Protein AF-0000000082347719 (afdb_homodimer)

Structure (mmCIF, N/CA/C/O backbone):
data_AF-0000000082347719-model_v1
#
loop_
_entity.id
_entity.type
_entity.pdbx_description
1 polymer 'Pyrroline-5-carboxylate reductase'
#
loop_
_atom_site.group_PDB
_atom_site.id
_atom_site.type_symbol
_atom_site.label_atom_id
_atom_site.label_alt_id
_atom_site.label_comp_id
_atom_site.label_asym_id
_atom_site.label_entity_id
_atom_site.label_seq_id
_atom_site.pdbx_PDB_ins_code
_atom_site.Cartn_x
_atom_site.Cartn_y
_atom_site.Cartn_z
_atom_site.occupancy
_atom_site.B_iso_or_equiv
_atom_site.auth_seq_id
_atom_site.auth_comp_id
_atom_site.auth_asym_id
_atom_site.auth_atom_id
_atom_site.pdbx_PDB_model_num
ATOM 1 N N . MET A 1 1 ? 22.922 24.109 4.156 1 34.91 1 MET A N 1
ATOM 2 C CA . MET A 1 1 ? 22.781 24.953 5.336 1 34.91 1 MET A CA 1
ATOM 3 C C . MET A 1 1 ? 22.391 24.141 6.559 1 34.91 1 MET A C 1
ATOM 5 O O . MET A 1 1 ? 21.359 23.469 6.555 1 34.91 1 MET A O 1
ATOM 9 N N . ALA A 1 2 ? 23.312 23.516 7.266 1 48.16 2 ALA A N 1
ATOM 10 C CA . ALA A 1 2 ? 23.219 22.797 8.531 1 48.16 2 ALA A CA 1
ATOM 11 C C . ALA A 1 2 ? 22.266 23.5 9.492 1 48.16 2 ALA A C 1
ATOM 13 O O . ALA A 1 2 ? 22.625 24.5 10.125 1 48.16 2 ALA A O 1
ATOM 14 N N . SER A 1 3 ? 20.891 23.672 9.273 1 73.19 3 SER A N 1
ATOM 15 C CA . SER A 1 3 ? 20.125 24.609 10.078 1 73.19 3 SER A CA 1
ATOM 16 C C . SER A 1 3 ? 19.875 24.078 11.484 1 73.19 3 SER A C 1
ATOM 18 O O . SER A 1 3 ? 19.828 22.859 11.695 1 73.19 3 SER A O 1
ATOM 20 N N . ASN A 1 4 ? 20.312 24.75 12.555 1 89.38 4 ASN A N 1
ATOM 21 C CA . ASN A 1 4 ? 20.25 24.531 13.992 1 89.38 4 ASN A CA 1
ATOM 22 C C . ASN A 1 4 ? 18.938 25.047 14.586 1 89.38 4 ASN A C 1
ATOM 24 O O . ASN A 1 4 ? 18.953 25.703 15.633 1 89.38 4 ASN A O 1
ATOM 28 N N . LEU A 1 5 ? 17.891 24.688 13.906 1 96.75 5 LEU A N 1
ATOM 29 C CA . LEU A 1 5 ? 16.594 25.203 14.367 1 96.75 5 LEU A CA 1
ATOM 30 C C . LEU A 1 5 ? 16.094 24.391 15.555 1 96.75 5 LEU A C 1
ATOM 32 O O . LEU A 1 5 ? 16.469 23.219 15.719 1 96.75 5 LEU A O 1
ATOM 36 N N . THR A 1 6 ? 15.258 25.094 16.375 1 97.88 6 THR A N 1
ATOM 37 C CA . THR A 1 6 ? 14.547 24.422 17.469 1 97.88 6 THR A CA 1
ATOM 38 C C . THR A 1 6 ? 13.07 24.266 17.125 1 97.88 6 THR A C 1
ATOM 40 O O . THR A 1 6 ? 12.406 25.234 16.75 1 97.88 6 THR A O 1
ATOM 43 N N . LEU A 1 7 ? 12.578 23.016 17.219 1 98.25 7 LEU A N 1
ATOM 44 C CA . LEU A 1 7 ? 11.172 22.703 16.969 1 98.25 7 LEU A CA 1
ATOM 45 C C . LEU A 1 7 ? 10.43 22.484 18.281 1 98.25 7 LEU A C 1
ATOM 47 O O . LEU A 1 7 ? 10.891 21.719 19.141 1 98.25 7 LEU A O 1
ATOM 51 N N . ALA A 1 8 ? 9.383 23.188 18.453 1 98.38 8 ALA A N 1
ATOM 52 C CA . ALA A 1 8 ? 8.492 22.891 19.578 1 98.38 8 ALA A CA 1
ATOM 53 C C . ALA A 1 8 ? 7.195 22.25 19.094 1 98.38 8 ALA A C 1
ATOM 55 O O . ALA A 1 8 ? 6.562 22.734 18.141 1 98.38 8 ALA A O 1
ATOM 56 N N . ILE A 1 9 ? 6.793 21.156 19.703 1 97.88 9 ILE A N 1
ATOM 57 C CA . ILE A 1 9 ? 5.531 20.484 19.406 1 97.88 9 ILE A CA 1
ATOM 58 C C . ILE A 1 9 ? 4.555 20.703 20.562 1 97.88 9 ILE A C 1
ATOM 60 O O . ILE A 1 9 ? 4.699 20.094 21.625 1 97.88 9 ILE A O 1
ATOM 64 N N . ILE A 1 10 ? 3.619 21.562 20.297 1 96 10 ILE A N 1
ATOM 65 C CA . ILE A 1 10 ? 2.584 21.812 21.297 1 96 10 ILE A CA 1
ATOM 66 C C . ILE A 1 10 ? 1.445 20.812 21.125 1 96 10 ILE A C 1
ATOM 68 O O . ILE A 1 10 ? 0.756 20.812 20.094 1 96 10 ILE A O 1
ATOM 72 N N . GLY A 1 11 ? 1.186 19.984 22.109 1 90.62 11 GLY A N 1
ATOM 73 C CA . GLY A 1 11 ? 0.254 18.875 21.969 1 90.62 11 GLY A CA 1
ATOM 74 C C . GLY A 1 11 ? 0.876 17.656 21.312 1 90.62 11 GLY A C 1
ATOM 75 O O . GLY A 1 11 ? 0.422 17.203 20.266 1 90.62 11 GLY A O 1
ATOM 76 N N . CYS A 1 12 ? 1.831 17.109 22.016 1 90.06 12 CYS A N 1
ATOM 77 C CA . CYS A 1 12 ? 2.541 15.961 21.469 1 90.06 12 CYS A CA 1
ATOM 78 C C . CYS A 1 12 ? 1.813 14.664 21.812 1 90.06 12 CYS A C 1
ATOM 80 O O . CYS A 1 12 ? 2.322 13.844 22.562 1 90.06 12 CYS A O 1
ATOM 82 N N . GLY A 1 13 ? 0.683 14.539 21.219 1 86.94 13 GLY A N 1
ATOM 83 C CA . GLY A 1 13 ? -0.074 13.297 21.297 1 86.94 13 GLY A CA 1
ATOM 84 C C . GLY A 1 13 ? 0.365 12.273 20.266 1 86.94 13 GLY A C 1
ATOM 85 O O . GLY A 1 13 ? 1.562 12.094 20.031 1 86.94 13 GLY A O 1
ATOM 86 N N . ASN A 1 14 ? -0.625 11.617 19.656 1 83.56 14 ASN A N 1
ATOM 87 C CA . ASN A 1 14 ? -0.309 10.578 18.688 1 83.56 14 ASN A CA 1
ATOM 88 C C . ASN A 1 14 ? 0.358 11.164 17.438 1 83.56 14 ASN A C 1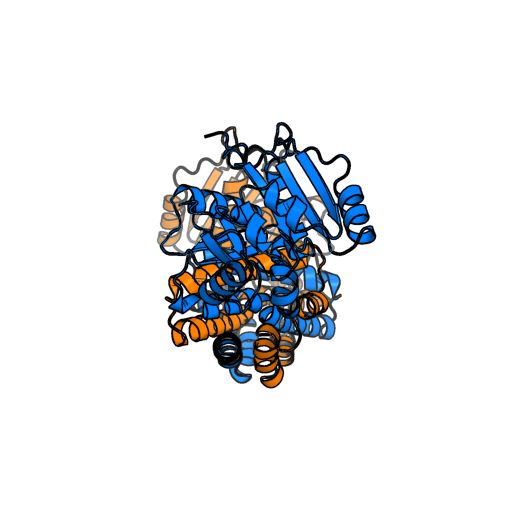
ATOM 90 O O . ASN A 1 14 ? 1.399 10.672 17 1 83.56 14 ASN A O 1
ATOM 94 N N . MET A 1 15 ? -0.251 12.203 16.906 1 87.81 15 MET A N 1
ATOM 95 C CA . MET A 1 15 ? 0.3 12.797 15.688 1 87.81 15 MET A CA 1
ATOM 96 C C . MET A 1 15 ? 1.64 13.469 15.969 1 87.81 15 MET A C 1
ATOM 98 O O . MET A 1 15 ? 2.59 13.312 15.203 1 87.81 15 MET A O 1
ATOM 102 N N . GLY A 1 16 ? 1.678 14.266 17.078 1 92.31 16 GLY A N 1
ATOM 103 C CA . GLY A 1 16 ? 2.938 14.883 17.453 1 92.31 16 GLY A CA 1
ATOM 104 C C . GLY A 1 16 ? 4.059 13.883 17.672 1 92.31 16 GLY A C 1
ATOM 105 O O . GLY A 1 16 ? 5.188 14.109 17.219 1 92.31 16 GLY A O 1
ATOM 106 N N . SER A 1 17 ? 3.74 12.805 18.266 1 92.88 17 SER A N 1
ATOM 107 C CA . SER A 1 17 ? 4.723 11.758 18.516 1 92.88 17 SER A CA 1
ATOM 108 C C . SER A 1 17 ? 5.184 11.109 17.219 1 92.88 17 SER A C 1
ATOM 110 O O . SER A 1 17 ? 6.355 10.75 17.078 1 92.88 17 SER A O 1
ATOM 112 N N . ALA A 1 18 ? 4.258 10.93 16.297 1 93.06 18 ALA A N 1
ATOM 113 C CA . ALA A 1 18 ? 4.609 10.352 15.008 1 93.06 18 ALA A CA 1
ATOM 114 C C . ALA A 1 18 ? 5.586 11.242 14.25 1 93.06 18 ALA A C 1
ATOM 116 O O . ALA A 1 18 ? 6.555 10.758 13.664 1 93.06 18 ALA A O 1
ATOM 117 N N . ILE A 1 19 ? 5.324 12.5 14.297 1 95.31 19 ILE A N 1
ATOM 118 C CA . ILE A 1 19 ? 6.203 13.469 13.641 1 95.31 19 ILE A CA 1
ATOM 119 C C . ILE A 1 19 ? 7.57 13.469 14.328 1 95.31 19 ILE A C 1
ATOM 121 O O . ILE A 1 19 ? 8.602 13.383 13.664 1 95.31 19 ILE A O 1
ATOM 125 N N . LEU A 1 20 ? 7.527 13.5 15.68 1 96.06 20 LEU A N 1
ATOM 126 C CA . LEU A 1 20 ? 8.758 13.453 16.469 1 96.06 20 LEU A CA 1
ATOM 127 C C . LEU A 1 20 ? 9.578 12.227 16.109 1 96.06 20 LEU A C 1
ATOM 129 O O . LEU A 1 20 ? 10.773 12.336 15.828 1 96.06 20 LEU A O 1
ATOM 133 N N . SER A 1 21 ? 8.977 11.109 16.109 1 95.31 21 SER A N 1
ATOM 134 C CA . SER A 1 21 ? 9.664 9.859 15.812 1 95.31 21 SER A CA 1
ATOM 135 C C . SER A 1 21 ? 10.242 9.859 14.398 1 95.31 21 SER A C 1
ATOM 137 O O . SER A 1 21 ? 11.344 9.359 14.172 1 95.31 21 SER A O 1
ATOM 139 N N . GLY A 1 22 ? 9.438 10.383 13.453 1 95.38 22 GLY A N 1
ATOM 140 C CA . GLY A 1 22 ? 9.914 10.477 12.078 1 95.38 22 GLY A CA 1
ATOM 141 C C . GLY A 1 22 ? 11.18 11.297 11.945 1 95.38 22 GLY A C 1
ATOM 142 O O . GLY A 1 22 ? 12.109 10.906 11.234 1 95.38 22 GLY A O 1
ATOM 143 N N . ILE A 1 23 ? 11.211 12.406 12.617 1 94.75 23 ILE A N 1
ATOM 144 C CA . ILE A 1 23 ? 12.367 13.289 12.57 1 94.75 23 ILE A CA 1
ATOM 145 C C . ILE A 1 23 ? 13.57 12.609 13.227 1 94.75 23 ILE A C 1
ATOM 147 O O . ILE A 1 23 ? 14.672 12.633 12.68 1 94.75 23 ILE A O 1
ATOM 151 N N . LEU A 1 24 ? 13.352 11.961 14.391 1 95 24 LEU A N 1
ATOM 152 C CA . LEU A 1 24 ? 14.438 11.297 15.102 1 95 24 LEU A CA 1
ATOM 153 C C . LEU A 1 24 ? 15.008 10.156 14.281 1 95 24 LEU A C 1
ATOM 155 O O . LEU A 1 24 ? 16.234 9.984 14.211 1 95 24 LEU A O 1
ATOM 159 N N . ASP A 1 25 ? 14.195 9.398 13.672 1 93.31 25 ASP A N 1
ATOM 160 C CA . ASP A 1 25 ? 14.648 8.281 12.844 1 93.31 25 ASP A CA 1
ATOM 161 C C . ASP A 1 25 ? 15.492 8.773 11.672 1 93.31 25 ASP A C 1
ATOM 163 O O . ASP A 1 25 ? 16.5 8.156 11.312 1 93.31 25 ASP A O 1
ATOM 167 N N . ALA A 1 26 ? 15.023 9.852 11.109 1 92.25 26 ALA A N 1
ATOM 168 C CA . ALA A 1 26 ? 15.711 10.414 9.945 1 92.25 26 ALA A CA 1
ATOM 169 C C . ALA A 1 26 ? 17.078 10.953 10.328 1 92.25 26 ALA A C 1
ATOM 171 O O . ALA A 1 26 ? 17.969 11.094 9.477 1 92.25 26 ALA A O 1
ATOM 172 N N . THR A 1 27 ? 17.234 11.273 11.562 1 92.06 27 THR A N 1
ATOM 173 C CA . THR A 1 27 ? 18.469 11.914 12 1 92.06 27 THR A CA 1
ATOM 174 C C . THR A 1 27 ? 19.375 10.914 12.703 1 92.06 27 THR A C 1
ATOM 176 O O . THR A 1 27 ? 20.453 11.273 13.18 1 92.06 27 THR A O 1
ATOM 179 N N . THR A 1 28 ? 18.859 9.711 12.758 1 90.12 28 THR A N 1
ATOM 180 C CA . THR A 1 28 ? 19.688 8.656 13.336 1 90.12 28 THR A CA 1
ATOM 181 C C . THR A 1 28 ? 20.75 8.195 12.352 1 90.12 28 THR A C 1
ATOM 183 O O . THR A 1 28 ? 20.453 7.918 11.188 1 90.12 28 THR A O 1
ATOM 186 N N . PRO A 1 29 ? 21.938 8.297 12.711 1 78.88 29 PRO A N 1
ATOM 187 C CA . PRO A 1 29 ? 23 7.859 11.82 1 78.88 29 PRO A CA 1
ATOM 188 C C . PRO A 1 29 ? 22.828 6.414 11.359 1 78.88 29 PRO A C 1
ATOM 190 O O . PRO A 1 29 ? 22.359 5.57 12.125 1 78.88 29 PRO A O 1
ATOM 193 N N . ALA A 1 30 ? 22.609 6.348 10.086 1 62.47 30 ALA A N 1
ATOM 194 C CA . ALA A 1 30 ? 22.5 5.012 9.508 1 62.47 30 ALA A CA 1
ATOM 195 C C . ALA A 1 30 ? 23.578 4.078 10.07 1 62.47 30 ALA A C 1
ATOM 197 O O . ALA A 1 30 ? 24.703 4.508 10.336 1 62.47 30 ALA A O 1
ATOM 198 N N . SER A 1 31 ? 23.344 3.078 10.734 1 49.69 31 SER A N 1
ATOM 199 C CA . SER A 1 31 ? 24.484 2.156 10.781 1 49.69 31 SER A CA 1
ATOM 200 C C . SER A 1 31 ? 25.141 2.023 9.414 1 49.69 31 SER A C 1
ATOM 202 O O . SER A 1 31 ? 24.531 2.348 8.391 1 49.69 31 SER A O 1
ATOM 204 N N . ALA A 1 32 ? 26.344 1.56 9.117 1 39.94 32 ALA A N 1
ATOM 205 C CA . ALA A 1 32 ? 27.109 1.449 7.875 1 39.94 32 ALA A CA 1
ATOM 206 C C . ALA A 1 32 ? 26.219 1.062 6.707 1 39.94 32 ALA A C 1
ATOM 208 O O . ALA A 1 32 ? 26.562 1.271 5.547 1 39.94 32 ALA A O 1
ATOM 209 N N . THR A 1 33 ? 25.188 0.251 6.805 1 38.47 33 THR A N 1
ATOM 210 C CA . THR A 1 33 ? 24.656 -0.444 5.641 1 38.47 33 THR A CA 1
ATOM 211 C C . THR A 1 33 ? 23.516 0.347 5.016 1 38.47 33 THR A C 1
ATOM 213 O O . THR A 1 33 ? 23.062 0.036 3.91 1 38.47 33 THR A O 1
ATOM 216 N N . ASP A 1 34 ? 22.656 1.07 5.832 1 42.47 34 ASP A N 1
ATOM 217 C CA . ASP A 1 34 ? 21.422 1.47 5.156 1 42.47 34 ASP A CA 1
ATOM 218 C C . ASP A 1 34 ? 21.562 2.857 4.539 1 42.47 34 ASP A C 1
ATOM 220 O O . ASP A 1 34 ? 21.391 3.869 5.223 1 42.47 34 ASP A O 1
ATOM 224 N N . ALA A 1 35 ? 22.391 3.045 3.672 1 38.41 35 ALA A N 1
ATOM 225 C CA . ALA A 1 35 ? 22.812 4.219 2.91 1 38.41 35 ALA A CA 1
ATOM 226 C C . ALA A 1 35 ? 21.609 4.969 2.352 1 38.41 35 ALA A C 1
ATOM 228 O O . ALA A 1 35 ? 21.766 5.926 1.589 1 38.41 35 ALA A O 1
ATOM 229 N N . THR A 1 36 ? 20.391 4.379 2.334 1 41.16 36 THR A N 1
ATOM 230 C CA . THR A 1 36 ? 19.453 5.059 1.454 1 41.16 36 THR A CA 1
ATOM 231 C C . THR A 1 36 ? 18.938 6.348 2.098 1 41.16 36 THR A C 1
ATOM 233 O O . THR A 1 36 ? 17.984 6.953 1.613 1 41.16 36 THR A O 1
ATOM 236 N N . SER A 1 37 ? 19.188 6.645 3.338 1 45.03 37 SER A N 1
ATOM 237 C CA . SER A 1 37 ? 18.531 7.832 3.877 1 45.03 37 SER A CA 1
ATOM 238 C C . SER A 1 37 ? 18.969 9.094 3.135 1 45.03 37 SER A C 1
ATOM 240 O O . SER A 1 37 ? 20.156 9.297 2.887 1 45.03 37 SER A O 1
ATOM 242 N N . SER A 1 38 ? 18.25 9.625 2.322 1 47.44 38 SER A N 1
ATOM 243 C CA . SER A 1 38 ? 18.406 10.938 1.707 1 47.44 38 SER A CA 1
ATOM 244 C C . SER A 1 38 ? 19.109 11.914 2.656 1 47.44 38 SER A C 1
ATOM 246 O O . SER A 1 38 ? 18.766 11.992 3.836 1 47.44 38 SER A O 1
ATOM 248 N N . SER A 1 39 ? 20.312 12.242 2.41 1 50.84 39 SER A N 1
ATOM 249 C CA . SER A 1 39 ? 21.391 13.094 2.887 1 50.84 39 SER A CA 1
ATOM 250 C C . SER A 1 39 ? 20.875 14.461 3.332 1 50.84 39 SER A C 1
ATOM 252 O O . SER A 1 39 ? 21.656 15.336 3.691 1 50.84 39 SER A O 1
ATOM 254 N N . GLU A 1 40 ? 19.594 14.773 3.053 1 65.31 40 GLU A N 1
ATOM 255 C CA . GLU A 1 40 ? 19.516 16.172 3.445 1 65.31 40 GLU A CA 1
ATOM 256 C C . GLU A 1 40 ? 19.562 16.328 4.965 1 65.31 40 GLU A C 1
ATOM 258 O O . GLU A 1 40 ? 18.859 15.602 5.684 1 65.31 40 GLU A O 1
ATOM 263 N N . LYS A 1 41 ? 20.484 17.016 5.398 1 81.75 41 LYS A N 1
ATOM 264 C CA . LYS A 1 41 ? 20.734 17.312 6.805 1 81.75 41 LYS A CA 1
ATOM 265 C C . LYS A 1 41 ? 19.5 17.922 7.469 1 81.75 41 LYS A C 1
ATOM 267 O O . LYS A 1 41 ? 18.781 18.703 6.855 1 81.75 41 LYS A O 1
ATOM 272 N N . SER A 1 42 ? 19.109 17.375 8.602 1 91.38 42 SER A N 1
ATOM 273 C CA . SER A 1 42 ? 18 17.891 9.391 1 91.38 42 SER A CA 1
ATOM 274 C C . SER A 1 42 ? 18.172 19.391 9.68 1 91.38 42 SER A C 1
ATOM 276 O O . SER A 1 42 ? 19.266 19.828 10.039 1 91.38 42 SER A O 1
ATOM 278 N N . PRO A 1 43 ? 17.109 20.078 9.469 1 95.31 43 PRO A N 1
ATOM 279 C CA . PRO A 1 43 ? 17.188 21.484 9.875 1 95.31 43 PRO A CA 1
ATOM 280 C C . PRO A 1 43 ? 17.109 21.672 11.391 1 95.31 43 PRO A C 1
ATOM 282 O O . PRO A 1 43 ? 17.391 22.75 11.898 1 95.31 43 PRO A O 1
ATOM 285 N N . PHE A 1 44 ? 16.766 20.609 12.109 1 96.5 44 PHE A N 1
ATOM 286 C CA . PHE A 1 44 ? 16.531 20.75 13.539 1 96.5 44 PHE A CA 1
ATOM 287 C C . PHE A 1 44 ? 17.688 20.156 14.344 1 96.5 44 PHE A C 1
ATOM 289 O O . PHE A 1 44 ? 18.156 19.062 14.039 1 96.5 44 PHE A O 1
ATOM 296 N N . SER A 1 45 ? 18.141 20.906 15.344 1 96.31 45 SER A N 1
ATOM 297 C CA . SER A 1 45 ? 19.141 20.391 16.281 1 96.31 45 SER A CA 1
ATOM 298 C C . SER A 1 45 ? 18.516 20.125 17.641 1 96.31 45 SER A C 1
ATOM 300 O O . SER A 1 45 ? 19.141 19.469 18.484 1 96.31 45 SER A O 1
ATOM 302 N N . ARG A 1 46 ? 17.328 20.734 17.812 1 97.31 46 ARG A N 1
ATOM 303 C CA . ARG A 1 46 ? 16.641 20.609 19.078 1 97.31 46 ARG A CA 1
ATOM 304 C C . ARG A 1 46 ? 15.133 20.5 18.875 1 97.31 46 ARG A C 1
ATOM 306 O O . ARG A 1 46 ? 14.57 21.203 18.047 1 97.31 46 ARG A O 1
ATOM 313 N N . ILE A 1 47 ? 14.516 19.562 19.672 1 97.94 47 ILE A N 1
ATOM 314 C CA . ILE A 1 47 ? 13.062 19.438 19.656 1 97.94 47 ILE A CA 1
ATOM 315 C C . ILE A 1 47 ? 12.523 19.453 21.094 1 97.94 47 ILE A C 1
ATOM 317 O O . ILE A 1 47 ? 13.047 18.766 21.969 1 97.94 47 ILE A O 1
ATOM 321 N N . ILE A 1 48 ? 11.523 20.297 21.297 1 98.06 48 ILE A N 1
ATOM 322 C CA . ILE A 1 48 ? 10.82 20.375 22.578 1 98.06 48 ILE A CA 1
ATOM 323 C C . ILE A 1 48 ? 9.414 19.797 22.422 1 98.06 48 ILE A C 1
ATOM 325 O O . ILE A 1 48 ? 8.586 20.359 21.703 1 98.06 48 ILE A O 1
ATOM 329 N N . ALA A 1 49 ? 9.18 18.719 23.078 1 97.75 49 ALA A N 1
ATOM 330 C CA . ALA A 1 49 ? 7.844 18.125 23.094 1 97.75 49 ALA A CA 1
ATOM 331 C C . ALA A 1 49 ? 7.051 18.578 24.312 1 97.75 49 ALA A C 1
ATOM 333 O O . ALA A 1 49 ? 7.457 18.312 25.453 1 97.75 49 ALA A O 1
ATOM 334 N N . CYS A 1 50 ? 5.973 19.203 24.047 1 96.31 50 CYS A N 1
ATOM 335 C CA . CYS A 1 50 ? 5.141 19.703 25.141 1 96.31 50 CYS A CA 1
ATOM 336 C C . CYS A 1 50 ? 3.848 18.906 25.234 1 96.31 50 CYS A C 1
ATOM 338 O O . CYS A 1 50 ? 3.148 18.703 24.25 1 96.31 50 CYS A O 1
ATOM 340 N N . THR A 1 51 ? 3.537 18.422 26.484 1 94.5 51 THR A N 1
ATOM 341 C CA . THR A 1 51 ? 2.309 17.688 26.766 1 94.5 51 THR A CA 1
ATOM 342 C C . THR A 1 51 ? 1.454 18.422 27.797 1 94.5 51 THR A C 1
ATOM 344 O O . THR A 1 51 ? 1.899 19.406 28.391 1 94.5 51 THR A O 1
ATOM 347 N N . LYS A 1 52 ? 0.231 17.938 27.859 1 90.75 52 LYS A N 1
ATOM 348 C CA . LYS A 1 52 ? -0.69 18.562 28.797 1 90.75 52 LYS A CA 1
ATOM 349 C C . LYS A 1 52 ? -0.339 18.188 30.234 1 90.75 52 LYS A C 1
ATOM 351 O O . LYS A 1 52 ? -0.499 18.984 31.156 1 90.75 52 LYS A O 1
ATOM 356 N N . SER A 1 53 ? 0.173 16.938 30.453 1 93.19 53 SER A N 1
ATOM 357 C CA . SER A 1 53 ? 0.432 16.453 31.797 1 93.19 53 SER A CA 1
ATOM 358 C C . SER A 1 53 ? 1.88 16 31.953 1 93.19 53 SER A C 1
ATOM 360 O O . SER A 1 53 ? 2.553 15.703 30.969 1 93.19 53 SER A O 1
ATOM 362 N N . GLN A 1 54 ? 2.283 16.016 33.219 1 95.38 54 GLN A N 1
ATOM 363 C CA . GLN A 1 54 ? 3.621 15.523 33.531 1 95.38 54 GLN A CA 1
ATOM 364 C C . GLN A 1 54 ? 3.746 14.031 33.219 1 95.38 54 GLN A C 1
ATOM 366 O O . GLN A 1 54 ? 4.793 13.562 32.781 1 95.38 54 GLN A O 1
ATOM 371 N N . SER A 1 55 ? 2.637 13.352 33.469 1 95.94 55 SER A N 1
ATOM 372 C CA . SER A 1 55 ? 2.631 11.914 33.219 1 95.94 55 SER A CA 1
ATOM 373 C C . SER A 1 55 ? 2.904 11.625 31.734 1 95.94 55 SER A C 1
ATOM 375 O O . SER A 1 55 ? 3.68 10.719 31.406 1 95.94 55 SER A O 1
ATOM 377 N N . SER A 1 56 ? 2.289 12.352 30.875 1 94.25 56 SER A N 1
ATOM 378 C CA . SER A 1 56 ? 2.498 12.188 29.438 1 94.25 56 SER A CA 1
ATOM 379 C C . SER A 1 56 ? 3.924 12.562 29.047 1 94.25 56 SER A C 1
ATOM 381 O O . SER A 1 56 ? 4.527 11.898 28.188 1 94.25 56 SER A O 1
ATOM 383 N N . ALA A 1 57 ? 4.43 13.609 29.641 1 95.31 57 ALA A N 1
ATOM 384 C CA . ALA A 1 57 ? 5.801 14.023 29.359 1 95.31 57 ALA A CA 1
ATOM 385 C C . ALA A 1 57 ? 6.797 12.945 29.781 1 95.31 57 ALA A C 1
ATOM 387 O O . ALA A 1 57 ? 7.754 12.664 29.047 1 95.31 57 ALA A O 1
ATOM 388 N N . ASP A 1 58 ? 6.504 12.344 30.906 1 96.19 58 ASP A N 1
ATOM 389 C CA . ASP A 1 58 ? 7.375 11.289 31.422 1 96.19 58 ASP A CA 1
ATOM 390 C C . ASP A 1 58 ? 7.348 10.062 30.516 1 96.19 58 ASP A C 1
ATOM 392 O O . ASP A 1 58 ? 8.375 9.414 30.297 1 96.19 58 ASP A O 1
ATOM 396 N N . LYS A 1 59 ? 6.199 9.773 30.062 1 94.81 59 LYS A N 1
ATOM 397 C CA . LYS A 1 59 ? 6.062 8.641 29.156 1 94.81 59 LYS A CA 1
ATOM 398 C C . LYS A 1 59 ? 6.875 8.859 27.875 1 94.81 59 LYS A C 1
ATOM 400 O O . LYS A 1 59 ? 7.547 7.949 27.391 1 94.81 59 LYS A O 1
ATOM 405 N N . LEU A 1 60 ? 6.812 10.039 27.359 1 95.06 60 LEU A N 1
ATOM 406 C CA . LEU A 1 60 ? 7.574 10.375 26.156 1 95.06 60 LEU A CA 1
ATOM 407 C C . LEU A 1 60 ? 9.07 10.32 26.422 1 95.06 60 LEU A C 1
ATOM 409 O O . LEU A 1 60 ? 9.844 9.812 25.609 1 95.06 60 LEU A O 1
ATOM 413 N N . LYS A 1 61 ? 9.453 10.922 27.531 1 95.31 61 LYS A N 1
ATOM 414 C CA . LYS A 1 61 ? 10.859 10.898 27.922 1 95.31 61 LYS A CA 1
ATOM 415 C C . LYS A 1 61 ? 11.383 9.469 28.016 1 95.31 61 LYS A C 1
ATOM 417 O O . LYS A 1 61 ? 12.477 9.18 27.531 1 95.31 61 LYS A O 1
ATOM 422 N N . ALA A 1 62 ? 10.57 8.609 28.594 1 96.12 62 ALA A N 1
ATOM 423 C CA . ALA A 1 62 ? 10.953 7.207 28.734 1 96.12 62 ALA A CA 1
ATOM 424 C C . ALA A 1 62 ? 11.039 6.539 27.359 1 96.12 62 ALA A C 1
ATOM 426 O O . ALA A 1 62 ? 11.953 5.75 27.109 1 96.12 62 ALA A O 1
ATOM 427 N N . LYS A 1 63 ? 10.141 6.848 26.531 1 94.19 63 LYS A N 1
ATOM 428 C CA . LYS A 1 63 ? 10.062 6.242 25.203 1 94.19 63 LYS A CA 1
ATOM 429 C C . LYS A 1 63 ? 11.305 6.574 24.375 1 94.19 63 LYS A C 1
ATOM 431 O O . LYS A 1 63 ? 11.789 5.734 23.609 1 94.19 63 LYS A O 1
ATOM 436 N N . TYR A 1 64 ? 11.758 7.773 24.547 1 94.25 64 TYR A N 1
ATOM 437 C CA . TYR A 1 64 ? 12.836 8.211 23.656 1 94.25 64 TYR A CA 1
ATOM 438 C C . TYR A 1 64 ? 14.172 8.227 24.391 1 94.25 64 TYR A C 1
ATOM 440 O O . TYR A 1 64 ? 15.172 8.719 23.875 1 94.25 64 TYR A O 1
ATOM 448 N N . ALA A 1 65 ? 14.109 7.723 25.625 1 92.62 65 ALA A N 1
ATOM 449 C CA . ALA A 1 65 ? 15.352 7.641 26.391 1 92.62 65 ALA A CA 1
ATOM 450 C C . ALA A 1 65 ? 16.406 6.824 25.656 1 92.62 65 ALA A C 1
ATOM 452 O O . ALA A 1 65 ? 16.141 5.695 25.234 1 92.62 65 ALA A O 1
ATOM 453 N N . GLY A 1 66 ? 17.516 7.43 25.375 1 91.06 66 GLY A N 1
ATOM 454 C CA . GLY A 1 66 ? 18.609 6.711 24.75 1 91.06 66 GLY A CA 1
ATOM 455 C C . GLY A 1 66 ? 18.5 6.625 23.234 1 91.06 66 GLY A C 1
ATOM 456 O O . GLY A 1 66 ? 19.188 5.832 22.594 1 91.06 66 GLY A O 1
ATOM 457 N N . HIS A 1 67 ? 17.562 7.344 22.734 1 91.62 67 HIS A N 1
ATOM 458 C CA . HIS A 1 67 ? 17.438 7.352 21.281 1 91.62 67 HIS A CA 1
ATOM 459 C C . HIS A 1 67 ? 18.734 7.824 20.625 1 91.62 67 HIS A C 1
ATOM 461 O O . HIS A 1 67 ? 19.359 8.781 21.094 1 91.62 67 HIS A O 1
ATOM 467 N N . PRO A 1 68 ? 19.219 7.199 19.547 1 92.94 68 PRO A N 1
ATOM 468 C CA . PRO A 1 68 ? 20.547 7.453 18.984 1 92.94 68 PRO A CA 1
ATOM 469 C C . PRO A 1 68 ? 20.609 8.766 18.219 1 92.94 68 PRO A C 1
ATOM 471 O O . PRO A 1 68 ? 21.703 9.219 17.859 1 92.94 68 PRO A O 1
ATOM 474 N N . SER A 1 69 ? 19.531 9.398 17.969 1 92.88 69 SER A N 1
ATOM 475 C CA . SER A 1 69 ? 19.531 10.656 17.219 1 92.88 69 SER A CA 1
ATOM 476 C C . SER A 1 69 ? 20.328 11.727 17.953 1 92.88 69 SER A C 1
ATOM 478 O O . SER A 1 69 ? 20.25 11.844 19.172 1 92.88 69 SER A O 1
ATOM 480 N N . PRO A 1 70 ? 21.109 12.547 17.188 1 93.12 70 PRO A N 1
ATOM 481 C CA . PRO A 1 70 ? 21.859 13.633 17.812 1 93.12 70 PRO A CA 1
ATOM 482 C C . PRO A 1 70 ? 21 14.836 18.188 1 93.12 70 PRO A C 1
ATOM 484 O O . PRO A 1 70 ? 21.469 15.773 18.812 1 93.12 70 PRO A O 1
ATOM 487 N N . VAL A 1 71 ? 19.781 14.812 17.797 1 94.88 71 VAL A N 1
ATOM 488 C CA . VAL A 1 71 ? 18.859 15.906 18.094 1 94.88 71 VAL A CA 1
ATOM 489 C C . VAL A 1 71 ? 18.594 15.961 19.609 1 94.88 71 VAL A C 1
ATOM 491 O O . VAL A 1 71 ? 18.266 14.938 20.219 1 94.88 71 VAL A O 1
ATOM 494 N N . GLN A 1 72 ? 18.781 17.172 20.156 1 96.44 72 GLN A N 1
ATOM 495 C CA . GLN A 1 72 ? 18.469 17.328 21.578 1 96.44 72 GLN A CA 1
ATOM 496 C C . GLN A 1 72 ? 16.969 17.297 21.812 1 96.44 72 GLN A C 1
ATOM 498 O O . GLN A 1 72 ? 16.219 18.016 21.172 1 96.44 72 GLN A O 1
ATOM 503 N N . LEU A 1 73 ? 16.594 16.453 22.859 1 97.06 73 LEU A N 1
ATOM 504 C CA . LEU A 1 73 ? 15.18 16.297 23.141 1 97.06 73 LEU A CA 1
ATOM 505 C C . LEU A 1 73 ? 14.844 16.828 24.531 1 97.06 73 LEU A C 1
ATOM 507 O O . LEU A 1 73 ? 15.492 16.469 25.516 1 97.06 73 LEU A O 1
ATOM 511 N N . ASP A 1 74 ? 13.922 17.719 24.547 1 97.44 74 ASP A N 1
ATOM 512 C CA . ASP A 1 74 ? 13.383 18.203 25.812 1 97.44 74 ASP A CA 1
ATOM 513 C C . ASP A 1 74 ? 11.883 17.938 25.906 1 97.44 74 ASP A C 1
ATOM 515 O O . ASP A 1 74 ? 11.18 17.922 24.891 1 97.44 74 ASP A O 1
ATOM 519 N N . PHE A 1 75 ? 11.492 17.688 27.125 1 97.38 75 PHE A N 1
ATOM 520 C CA . PHE A 1 75 ? 10.086 17.406 27.359 1 97.38 75 PHE A CA 1
ATOM 521 C C . PHE A 1 75 ? 9.5 18.375 28.375 1 97.38 75 PHE A C 1
ATOM 523 O O . PHE A 1 75 ? 10.023 18.516 29.484 1 97.38 75 PHE A O 1
ATOM 530 N N . PHE A 1 76 ? 8.484 19.062 27.906 1 96.88 76 PHE A N 1
ATOM 531 C CA . PHE A 1 76 ? 7.801 20.031 28.766 1 96.88 76 PHE A CA 1
ATOM 532 C C . PHE A 1 76 ? 6.383 19.562 29.078 1 96.88 76 PHE A C 1
ATOM 534 O O . PHE A 1 76 ? 5.781 18.812 28.281 1 96.88 76 PHE A O 1
ATOM 541 N N . ALA A 1 77 ? 5.883 19.953 30.297 1 96 77 ALA A N 1
ATOM 542 C CA . ALA A 1 77 ? 4.504 19.688 30.703 1 96 77 ALA A CA 1
ATOM 543 C C . ALA A 1 77 ? 3.775 20.984 31.062 1 96 77 ALA A C 1
ATOM 545 O O . ALA A 1 77 ? 4.25 21.75 31.906 1 96 77 ALA A O 1
ATOM 546 N N . SER A 1 78 ? 2.709 21.188 30.453 1 93.38 78 SER A N 1
ATOM 547 C CA . SER A 1 78 ? 1.828 22.312 30.734 1 93.38 78 SER A CA 1
ATOM 548 C C . SER A 1 78 ? 2.576 23.625 30.656 1 93.38 78 SER A C 1
ATOM 550 O O . SER A 1 78 ? 2.393 24.516 31.484 1 93.38 78 SER A O 1
ATOM 552 N N . ASP A 1 79 ? 3.514 23.75 29.734 1 95.56 79 ASP A N 1
ATOM 553 C CA . ASP A 1 79 ? 4.285 24.969 29.516 1 95.56 79 ASP A CA 1
ATOM 554 C C . ASP A 1 79 ? 4.477 25.25 28.031 1 95.56 79 ASP A C 1
ATOM 556 O O . ASP A 1 79 ? 5.609 25.297 27.547 1 95.56 79 ASP A O 1
ATOM 560 N N . ASN A 1 80 ? 3.359 25.516 27.391 1 96.88 80 ASN A N 1
ATOM 561 C CA . ASN A 1 80 ? 3.371 25.781 25.953 1 96.88 80 ASN A CA 1
ATOM 562 C C . ASN A 1 80 ? 4.145 27.047 25.625 1 96.88 80 ASN A C 1
ATOM 564 O O . ASN A 1 80 ? 4.898 27.094 24.656 1 96.88 80 ASN A O 1
ATOM 568 N N . ALA A 1 81 ? 3.984 28.062 26.469 1 96.44 81 ALA A N 1
ATOM 569 C CA . ALA A 1 81 ? 4.656 29.344 26.234 1 96.44 81 ALA A CA 1
ATOM 570 C C . ALA A 1 81 ? 6.172 29.188 26.344 1 96.44 81 ALA A C 1
ATOM 572 O O . ALA A 1 81 ? 6.922 29.75 25.547 1 96.44 81 ALA A O 1
ATOM 573 N N . GLY A 1 82 ? 6.578 28.438 27.391 1 96.69 82 GLY A N 1
ATOM 574 C CA . GLY A 1 82 ? 7.996 28.188 27.562 1 96.69 82 GLY A CA 1
ATOM 575 C C . GLY A 1 82 ? 8.617 27.453 26.391 1 96.69 82 GLY A C 1
ATOM 576 O O . GLY A 1 82 ? 9.711 27.781 25.938 1 96.69 82 GLY A O 1
ATOM 577 N N . ALA A 1 83 ? 7.941 26.5 25.875 1 97.25 83 ALA A N 1
ATOM 578 C CA . ALA A 1 83 ? 8.414 25.734 24.719 1 97.25 83 ALA A CA 1
ATOM 579 C C . ALA A 1 83 ? 8.469 26.609 23.469 1 97.25 83 ALA A C 1
ATOM 581 O O . ALA A 1 83 ? 9.484 26.625 22.766 1 97.25 83 ALA A O 1
ATOM 582 N N . ALA A 1 84 ? 7.43 27.359 23.234 1 97.06 84 ALA A N 1
ATOM 583 C CA . ALA A 1 84 ? 7.32 28.188 22.031 1 97.06 84 ALA A CA 1
ATOM 584 C C . ALA A 1 84 ? 8.375 29.297 22.031 1 97.06 84 ALA A C 1
ATOM 586 O O . ALA A 1 84 ? 8.914 29.641 20.984 1 97.06 84 ALA A O 1
ATOM 587 N N . SER A 1 85 ? 8.68 29.844 23.234 1 96.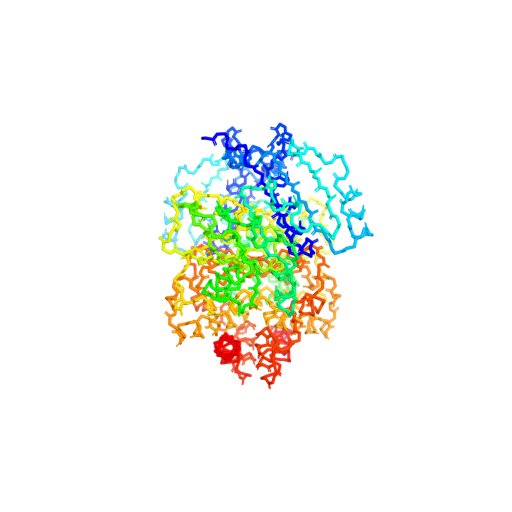38 85 SER A N 1
ATOM 588 C CA . SER A 1 85 ? 9.617 30.953 23.328 1 96.38 85 SER A CA 1
ATOM 589 C C . SER A 1 85 ? 11.031 30.516 22.969 1 96.38 85 SER A C 1
ATOM 591 O O . SER A 1 85 ? 11.867 31.344 22.609 1 96.38 85 SER A O 1
ATOM 593 N N . GLN A 1 86 ? 11.25 29.266 23 1 97 86 GLN A N 1
ATOM 594 C CA . GLN A 1 86 ? 12.586 28.734 22.734 1 97 86 GLN A CA 1
ATOM 595 C C . GLN A 1 86 ? 12.68 28.156 21.328 1 97 86 GLN A C 1
ATOM 597 O O . GLN A 1 86 ? 13.742 27.703 20.906 1 97 86 GLN A O 1
ATOM 602 N N . ALA A 1 87 ? 11.586 28.25 20.609 1 97.69 87 ALA A N 1
ATOM 603 C CA . ALA A 1 87 ? 11.523 27.531 19.328 1 97.69 87 ALA A CA 1
ATOM 604 C C . ALA A 1 87 ? 11.602 28.484 18.156 1 97.69 87 ALA A C 1
ATOM 606 O O . ALA A 1 87 ? 11.289 29.672 18.297 1 97.69 87 ALA A O 1
ATOM 607 N N . ASP A 1 88 ? 12.047 28 17.031 1 96.81 88 ASP A N 1
ATOM 608 C CA . ASP A 1 88 ? 11.984 28.688 15.75 1 96.81 88 ASP A CA 1
ATOM 609 C C . ASP A 1 88 ? 10.742 28.297 14.961 1 96.81 88 ASP A C 1
ATOM 611 O O . ASP A 1 88 ? 10.18 29.094 14.219 1 96.81 88 ASP A O 1
ATOM 615 N N . VAL A 1 89 ? 10.391 27.047 15.125 1 97.75 89 VAL A N 1
ATOM 616 C CA . VAL A 1 89 ? 9.219 26.438 14.5 1 97.75 89 VAL A CA 1
ATOM 617 C C . VAL A 1 89 ? 8.336 25.797 15.562 1 97.75 89 VAL A C 1
ATOM 619 O O . VAL A 1 89 ? 8.836 25.141 16.484 1 97.75 89 VAL A O 1
ATOM 622 N N . VAL A 1 90 ? 7.055 26.062 15.445 1 98 90 VAL A N 1
ATOM 623 C CA . VAL A 1 90 ? 6.109 25.5 16.406 1 98 90 VAL A CA 1
ATOM 624 C C . VAL A 1 90 ? 5.035 24.703 15.688 1 98 90 VAL A C 1
ATOM 626 O O . VAL A 1 90 ? 4.383 25.203 14.773 1 98 90 VAL A O 1
ATOM 629 N N . ILE A 1 91 ? 4.887 23.469 16.078 1 98.06 91 ILE A N 1
ATOM 630 C CA . ILE A 1 91 ? 3.77 22.656 15.609 1 98.06 91 ILE A CA 1
ATOM 631 C C . ILE A 1 91 ? 2.615 22.75 16.609 1 98.06 91 ILE A C 1
ATOM 633 O O . ILE A 1 91 ? 2.801 22.516 17.797 1 98.06 91 ILE A O 1
ATOM 637 N N . LEU A 1 92 ? 1.535 23.141 16.109 1 96 92 LEU A N 1
ATOM 638 C CA . LEU A 1 92 ? 0.312 23.078 16.891 1 96 92 LEU A CA 1
ATOM 639 C C . LEU A 1 92 ? -0.425 21.766 16.641 1 96 92 LEU A C 1
ATOM 641 O O . LEU A 1 92 ? -1.03 21.578 15.586 1 96 92 LEU A O 1
ATOM 645 N N . GLY A 1 93 ? -0.403 20.875 17.609 1 92.25 93 GLY A N 1
ATOM 646 C CA . GLY A 1 93 ? -0.954 19.531 17.422 1 92.25 93 GLY A CA 1
ATOM 647 C C . GLY A 1 93 ? -1.971 19.156 18.469 1 92.25 93 GLY A C 1
ATOM 648 O O . GLY A 1 93 ? -2.09 17.969 18.828 1 92.25 93 GLY A O 1
ATOM 649 N N . CYS A 1 94 ? -2.652 20.094 19.062 1 86.75 94 CYS A N 1
ATOM 650 C CA . CYS A 1 94 ? -3.697 19.797 20.031 1 86.75 94 CYS A CA 1
ATOM 651 C C . CYS A 1 94 ? -5.012 19.469 19.328 1 86.75 94 CYS A C 1
ATOM 653 O O . CYS A 1 94 ? -5.133 19.641 18.109 1 86.75 94 CYS A O 1
ATOM 655 N N . LYS A 1 95 ? -5.938 18.922 20.047 1 81.94 95 LYS A N 1
ATOM 656 C CA . LYS A 1 95 ? -7.258 18.625 19.5 1 81.94 95 LYS A CA 1
ATOM 657 C C . LYS A 1 95 ? -7.973 19.891 19.062 1 81.94 95 LYS A C 1
ATOM 659 O O . LYS A 1 95 ? -7.812 20.953 19.688 1 81.94 95 LYS A O 1
ATOM 664 N N . PRO A 1 96 ? -8.82 19.781 18.062 1 82.12 96 PRO A N 1
ATOM 665 C CA . PRO A 1 96 ? -9.492 20.953 17.516 1 82.12 96 PRO A CA 1
ATOM 666 C C . PRO A 1 96 ? -10.289 21.719 18.562 1 82.12 96 PRO A C 1
ATOM 668 O O . PRO A 1 96 ? -10.281 22.953 18.578 1 82.12 96 PRO A O 1
ATOM 671 N N . TYR A 1 97 ? -10.898 21.016 19.453 1 82.12 97 TYR A N 1
ATOM 672 C CA . TYR A 1 97 ? -11.766 21.672 20.422 1 82.12 97 TYR A CA 1
ATOM 673 C C . TYR A 1 97 ? -10.953 22.359 21.5 1 82.12 97 TYR A C 1
ATOM 675 O O . TYR A 1 97 ? -11.484 23.172 22.266 1 82.12 97 TYR A O 1
ATOM 683 N N . LEU A 1 98 ? -9.633 22.156 21.5 1 85.69 98 LEU A N 1
ATOM 684 C CA . LEU A 1 98 ? -8.773 22.719 22.547 1 85.69 98 LEU A CA 1
ATOM 685 C C . LEU A 1 98 ? -7.984 23.906 22 1 85.69 98 LEU A C 1
ATOM 687 O O . LEU A 1 98 ? -7.301 24.594 22.766 1 85.69 98 LEU A O 1
ATOM 691 N N . VAL A 1 99 ? -8.078 24.203 20.75 1 88.25 99 VAL A N 1
ATOM 692 C CA . VAL A 1 99 ? -7.199 25.172 20.094 1 88.25 99 VAL A CA 1
ATOM 693 C C . VAL A 1 99 ? -7.371 26.547 20.734 1 88.25 99 VAL A C 1
ATOM 695 O O . VAL A 1 99 ? -6.387 27.219 21.047 1 88.25 99 VAL A O 1
ATOM 698 N N . ASP A 1 100 ? -8.578 26.969 20.938 1 89.75 100 ASP A N 1
ATOM 699 C CA . ASP A 1 100 ? -8.836 28.281 21.516 1 89.75 100 ASP A CA 1
ATOM 700 C C . ASP A 1 100 ? -8.273 28.391 22.922 1 89.75 100 ASP A C 1
ATOM 702 O O . ASP A 1 100 ? -7.672 29.406 23.281 1 89.75 100 ASP A O 1
ATOM 706 N N . ALA A 1 101 ? -8.5 27.328 23.656 1 92.31 101 ALA A N 1
ATOM 707 C CA . ALA A 1 101 ? -7.996 27.297 25.031 1 92.31 101 ALA A CA 1
ATOM 708 C C . ALA A 1 101 ? -6.473 27.359 25.047 1 92.31 101 ALA A C 1
ATOM 710 O O . ALA A 1 101 ? -5.883 28.062 25.859 1 92.31 101 ALA A O 1
ATOM 711 N N . VAL A 1 102 ? -5.824 26.672 24.172 1 93.38 102 VAL A N 1
ATOM 712 C CA . VAL A 1 102 ? -4.367 26.594 24.094 1 93.38 102 VAL A CA 1
ATOM 713 C C . VAL A 1 102 ? -3.807 27.953 23.672 1 93.38 102 VAL A C 1
ATOM 715 O O . VAL A 1 102 ? -2.891 28.484 24.297 1 93.38 102 VAL A O 1
ATOM 718 N N . LEU A 1 103 ? -4.371 28.578 22.688 1 93.62 103 LEU A N 1
ATOM 719 C CA . LEU A 1 103 ? -3.861 29.828 22.141 1 93.62 103 LEU A CA 1
ATOM 720 C C . LEU A 1 103 ? -4.109 30.984 23.094 1 93.62 103 LEU A C 1
ATOM 722 O O . LEU A 1 103 ? -3.473 32.031 22.984 1 93.62 103 LEU A O 1
ATOM 726 N N . SER A 1 104 ? -5.059 30.766 24.031 1 93.62 104 SER A N 1
ATOM 727 C CA . SER A 1 104 ? -5.391 31.828 25 1 93.62 104 SER A CA 1
ATOM 728 C C . SER A 1 104 ? -4.523 31.719 26.25 1 93.62 104 SER A C 1
ATOM 730 O O . SER A 1 104 ? -4.609 32.562 27.141 1 93.62 104 SER A O 1
ATOM 732 N N . GLU A 1 105 ? -3.797 30.703 26.297 1 94.44 105 GLU A N 1
ATOM 733 C CA . GLU A 1 105 ? -2.912 30.547 27.438 1 94.44 105 GLU A CA 1
ATOM 734 C C . GLU A 1 105 ? -2.002 31.766 27.594 1 94.44 105 GLU A C 1
ATOM 736 O O . GLU A 1 105 ? -1.515 32.312 26.609 1 94.44 105 GLU A O 1
ATOM 741 N N . GLU A 1 106 ? -1.735 32.094 28.828 1 92.38 106 GLU A N 1
ATOM 742 C CA . GLU A 1 106 ? -0.946 33.281 29.125 1 92.38 106 GLU A CA 1
ATOM 743 C C . GLU A 1 106 ? 0.456 33.156 28.531 1 92.38 106 GLU A C 1
ATOM 745 O O . GLU A 1 106 ? 1.142 32.156 28.719 1 92.38 106 GLU A O 1
ATOM 750 N N . GLY A 1 107 ? 0.812 34.188 27.766 1 93.69 107 GLY A N 1
ATOM 751 C CA . GLY A 1 107 ? 2.172 34.281 27.266 1 93.69 107 GLY A CA 1
ATOM 752 C C . GLY A 1 107 ? 2.393 33.562 25.953 1 93.69 107 GLY A C 1
ATOM 753 O O . GLY A 1 107 ? 3.391 33.781 25.266 1 93.69 107 GLY A O 1
ATOM 754 N N . LEU A 1 108 ? 1.524 32.656 25.578 1 94.81 108 LEU A N 1
ATOM 755 C CA . LEU A 1 108 ? 1.734 31.875 24.375 1 94.81 108 LEU A CA 1
ATOM 756 C C . LEU A 1 108 ? 1.68 32.75 23.125 1 94.81 108 LEU A C 1
ATOM 758 O O . LEU A 1 108 ? 2.531 32.625 22.234 1 94.81 108 LEU A O 1
ATOM 762 N N . GLY A 1 109 ? 0.669 33.594 23.031 1 92.81 109 GLY A N 1
ATOM 763 C CA . GLY A 1 109 ? 0.562 34.5 21.891 1 92.81 109 GLY A CA 1
ATOM 764 C C . GLY A 1 109 ? 1.841 35.25 21.625 1 92.81 109 GLY A C 1
ATOM 765 O O . GLY A 1 109 ? 2.299 35.344 20.484 1 92.81 109 GLY A O 1
ATOM 766 N N . ASP A 1 110 ? 2.396 35.781 22.672 1 93.56 110 ASP A N 1
ATOM 767 C CA . ASP A 1 110 ? 3.627 36.562 22.547 1 93.56 110 ASP A CA 1
ATOM 768 C C . ASP A 1 110 ? 4.805 35.688 22.156 1 93.56 110 ASP A C 1
ATOM 770 O O . ASP A 1 110 ? 5.664 36.094 21.375 1 93.56 110 ASP A O 1
ATOM 774 N N . ALA A 1 111 ? 4.812 34.5 22.719 1 94.81 111 ALA A N 1
ATOM 775 C CA . ALA A 1 111 ? 5.895 33.562 22.438 1 94.81 111 ALA A CA 1
ATOM 776 C C . ALA A 1 111 ? 5.898 33.125 20.969 1 94.81 111 ALA A C 1
ATOM 778 O O . ALA A 1 111 ? 6.934 32.719 20.438 1 94.81 111 ALA A O 1
ATOM 779 N N . LEU A 1 112 ? 4.766 33.25 20.312 1 95.44 112 LEU A N 1
ATOM 780 C CA . LEU A 1 112 ? 4.625 32.781 18.938 1 95.44 112 LEU A CA 1
ATOM 781 C C . LEU A 1 112 ? 5.027 33.875 17.953 1 95.44 112 LEU A C 1
ATOM 783 O O . LEU A 1 112 ? 5.156 33.625 16.766 1 95.44 112 LEU A O 1
ATOM 787 N N . THR A 1 113 ? 5.273 35.062 18.422 1 92.12 113 THR A N 1
ATOM 788 C CA . THR A 1 113 ? 5.613 36.188 17.547 1 92.12 113 THR A CA 1
ATOM 789 C C . THR A 1 113 ? 6.902 35.938 16.781 1 92.12 113 THR A C 1
ATOM 791 O O . THR A 1 113 ? 7.902 35.5 17.375 1 92.12 113 THR A O 1
ATOM 794 N N . GLY A 1 114 ? 6.805 36.062 15.461 1 91.25 114 GLY A N 1
ATOM 795 C CA . GLY A 1 114 ? 7.98 35.938 14.617 1 91.25 114 GLY A CA 1
ATOM 796 C C . GLY A 1 114 ? 8.344 34.5 14.32 1 91.25 114 GLY A C 1
ATOM 797 O O . GLY A 1 114 ? 9.383 34.219 13.711 1 91.25 114 GLY A O 1
ATOM 798 N N . ARG A 1 115 ? 7.523 33.562 14.75 1 94.5 115 ARG A N 1
ATOM 799 C CA . ARG A 1 115 ? 7.824 32.156 14.57 1 94.5 115 ARG A CA 1
ATOM 800 C C . ARG A 1 115 ? 7.043 31.578 13.391 1 94.5 115 ARG A C 1
ATOM 802 O O . ARG A 1 115 ? 6.059 32.156 12.945 1 94.5 115 ARG A O 1
ATOM 809 N N . LEU A 1 116 ? 7.559 30.5 12.859 1 96.88 116 LEU A N 1
ATOM 810 C CA . LEU A 1 116 ? 6.801 29.656 11.938 1 96.88 116 LEU A CA 1
ATOM 811 C C . LEU A 1 116 ? 5.91 28.688 12.688 1 96.88 116 LEU A C 1
ATOM 813 O O . LEU A 1 116 ? 6.402 27.828 13.414 1 96.88 116 LEU A O 1
ATOM 817 N N . ILE A 1 117 ? 4.641 28.891 12.516 1 97.56 117 ILE A N 1
ATOM 818 C CA . ILE A 1 117 ? 3.668 28 13.141 1 97.56 117 ILE A CA 1
ATOM 819 C C . ILE A 1 117 ? 3.094 27.047 12.102 1 97.56 117 ILE A C 1
ATOM 821 O O . ILE A 1 117 ? 2.627 27.469 11.047 1 97.56 117 ILE A O 1
ATOM 825 N N . VAL A 1 118 ? 3.164 25.75 12.375 1 98 118 VAL A N 1
ATOM 826 C CA . VAL A 1 118 ? 2.561 24.75 11.516 1 98 118 VAL A CA 1
ATOM 827 C C . VAL A 1 118 ? 1.452 24.016 12.273 1 98 118 VAL A C 1
ATOM 829 O O . VAL A 1 118 ? 1.726 23.25 13.203 1 98 118 VAL A O 1
ATOM 832 N N . SER A 1 119 ? 0.278 24.25 11.883 1 96.62 119 SER A N 1
ATOM 833 C CA . SER A 1 119 ? -0.861 23.609 12.523 1 96.62 119 SER A CA 1
ATOM 834 C C . SER A 1 119 ? -1.188 22.266 11.852 1 96.62 119 SER A C 1
ATOM 836 O O . SER A 1 119 ? -1.294 22.203 10.633 1 96.62 119 SER A O 1
ATOM 838 N N . VAL A 1 120 ? -1.379 21.25 12.648 1 94.56 120 VAL A N 1
ATOM 839 C CA . VAL A 1 120 ? -1.836 19.969 12.125 1 94.56 120 VAL A CA 1
ATOM 840 C C . VAL A 1 120 ? -3.25 19.672 12.617 1 94.56 120 VAL A C 1
ATOM 842 O O . VAL A 1 120 ? -3.658 18.516 12.711 1 94.56 120 VAL A O 1
ATOM 845 N N . ILE A 1 121 ? -3.971 20.766 12.984 1 87.38 121 ILE A N 1
ATOM 846 C CA . ILE A 1 121 ? -5.332 20.688 13.508 1 87.38 121 ILE A CA 1
ATOM 847 C C . ILE A 1 121 ? -6.332 20.781 12.359 1 87.38 121 ILE A C 1
ATOM 849 O O . ILE A 1 121 ? -6.383 21.781 11.648 1 87.38 121 ILE A O 1
ATOM 853 N N . ALA A 1 122 ? -7.152 19.781 12.25 1 81.31 122 ALA A N 1
ATOM 854 C CA . ALA A 1 122 ? -8.148 19.75 11.18 1 81.31 122 ALA A CA 1
ATOM 855 C C . ALA A 1 122 ? -9.258 20.766 11.43 1 81.31 122 ALA A C 1
ATOM 857 O O . ALA A 1 122 ? -9.688 20.953 12.57 1 81.31 122 ALA A O 1
ATOM 858 N N . GLY A 1 123 ? -9.633 21.484 10.391 1 81.44 123 GLY A N 1
ATOM 859 C CA . GLY A 1 123 ? -10.828 22.312 10.461 1 81.44 123 GLY A CA 1
ATOM 860 C C . GLY A 1 123 ? -10.531 23.75 10.844 1 81.44 123 GLY A C 1
ATOM 861 O O . GLY A 1 123 ? -11.445 24.562 11 1 81.44 123 GLY A O 1
ATOM 862 N N . LYS A 1 124 ? -9.266 24.094 11.062 1 87.69 124 LYS A N 1
ATOM 863 C CA . LYS A 1 124 ? -8.883 25.469 11.375 1 87.69 124 LYS A CA 1
ATOM 864 C C . LYS A 1 124 ? -8.047 26.078 10.258 1 87.69 124 LYS A C 1
ATOM 866 O O . LYS A 1 124 ? -6.934 25.625 9.992 1 87.69 124 LYS A O 1
ATOM 871 N N . THR A 1 125 ? -8.57 27.094 9.703 1 90.94 125 THR A N 1
ATOM 872 C CA . THR A 1 125 ? -7.879 27.719 8.586 1 90.94 125 THR A CA 1
ATOM 873 C C . THR A 1 125 ? -6.723 28.578 9.086 1 90.94 125 THR A C 1
ATOM 875 O O . THR A 1 125 ? -6.637 28.875 10.281 1 90.94 125 THR A O 1
ATOM 878 N N . ILE A 1 126 ? -5.902 28.938 8.188 1 94.38 126 ILE A N 1
ATOM 879 C CA . ILE A 1 126 ? -4.777 29.812 8.492 1 94.38 126 ILE A CA 1
ATOM 880 C C . ILE A 1 126 ? -5.293 31.141 9.047 1 94.38 126 ILE A C 1
ATOM 882 O O . ILE A 1 126 ? -4.766 31.656 10.031 1 94.38 126 ILE A O 1
ATOM 886 N N . ASP A 1 127 ? -6.348 31.641 8.438 1 92.62 127 ASP A N 1
ATOM 887 C CA . ASP A 1 127 ? -6.918 32.906 8.852 1 92.62 127 ASP A CA 1
ATOM 888 C C . ASP A 1 127 ? -7.438 32.844 10.289 1 92.62 127 ASP A C 1
ATOM 890 O O . ASP A 1 127 ? -7.184 33.75 11.094 1 92.62 127 ASP A O 1
ATOM 894 N N . VAL A 1 128 ? -8.094 31.797 10.578 1 89.94 128 VAL A N 1
ATOM 895 C CA . VAL A 1 128 ? -8.672 31.609 11.906 1 89.94 128 VAL A CA 1
ATOM 896 C C . VAL A 1 128 ? -7.555 31.516 12.938 1 89.94 128 VAL A C 1
ATOM 898 O O . VAL A 1 128 ? -7.617 32.156 13.992 1 89.94 128 VAL A O 1
ATOM 901 N N . LEU A 1 129 ? -6.547 30.797 12.625 1 93.25 129 LEU A N 1
ATOM 902 C CA . LEU A 1 129 ? -5.43 30.594 13.539 1 93.25 129 LEU A CA 1
ATOM 903 C C . LEU A 1 129 ? -4.633 31.891 13.727 1 93.25 129 LEU A C 1
ATOM 905 O O . LEU A 1 129 ? -4.266 32.25 14.852 1 93.25 129 LEU A O 1
ATOM 909 N N . SER A 1 130 ? -4.41 32.562 12.617 1 93.44 130 SER A N 1
ATOM 910 C CA . SER A 1 130 ? -3.674 33.812 12.68 1 93.44 130 SER A CA 1
ATOM 911 C C . SER A 1 130 ? -4.418 34.844 13.516 1 93.44 130 SER A C 1
ATOM 913 O O . SER A 1 130 ? -3.807 35.562 14.312 1 93.44 130 SER A O 1
ATOM 915 N N . ALA A 1 131 ? -5.703 34.906 13.328 1 92.19 131 ALA A N 1
ATOM 916 C CA . ALA A 1 131 ? -6.523 35.844 14.086 1 92.19 131 ALA A CA 1
ATOM 917 C C . ALA A 1 131 ? -6.516 35.5 15.57 1 92.19 131 ALA A C 1
ATOM 919 O O . ALA A 1 131 ? -6.422 36.406 16.422 1 92.19 131 ALA A O 1
ATOM 920 N N . ALA A 1 132 ? -6.633 34.25 15.852 1 92.12 132 ALA A N 1
ATOM 921 C CA . ALA A 1 132 ? -6.633 33.812 17.234 1 92.12 132 ALA A CA 1
ATOM 922 C C . ALA A 1 132 ? -5.309 34.125 17.922 1 92.12 132 ALA A C 1
ATOM 924 O O . ALA A 1 132 ? -5.285 34.562 19.078 1 92.12 132 ALA A O 1
ATOM 925 N N . ILE A 1 133 ? -4.234 33.969 17.219 1 93.19 133 ILE A N 1
ATOM 926 C CA . ILE A 1 133 ? -2.906 34.25 17.75 1 93.19 133 ILE A CA 1
ATOM 927 C C . ILE A 1 133 ? -2.752 35.781 17.969 1 93.19 133 ILE A C 1
ATOM 929 O O . ILE A 1 133 ? -2.301 36.219 19.031 1 93.19 133 ILE A O 1
ATOM 933 N N . ALA A 1 134 ? -3.188 36.531 17 1 90.88 134 ALA A N 1
ATOM 934 C CA . ALA A 1 134 ? -3.074 38 17.062 1 90.88 134 ALA A CA 1
ATOM 935 C C . ALA A 1 134 ? -3.873 38.562 18.234 1 90.88 134 ALA A C 1
ATOM 937 O O . ALA A 1 134 ? -3.42 39.469 18.922 1 90.88 134 ALA A O 1
ATOM 938 N N . LYS A 1 135 ? -4.977 37.969 18.453 1 91.44 135 LYS A N 1
ATOM 939 C CA . LYS A 1 135 ? -5.871 38.438 19.516 1 91.44 135 LYS A CA 1
ATOM 940 C C . LYS A 1 135 ? -5.242 38.25 20.891 1 91.44 135 LYS A C 1
ATOM 942 O O . LYS A 1 135 ? -5.543 39 21.828 1 91.44 135 LYS A O 1
ATOM 947 N N . ASN A 1 136 ? -4.406 37.312 20.984 1 90.12 136 ASN A N 1
ATOM 948 C CA . ASN A 1 136 ? -3.84 36.969 22.281 1 90.12 136 ASN A CA 1
ATOM 949 C C . ASN A 1 136 ? -2.416 37.5 22.422 1 90.12 136 ASN A C 1
ATOM 951 O O . ASN A 1 136 ? -1.699 37.125 23.359 1 90.12 136 ASN A O 1
ATOM 955 N N . GLN A 1 137 ? -2.008 38.281 21.469 1 89 137 GLN A N 1
ATOM 956 C CA . GLN A 1 137 ? -0.702 38.938 21.547 1 89 137 GLN A CA 1
ATOM 957 C C . GLN A 1 137 ? -0.806 40.312 22.219 1 89 137 GLN A C 1
ATOM 959 O O . GLN A 1 137 ? -1.722 41.062 21.906 1 89 137 GLN A O 1
ATOM 964 N N . THR A 1 138 ? -0.236 40.562 23.312 1 82.12 138 THR A N 1
ATOM 965 C CA . THR A 1 138 ? -0.288 41.812 24.062 1 82.12 138 THR A CA 1
ATOM 966 C C . THR A 1 138 ? 0.72 42.812 23.5 1 82.12 138 THR A C 1
ATOM 968 O O . THR A 1 138 ? 0.485 44.031 23.531 1 82.12 138 THR A O 1
ATOM 971 N N . GLN A 1 139 ? 1.996 42.438 23.469 1 63.44 139 GLN A N 1
ATOM 972 C CA . GLN A 1 139 ? 3.045 43.406 23.125 1 63.44 139 GLN A CA 1
ATOM 973 C C . GLN A 1 139 ? 2.99 43.75 21.641 1 63.44 139 GLN A C 1
ATOM 975 O O . GLN A 1 139 ? 2.992 42.844 20.781 1 63.44 139 GLN A O 1
ATOM 980 N N . ALA A 1 140 ? 2.078 44.781 21.328 1 53.5 140 ALA A N 1
ATOM 981 C CA . ALA A 1 140 ? 2.234 45.375 20.016 1 53.5 140 ALA A CA 1
ATOM 982 C C . ALA A 1 140 ? 3.703 45.438 19.594 1 53.5 140 ALA A C 1
ATOM 984 O O . ALA A 1 140 ? 4.375 46.438 19.812 1 53.5 140 ALA A O 1
ATOM 985 N N . GLN A 1 141 ? 4.539 44.469 20.078 1 47.66 141 GLN A N 1
ATOM 986 C CA . GLN A 1 141 ? 5.906 44.75 19.656 1 47.66 141 GLN A CA 1
ATOM 987 C C . GLN A 1 141 ? 5.961 45.062 18.172 1 47.66 141 GLN A C 1
ATOM 989 O O . GLN A 1 141 ? 5.336 44.375 17.344 1 47.66 141 GLN A O 1
ATOM 994 N N . GLU A 1 142 ? 6.215 46.312 17.969 1 46.59 142 GLU A N 1
ATOM 995 C CA . GLU A 1 142 ? 6.652 46.844 16.688 1 46.59 142 GLU A CA 1
ATOM 996 C C . GLU A 1 142 ? 7.434 45.812 15.891 1 46.59 142 GLU A C 1
ATOM 998 O O . GLU A 1 142 ? 8.188 46.188 14.977 1 46.59 142 GLU A O 1
ATOM 1003 N N . SER A 1 143 ? 7.707 44.688 16.531 1 51.56 143 SER A N 1
ATOM 1004 C CA . SER A 1 143 ? 8.625 43.812 15.789 1 51.56 143 SER A CA 1
ATOM 1005 C C . SER A 1 143 ? 8.031 43.406 14.445 1 51.56 143 SER A C 1
ATOM 1007 O O . SER A 1 143 ? 6.84 43.125 14.344 1 51.56 143 SER A O 1
ATOM 1009 N N . THR A 1 144 ? 8.531 43.906 13.5 1 55.06 144 THR A N 1
ATOM 1010 C CA . THR A 1 144 ? 8.406 43.688 12.062 1 55.06 144 THR A CA 1
ATOM 1011 C C . THR A 1 144 ? 8.328 42.188 11.758 1 55.06 144 THR A C 1
ATOM 1013 O O . THR A 1 144 ? 8.133 41.812 10.609 1 55.06 144 THR A O 1
ATOM 1016 N N . SER A 1 145 ? 8.5 41.375 12.906 1 68 145 SER A N 1
ATOM 1017 C CA . SER A 1 145 ? 8.578 40 12.5 1 68 145 SER A CA 1
ATOM 1018 C C . SER A 1 145 ? 7.215 39.312 12.617 1 68 145 SER A C 1
ATOM 1020 O O . SER A 1 145 ? 6.652 39.219 13.711 1 68 145 SER A O 1
ATOM 1022 N N . THR A 1 146 ? 6.547 39.125 11.617 1 82.38 146 THR A N 1
ATOM 1023 C CA . THR A 1 146 ? 5.191 38.594 11.5 1 82.38 146 THR A CA 1
ATOM 1024 C C . THR A 1 146 ? 5.191 37.062 11.648 1 82.38 146 THR A C 1
ATOM 1026 O O . THR A 1 146 ? 6.125 36.406 11.203 1 82.38 146 THR A O 1
ATOM 1029 N N . THR A 1 147 ? 4.281 36.656 12.594 1 91.69 147 THR A N 1
ATOM 1030 C CA . THR A 1 147 ? 4.027 35.219 12.734 1 91.69 147 THR A CA 1
ATOM 1031 C C . THR A 1 147 ? 3.58 34.625 11.398 1 91.69 147 THR A C 1
ATOM 1033 O O . THR A 1 147 ? 2.74 35.188 10.703 1 91.69 147 THR A O 1
ATOM 1036 N N . VAL A 1 148 ? 4.285 33.594 10.945 1 95.38 148 VAL A N 1
ATOM 1037 C CA . VAL A 1 148 ? 3.904 32.875 9.734 1 95.38 148 VAL A CA 1
ATOM 1038 C C . VAL A 1 148 ? 3.162 31.594 10.102 1 95.38 148 VAL A C 1
ATOM 1040 O O . VAL A 1 148 ? 3.699 30.734 10.812 1 95.38 148 VAL A O 1
ATOM 1043 N N . VAL A 1 149 ? 1.899 31.5 9.648 1 97.06 149 VAL A N 1
ATOM 1044 C CA . VAL A 1 149 ? 1.077 30.359 10.008 1 97.06 149 VAL A CA 1
ATOM 1045 C C . VAL A 1 149 ? 0.819 29.5 8.773 1 97.06 149 VAL A C 1
ATOM 1047 O O . VAL A 1 149 ? 0.313 30 7.762 1 97.06 149 VAL A O 1
ATOM 1050 N N . ALA A 1 150 ? 1.265 28.266 8.82 1 97.75 150 ALA A N 1
ATOM 1051 C CA . ALA A 1 150 ? 0.954 27.266 7.797 1 97.75 150 ALA A CA 1
ATOM 1052 C C . ALA A 1 150 ? 0.063 26.156 8.359 1 97.75 150 ALA A C 1
ATOM 1054 O O . ALA A 1 150 ? -0.082 26.031 9.578 1 97.75 150 ALA A O 1
ATOM 1055 N N . ARG A 1 151 ? -0.551 25.469 7.496 1 96.44 151 ARG A N 1
ATOM 1056 C CA . ARG A 1 151 ? -1.372 24.344 7.91 1 96.44 151 ARG A CA 1
ATOM 1057 C C . ARG A 1 151 ? -0.957 23.062 7.184 1 96.44 151 ARG A C 1
ATOM 1059 O O . ARG A 1 151 ? -0.625 23.094 5.996 1 96.44 151 ARG A O 1
ATOM 1066 N N . ALA A 1 152 ? -0.9 21.969 7.918 1 97.12 152 ALA A N 1
ATOM 1067 C CA . ALA A 1 152 ? -0.568 20.641 7.391 1 97.12 152 ALA A CA 1
ATOM 1068 C C . ALA A 1 152 ? -1.468 19.562 7.996 1 97.12 152 ALA A C 1
ATOM 1070 O O . ALA A 1 152 ? -1.722 19.562 9.203 1 97.12 152 ALA A O 1
ATOM 1071 N N . ILE A 1 153 ? -1.975 18.719 7.105 1 95.5 153 ILE A N 1
ATOM 1072 C CA . ILE A 1 153 ? -2.828 17.656 7.598 1 95.5 153 ILE A CA 1
ATOM 1073 C C . ILE A 1 153 ? -2.246 16.297 7.188 1 95.5 153 ILE A C 1
ATOM 1075 O O . ILE A 1 153 ? -2.432 15.859 6.051 1 95.5 153 ILE A O 1
ATOM 1079 N N . PRO A 1 154 ? -1.574 15.664 8.102 1 95.81 154 PRO A N 1
ATOM 1080 C CA . PRO A 1 154 ? -1.15 14.281 7.883 1 95.81 154 PRO A CA 1
ATOM 1081 C C . PRO A 1 154 ? -2.254 13.273 8.188 1 95.81 154 PRO A C 1
ATOM 1083 O O . PRO A 1 154 ? -3.406 13.656 8.398 1 95.81 154 PRO A O 1
ATOM 1086 N N . ASN A 1 155 ? -1.963 12 8.008 1 94.19 155 ASN A N 1
ATOM 1087 C CA . ASN A 1 155 ? -2.881 10.953 8.445 1 94.19 155 ASN A CA 1
ATOM 1088 C C . ASN A 1 155 ? -2.182 9.938 9.344 1 94.19 155 ASN A C 1
ATOM 1090 O O . ASN A 1 155 ? -0.996 10.078 9.641 1 94.19 155 ASN A O 1
ATOM 1094 N N . VAL A 1 156 ? -2.885 9.008 9.852 1 92.69 156 VAL A N 1
ATOM 1095 C CA . VAL A 1 156 ? -2.432 8.125 10.914 1 92.69 156 VAL A CA 1
ATOM 1096 C C . VAL A 1 156 ? -1.308 7.227 10.406 1 92.69 156 VAL A C 1
ATOM 1098 O O . VAL A 1 156 ? -0.591 6.605 11.195 1 92.69 156 VAL A O 1
ATOM 1101 N N . ALA A 1 157 ? -1.144 7.125 9.109 1 96.06 157 ALA A N 1
ATOM 1102 C CA . ALA A 1 157 ? -0.053 6.32 8.57 1 96.06 157 ALA A CA 1
ATOM 1103 C C . ALA A 1 157 ? 1.301 6.957 8.867 1 96.06 157 ALA A C 1
ATOM 1105 O O . ALA A 1 157 ? 2.348 6.375 8.57 1 96.06 157 ALA A O 1
ATOM 1106 N N . ALA A 1 158 ? 1.27 8.148 9.438 1 95.56 158 ALA A N 1
ATOM 1107 C CA . ALA A 1 158 ? 2.494 8.781 9.922 1 95.56 158 ALA A CA 1
ATOM 1108 C C . ALA A 1 158 ? 3.24 7.859 10.883 1 95.56 158 ALA A C 1
ATOM 1110 O O . ALA A 1 158 ? 4.473 7.875 10.938 1 95.56 158 ALA A O 1
ATOM 1111 N N . ALA A 1 159 ? 2.521 7.035 11.562 1 92.88 159 ALA A N 1
ATOM 1112 C CA . ALA A 1 159 ? 3.096 6.129 12.555 1 92.88 159 ALA A CA 1
ATOM 1113 C C . ALA A 1 159 ? 4.031 5.117 11.891 1 92.88 159 ALA A C 1
ATOM 1115 O O . ALA A 1 159 ? 4.918 4.566 12.547 1 92.88 159 ALA A O 1
ATOM 1116 N N . VAL A 1 160 ? 3.809 4.895 10.547 1 94.81 160 VAL A N 1
ATOM 1117 C CA . VAL A 1 160 ? 4.637 3.924 9.836 1 94.81 160 VAL A CA 1
ATOM 1118 C C . VAL A 1 160 ? 5.402 4.621 8.719 1 94.81 160 VAL A C 1
ATOM 1120 O O . VAL A 1 160 ? 5.793 3.982 7.734 1 94.81 160 VAL A O 1
ATOM 1123 N N . ARG A 1 161 ? 5.496 5.914 8.797 1 96.44 161 ARG A N 1
ATOM 1124 C CA . ARG A 1 161 ? 6.285 6.746 7.898 1 96.44 161 ARG A CA 1
ATOM 1125 C C . ARG A 1 161 ? 5.73 6.695 6.477 1 96.44 161 ARG A C 1
ATOM 1127 O O . ARG A 1 161 ? 6.488 6.711 5.508 1 96.44 161 ARG A O 1
ATOM 1134 N N . GLU A 1 162 ? 4.43 6.461 6.34 1 97.12 162 GLU A N 1
ATOM 1135 C CA . GLU A 1 162 ? 3.785 6.414 5.031 1 97.12 162 GLU A CA 1
ATOM 1136 C C . GLU A 1 162 ? 2.59 7.359 4.973 1 97.12 162 GLU A C 1
ATOM 1138 O O . GLU A 1 162 ? 1.589 7.066 4.316 1 97.12 162 GLU A O 1
ATOM 1143 N N . SER A 1 163 ? 2.684 8.43 5.676 1 97.19 163 SER A N 1
ATOM 1144 C CA . SER A 1 163 ? 1.62 9.43 5.703 1 97.19 163 SER A CA 1
ATOM 1145 C C . SER A 1 163 ? 1.522 10.172 4.371 1 97.19 163 SER A C 1
ATOM 1147 O O . SER A 1 163 ? 2.535 10.406 3.709 1 97.19 163 SER A O 1
ATOM 1149 N N . MET A 1 164 ? 0.3 10.398 3.977 1 97.69 164 MET A N 1
ATOM 1150 C CA . MET A 1 164 ? 0.057 11.492 3.039 1 97.69 164 MET A CA 1
ATOM 1151 C C . MET A 1 164 ? -0.258 12.789 3.781 1 97.69 164 MET A C 1
ATOM 1153 O O . MET A 1 164 ? -1.166 12.82 4.613 1 97.69 164 MET A O 1
ATOM 1157 N N . THR A 1 165 ? 0.539 13.82 3.533 1 97.94 165 THR A N 1
ATOM 1158 C CA . THR A 1 165 ? 0.333 15.094 4.215 1 97.94 165 THR A CA 1
ATOM 1159 C C . THR A 1 165 ? 0.08 16.219 3.207 1 97.94 165 THR A C 1
ATOM 1161 O O . THR A 1 165 ? 0.892 16.438 2.309 1 97.94 165 THR A O 1
ATOM 1164 N N . VAL A 1 166 ? -1.023 16.875 3.314 1 97.81 166 VAL A N 1
ATOM 1165 C CA . VAL A 1 166 ? -1.272 18.062 2.506 1 97.81 166 VAL A CA 1
ATOM 1166 C C . VAL A 1 166 ? -0.908 19.328 3.301 1 97.81 166 VAL A C 1
ATOM 1168 O O . VAL A 1 166 ? -1.14 19.391 4.512 1 97.81 166 VAL A O 1
ATOM 1171 N N . VAL A 1 167 ? -0.32 20.312 2.633 1 98.06 167 VAL A N 1
ATOM 1172 C CA . VAL A 1 167 ? 0.156 21.531 3.285 1 98.06 167 VAL A CA 1
ATOM 1173 C C . VAL A 1 167 ? -0.414 22.75 2.574 1 98.06 167 VAL A C 1
ATOM 1175 O O . VAL A 1 167 ? -0.458 22.797 1.342 1 98.06 167 VAL A O 1
ATOM 1178 N N . GLU A 1 168 ? -0.921 23.641 3.32 1 97.69 168 GLU A N 1
ATOM 1179 C CA . GLU A 1 168 ? -1.298 24.984 2.863 1 97.69 168 GLU A CA 1
ATOM 1180 C C . GLU A 1 168 ? -0.336 26.047 3.398 1 97.69 168 GLU A C 1
ATOM 1182 O O . GLU A 1 168 ? -0.099 26.125 4.605 1 97.69 168 GLU A O 1
ATOM 1187 N N . LEU A 1 169 ? 0.185 26.812 2.523 1 96.81 169 LEU A N 1
ATOM 1188 C CA . LEU A 1 169 ? 1.136 27.859 2.891 1 96.81 169 LEU A CA 1
ATOM 1189 C C . LEU A 1 169 ? 0.493 29.234 2.797 1 96.81 169 LEU A C 1
ATOM 1191 O O . LEU A 1 169 ? -0.29 29.5 1.881 1 96.81 169 LEU A O 1
ATOM 1195 N N . PRO A 1 170 ? 0.83 30.047 3.775 1 94.56 170 PRO A N 1
ATOM 1196 C CA . PRO A 1 170 ? 0.422 31.438 3.602 1 94.56 170 PRO A CA 1
ATOM 1197 C C . PRO A 1 170 ? 1.25 32.156 2.545 1 94.56 170 PRO A C 1
ATOM 1199 O O . PRO A 1 170 ? 2.344 31.719 2.193 1 94.56 170 PRO A O 1
ATOM 1202 N N . ASP A 1 171 ? 0.713 33.219 2.059 1 91.12 171 ASP A N 1
ATOM 1203 C CA . ASP A 1 171 ? 1.434 34.031 1.075 1 91.12 171 ASP A CA 1
ATOM 1204 C C . ASP A 1 171 ? 2.762 34.531 1.642 1 91.12 171 ASP A C 1
ATOM 1206 O O . ASP A 1 171 ? 3.719 34.75 0.896 1 91.12 171 ASP A O 1
ATOM 1210 N N . SER A 1 172 ? 2.857 34.656 2.941 1 91.81 172 SER A N 1
ATOM 1211 C CA . SER A 1 172 ? 4.016 35.25 3.611 1 91.81 172 SER A CA 1
ATOM 1212 C C . SER A 1 172 ? 5.109 34.219 3.828 1 91.81 172 SER A C 1
ATOM 1214 O O . SER A 1 172 ? 6.195 34.531 4.316 1 91.81 172 SER A O 1
ATOM 1216 N N . ALA A 1 173 ? 4.871 33 3.438 1 94.69 173 ALA A N 1
ATOM 1217 C CA . ALA A 1 173 ? 5.859 31.938 3.684 1 94.69 173 ALA A CA 1
ATOM 1218 C C . ALA A 1 173 ? 7.098 32.125 2.816 1 94.69 173 ALA A C 1
ATOM 1220 O O . ALA A 1 173 ? 6.988 32.344 1.605 1 94.69 173 ALA A O 1
ATOM 1221 N N . SER A 1 174 ? 8.273 32.094 3.402 1 94.81 174 SER A N 1
ATOM 1222 C CA . SER A 1 174 ? 9.531 32.156 2.672 1 94.81 174 SER A CA 1
ATOM 1223 C C . SER A 1 174 ? 9.938 30.812 2.117 1 94.81 174 SER A C 1
ATOM 1225 O O . SER A 1 174 ? 9.336 29.781 2.461 1 94.81 174 SER A O 1
ATOM 1227 N N . LYS A 1 175 ? 10.914 30.781 1.263 1 95.38 175 LYS A N 1
ATOM 1228 C CA . LYS A 1 175 ? 11.453 29.531 0.729 1 95.38 175 LYS A CA 1
ATOM 1229 C C . LYS A 1 175 ? 12.008 28.656 1.846 1 95.38 175 LYS A C 1
ATOM 1231 O O . LYS A 1 175 ? 11.898 27.438 1.785 1 95.38 175 LYS A O 1
ATOM 1236 N N . GLU A 1 176 ? 12.555 29.328 2.803 1 94.19 176 GLU A N 1
ATOM 1237 C CA . GLU A 1 176 ? 13.094 28.594 3.943 1 94.19 176 GLU A CA 1
ATOM 1238 C C . GLU A 1 176 ? 11.984 27.922 4.746 1 94.19 176 GLU A C 1
ATOM 1240 O O . GLU A 1 176 ? 12.133 26.781 5.188 1 94.19 176 GLU A O 1
ATOM 1245 N N . HIS A 1 177 ? 10.891 28.656 4.93 1 95.75 177 HIS A N 1
ATOM 1246 C CA . HIS A 1 177 ? 9.742 28.094 5.617 1 95.75 177 HIS A CA 1
ATOM 1247 C C . HIS A 1 177 ? 9.242 26.828 4.906 1 95.75 177 HIS A C 1
ATOM 1249 O O . HIS A 1 177 ? 9.016 25.797 5.539 1 95.75 177 HIS A O 1
ATOM 1255 N N . VAL A 1 178 ? 9.227 26.969 3.598 1 96.44 178 VAL A N 1
ATOM 1256 C CA . VAL A 1 178 ? 8.703 25.891 2.777 1 96.44 178 VAL A CA 1
ATOM 1257 C C . VAL A 1 178 ? 9.625 24.672 2.883 1 96.44 178 VAL A C 1
ATOM 1259 O O . VAL A 1 178 ? 9.156 23.547 3.07 1 96.44 178 VAL A O 1
ATOM 1262 N N . SER A 1 179 ? 10.82 24.859 2.809 1 95.88 179 SER A N 1
ATOM 1263 C CA . SER A 1 179 ? 11.805 23.797 2.865 1 95.88 179 SER A CA 1
ATOM 1264 C C . SER A 1 179 ? 11.742 23.047 4.199 1 95.88 179 SER A C 1
ATOM 1266 O O . SER A 1 179 ? 11.805 21.828 4.234 1 95.88 179 SER A O 1
ATOM 1268 N N . VAL A 1 180 ? 11.578 23.812 5.258 1 96.19 180 VAL A N 1
ATOM 1269 C CA . VAL A 1 180 ? 11.539 23.234 6.594 1 96.19 180 VAL A CA 1
ATOM 1270 C C . VAL A 1 180 ? 10.281 22.375 6.742 1 96.19 180 VAL A C 1
ATOM 1272 O O . VAL A 1 180 ? 10.336 21.266 7.254 1 96.19 180 VAL A O 1
ATOM 1275 N N . ILE A 1 181 ? 9.195 22.891 6.27 1 97.44 181 ILE A N 1
ATOM 1276 C CA . ILE A 1 181 ? 7.914 22.203 6.375 1 97.44 181 ILE A CA 1
ATOM 1277 C C . ILE A 1 181 ? 7.953 20.906 5.547 1 97.44 181 ILE A C 1
ATOM 1279 O O . ILE A 1 181 ? 7.574 19.844 6.031 1 97.44 181 ILE A O 1
ATOM 1283 N N . GLU A 1 182 ? 8.477 21.031 4.355 1 96.75 182 GLU A N 1
ATOM 1284 C CA . GLU A 1 182 ? 8.555 19.875 3.475 1 96.75 182 GLU A CA 1
ATOM 1285 C C . GLU A 1 182 ? 9.492 18.812 4.039 1 96.75 182 GLU A C 1
ATOM 1287 O O . GLU A 1 182 ? 9.188 17.625 3.996 1 96.75 182 GLU A O 1
ATOM 1292 N N . TRP A 1 183 ? 10.602 19.281 4.531 1 96.69 183 TRP A N 1
ATOM 1293 C CA . TRP A 1 183 ? 11.523 18.328 5.129 1 96.69 183 TRP A CA 1
ATOM 1294 C C . TRP A 1 183 ? 10.867 17.594 6.293 1 96.69 183 TRP A C 1
ATOM 1296 O O . TRP A 1 183 ? 10.945 16.375 6.387 1 96.69 183 TRP A O 1
ATOM 1306 N N . MET A 1 184 ? 10.195 18.312 7.145 1 96.19 184 MET A N 1
ATOM 1307 C CA . MET A 1 184 ? 9.578 17.766 8.352 1 96.19 184 MET A CA 1
ATOM 1308 C C . MET A 1 184 ? 8.586 16.672 7.992 1 96.19 184 MET A C 1
ATOM 1310 O O . MET A 1 184 ? 8.68 15.539 8.492 1 96.19 184 MET A O 1
ATOM 1314 N N . PHE A 1 185 ? 7.746 16.938 7.074 1 97.62 185 PHE A N 1
ATOM 1315 C CA . PHE A 1 185 ? 6.648 16.016 6.816 1 97.62 185 PHE A CA 1
ATOM 1316 C C . PHE A 1 185 ? 7.078 14.914 5.848 1 97.62 185 PHE A C 1
ATOM 1318 O O . PHE A 1 185 ? 6.426 13.875 5.746 1 97.62 185 PHE A O 1
ATOM 1325 N N . SER A 1 186 ? 8.211 15.125 5.137 1 97.12 186 SER A N 1
ATOM 1326 C CA . SER A 1 186 ? 8.75 14.07 4.285 1 97.12 186 SER A CA 1
ATOM 1327 C C . SER A 1 186 ? 9.312 12.922 5.121 1 97.12 186 SER A C 1
ATOM 1329 O O . SER A 1 186 ? 9.508 11.82 4.609 1 97.12 186 SER A O 1
ATOM 1331 N N . GLN A 1 187 ? 9.539 13.211 6.441 1 96.62 187 GLN A N 1
ATOM 1332 C CA . GLN A 1 187 ? 10.078 12.172 7.305 1 96.62 187 GLN A CA 1
ATOM 1333 C C . GLN A 1 187 ? 9 11.172 7.715 1 96.62 187 GLN A C 1
ATOM 1335 O O . GLN A 1 187 ? 9.305 10.102 8.242 1 96.62 187 GLN A O 1
ATOM 1340 N N . ILE A 1 188 ? 7.789 11.562 7.445 1 97 188 ILE A N 1
ATOM 1341 C CA . ILE A 1 188 ? 6.723 10.664 7.871 1 97 188 ILE A CA 1
ATOM 1342 C C . ILE A 1 188 ? 5.902 10.227 6.66 1 97 188 ILE A C 1
ATOM 1344 O O . ILE A 1 188 ? 4.82 9.656 6.809 1 97 188 ILE A O 1
ATOM 1348 N N . GLY A 1 189 ? 6.363 10.492 5.461 1 97.06 189 GLY A N 1
ATOM 1349 C CA . GLY A 1 189 ? 5.676 10.07 4.258 1 97.06 189 GLY A CA 1
ATOM 1350 C C . GLY A 1 189 ? 5.805 11.055 3.111 1 97.06 189 GLY A C 1
ATOM 1351 O O . GLY A 1 189 ? 6.863 11.656 2.924 1 97.06 189 GLY A O 1
ATOM 1352 N N . MET A 1 190 ? 4.75 11.211 2.35 1 97.44 190 MET A N 1
ATOM 1353 C CA . MET A 1 190 ? 4.723 12.094 1.191 1 97.44 190 MET A CA 1
ATOM 1354 C C . MET A 1 190 ? 4.051 13.422 1.539 1 97.44 190 MET A C 1
ATOM 1356 O O . MET A 1 190 ? 3.104 13.453 2.326 1 97.44 190 MET A O 1
ATOM 1360 N N . VAL A 1 191 ? 4.57 14.477 0.927 1 97.69 191 VAL A N 1
ATOM 1361 C CA . VAL A 1 191 ? 4.055 15.812 1.189 1 97.69 191 VAL A CA 1
ATOM 1362 C C . VAL A 1 191 ? 3.625 16.469 -0.121 1 97.69 191 VAL A C 1
ATOM 1364 O O . VAL A 1 191 ? 4.309 16.344 -1.141 1 97.69 191 VAL A O 1
ATOM 1367 N N . LYS A 1 192 ? 2.504 17.109 -0.063 1 97.25 192 LYS A N 1
ATOM 1368 C CA . LYS A 1 192 ? 2.055 17.875 -1.215 1 97.25 192 LYS A CA 1
ATOM 1369 C C . LYS A 1 192 ? 1.492 19.234 -0.782 1 97.25 192 LYS A C 1
ATOM 1371 O O . LYS A 1 192 ? 0.599 19.297 0.066 1 97.25 192 LYS A O 1
ATOM 1376 N N . VAL A 1 193 ? 2.025 20.297 -1.319 1 97.19 193 VAL A N 1
ATOM 1377 C CA . VAL A 1 193 ? 1.481 21.625 -1.092 1 97.19 193 VAL A CA 1
ATOM 1378 C C . VAL A 1 193 ? 0.292 21.875 -2.02 1 97.19 193 VAL A C 1
ATOM 1380 O O . VAL A 1 193 ? 0.395 21.672 -3.232 1 97.19 193 VAL A O 1
ATOM 1383 N N . ILE A 1 194 ? -0.839 22.25 -1.475 1 96.62 194 ILE A N 1
ATOM 1384 C CA . ILE A 1 194 ? -2.02 22.484 -2.297 1 96.62 194 ILE A CA 1
ATOM 1385 C C . ILE A 1 194 ? -2.617 23.859 -1.957 1 96.62 194 ILE A C 1
ATOM 1387 O O . ILE A 1 194 ? -2.281 24.453 -0.931 1 96.62 194 ILE A O 1
ATOM 1391 N N . GLY A 1 195 ? -3.441 24.312 -2.824 1 94.94 195 GLY A N 1
ATOM 1392 C CA . GLY A 1 195 ? -4.066 25.625 -2.637 1 94.94 195 GLY A CA 1
ATOM 1393 C C . GLY A 1 195 ? -5.156 25.609 -1.58 1 94.94 195 GLY A C 1
ATOM 1394 O O . GLY A 1 195 ? -5.695 24.547 -1.248 1 94.94 195 GLY A O 1
ATOM 1395 N N . SER A 1 196 ? -5.512 26.828 -1.126 1 93.69 196 SER A N 1
ATOM 1396 C CA . SER A 1 196 ? -6.5 27 -0.066 1 93.69 196 SER A CA 1
ATOM 1397 C C . SER A 1 196 ? -7.859 26.438 -0.484 1 93.69 196 SER A C 1
ATOM 1399 O O . SER A 1 196 ? -8.586 25.875 0.336 1 93.69 196 SER A O 1
ATOM 1401 N N . GLU A 1 197 ? -8.188 26.547 -1.767 1 93.62 197 GLU A N 1
ATOM 1402 C CA . GLU A 1 197 ? -9.5 26.156 -2.264 1 93.62 197 GLU A CA 1
ATOM 1403 C C . GLU A 1 197 ? -9.664 24.641 -2.242 1 93.62 197 GLU A C 1
ATOM 1405 O O . GLU A 1 197 ? -10.789 24.125 -2.234 1 93.62 197 GLU A O 1
ATOM 1410 N N . LEU A 1 198 ? -8.57 23.922 -2.207 1 96 198 LEU A N 1
ATOM 1411 C CA . LEU A 1 198 ? -8.609 22.469 -2.264 1 96 198 LEU A CA 1
ATOM 1412 C C . LEU A 1 198 ? -8.281 21.859 -0.901 1 96 198 LEU A C 1
ATOM 1414 O O . LEU A 1 198 ? -8.297 20.641 -0.739 1 96 198 LEU A O 1
ATOM 1418 N N . PHE A 1 199 ? -8.047 22.672 0.067 1 95.75 199 PHE A N 1
ATOM 1419 C CA . PHE A 1 199 ? -7.438 22.156 1.288 1 95.75 199 PHE A CA 1
ATOM 1420 C C . PHE A 1 199 ? -8.43 21.312 2.07 1 95.75 199 PHE A C 1
ATOM 1422 O O . PHE A 1 199 ? -8.055 20.281 2.654 1 95.75 199 PHE A O 1
ATOM 1429 N N . ASP A 1 200 ? -9.672 21.719 2.125 1 94.19 200 ASP A N 1
ATOM 1430 C CA . ASP A 1 200 ? -10.68 20.906 2.809 1 94.19 200 ASP A CA 1
ATOM 1431 C C . ASP A 1 200 ? -10.828 19.547 2.143 1 94.19 200 ASP A C 1
ATOM 1433 O O . ASP A 1 200 ? -10.93 18.516 2.824 1 94.19 200 ASP A O 1
ATOM 1437 N N . LEU A 1 201 ? -10.867 19.594 0.847 1 96.31 201 LEU A N 1
ATOM 1438 C CA . LEU A 1 201 ? -10.906 18.344 0.091 1 96.31 201 LEU A CA 1
ATOM 1439 C C . LEU A 1 201 ? -9.672 17.484 0.381 1 96.31 201 LEU A C 1
ATOM 1441 O O . LEU A 1 201 ? -9.789 16.281 0.627 1 96.31 201 LEU A O 1
ATOM 1445 N N . GLY A 1 202 ? -8.5 18.109 0.309 1 96.19 202 GLY A N 1
ATOM 1446 C CA . GLY A 1 202 ? -7.27 17.406 0.635 1 96.19 202 GLY A CA 1
ATOM 1447 C C . GLY A 1 202 ? -7.281 16.797 2.023 1 96.19 202 GLY A C 1
ATOM 1448 O O . GLY A 1 202 ? -6.832 15.664 2.213 1 96.19 202 GLY A O 1
ATOM 1449 N N . SER A 1 203 ? -7.805 17.516 2.922 1 93.75 203 SER A N 1
ATOM 1450 C CA . SER A 1 203 ? -7.922 17.031 4.293 1 93.75 203 SER A CA 1
ATOM 1451 C C . SER A 1 203 ? -8.812 15.797 4.367 1 93.75 203 SER A C 1
ATOM 1453 O O . SER A 1 203 ? -8.484 14.828 5.047 1 93.75 203 SER A O 1
ATOM 1455 N N . MET A 1 204 ? -9.922 15.875 3.678 1 94.5 204 MET A N 1
ATOM 1456 C CA . MET A 1 204 ? -10.844 14.742 3.67 1 94.5 204 MET A CA 1
ATOM 1457 C C . MET A 1 204 ? -10.188 13.516 3.039 1 94.5 204 MET A C 1
ATOM 1459 O O . MET A 1 204 ? -10.422 12.391 3.482 1 94.5 204 MET A O 1
ATOM 1463 N N . LEU A 1 205 ? -9.453 13.758 2.02 1 95.88 205 LEU A N 1
ATOM 1464 C CA . LEU A 1 205 ? -8.773 12.656 1.333 1 95.88 205 LEU A CA 1
ATOM 1465 C C . LEU A 1 205 ? -7.84 11.914 2.281 1 95.88 205 LEU A C 1
ATOM 1467 O O . LEU A 1 205 ? -7.672 10.703 2.168 1 95.88 205 LEU A O 1
ATOM 1471 N N . MET A 1 206 ? -7.246 12.594 3.305 1 93.75 206 MET A N 1
ATOM 1472 C CA . MET A 1 206 ? -6.391 11.961 4.301 1 93.75 206 MET A CA 1
ATOM 1473 C C . MET A 1 206 ? -7.18 10.969 5.148 1 93.75 206 MET A C 1
ATOM 1475 O O . MET A 1 206 ? -6.621 10.008 5.672 1 93.75 206 MET A O 1
ATOM 1479 N N . ALA A 1 207 ? -8.461 11.203 5.176 1 91.12 207 ALA A N 1
ATOM 1480 C CA . ALA A 1 207 ? -9.336 10.352 5.977 1 91.12 207 ALA A CA 1
ATOM 1481 C C . ALA A 1 207 ? -9.812 9.148 5.172 1 91.12 207 ALA A C 1
ATOM 1483 O O . ALA A 1 207 ? -10.469 8.25 5.711 1 91.12 207 ALA A O 1
ATOM 1484 N N . SER A 1 208 ? -9.469 9.086 3.902 1 93.62 208 SER A N 1
ATOM 1485 C CA . SER A 1 208 ? -9.992 8.039 3.031 1 93.62 208 SER A CA 1
ATOM 1486 C C . SER A 1 208 ? -9.477 6.668 3.449 1 93.62 208 SER A C 1
ATOM 1488 O O . SER A 1 208 ? -10.125 5.648 3.189 1 93.62 208 SER A O 1
ATOM 1490 N N . LEU A 1 209 ? -8.328 6.598 4.113 1 93.81 209 LEU A N 1
ATOM 1491 C CA . LEU A 1 209 ? -7.828 5.316 4.598 1 93.81 209 LEU A CA 1
ATOM 1492 C C . LEU A 1 209 ? -8.828 4.664 5.543 1 93.81 209 LEU A C 1
ATOM 1494 O O . LEU A 1 209 ? -8.953 3.439 5.574 1 93.81 209 LEU A O 1
ATOM 1498 N N . ALA A 1 210 ? -9.547 5.48 6.289 1 94.62 210 ALA A N 1
ATOM 1499 C CA . ALA A 1 210 ? -10.57 4.945 7.176 1 94.62 210 ALA A CA 1
ATOM 1500 C C . ALA A 1 210 ? -11.703 4.297 6.379 1 94.62 210 ALA A C 1
ATOM 1502 O O . ALA A 1 210 ? -12.133 3.188 6.695 1 94.62 210 ALA A O 1
ATOM 1503 N N . THR A 1 211 ? -12.148 4.973 5.355 1 96.75 211 THR A N 1
ATOM 1504 C CA . THR A 1 211 ? -13.266 4.434 4.59 1 96.75 211 THR A CA 1
ATOM 1505 C C . THR A 1 211 ? -12.844 3.195 3.807 1 96.75 211 THR A C 1
ATOM 1507 O O . THR A 1 211 ? -13.617 2.244 3.674 1 96.75 211 THR A O 1
ATOM 1510 N N . VAL A 1 212 ? -11.633 3.16 3.271 1 97.56 212 VAL A N 1
ATOM 1511 C CA . VAL A 1 212 ? -11.141 1.988 2.557 1 97.56 212 VAL A CA 1
ATOM 1512 C C . VAL A 1 212 ? -10.984 0.818 3.525 1 97.56 212 VAL A C 1
ATOM 1514 O O . VAL A 1 212 ? -11.172 -0.339 3.146 1 97.56 212 VAL A O 1
ATOM 1517 N N . SER A 1 213 ? -10.664 1.1 4.793 1 97.25 213 SER A N 1
ATOM 1518 C CA . SER A 1 213 ? -10.539 0.036 5.785 1 97.25 213 SER A CA 1
ATOM 1519 C C . SER A 1 213 ? -11.852 -0.723 5.949 1 97.25 213 SER A C 1
ATOM 1521 O O . SER A 1 213 ? -11.859 -1.882 6.367 1 97.25 213 SER A O 1
ATOM 1523 N N . VAL A 1 214 ? -12.984 -0.087 5.625 1 97.5 214 VAL A N 1
ATOM 1524 C CA . VAL A 1 214 ? -14.273 -0.768 5.664 1 97.5 214 VAL A CA 1
ATOM 1525 C C . VAL A 1 214 ? -14.32 -1.849 4.59 1 97.5 214 VAL A C 1
ATOM 1527 O O . VAL A 1 214 ? -14.812 -2.953 4.828 1 97.5 214 VAL A O 1
ATOM 1530 N N . ALA A 1 215 ? -13.875 -1.511 3.391 1 98.06 215 ALA A N 1
ATOM 1531 C CA . ALA A 1 215 ? -13.742 -2.514 2.336 1 98.06 215 ALA A CA 1
ATOM 1532 C C . ALA A 1 215 ? -12.867 -3.678 2.795 1 98.06 215 ALA A C 1
ATOM 1534 O O . ALA A 1 215 ? -13.195 -4.84 2.557 1 98.06 215 ALA A O 1
ATOM 1535 N N . VAL A 1 216 ? -11.75 -3.373 3.484 1 97.81 216 VAL A N 1
ATOM 1536 C CA . VAL A 1 216 ? -10.82 -4.383 3.99 1 97.81 216 VAL A CA 1
ATOM 1537 C C . VAL A 1 216 ? -11.555 -5.312 4.961 1 97.81 216 VAL A C 1
ATOM 1539 O O . VAL A 1 216 ? -11.43 -6.535 4.867 1 97.81 216 VAL A O 1
ATOM 1542 N N . ASP A 1 217 ? -12.32 -4.711 5.859 1 97.69 217 ASP A N 1
ATOM 1543 C CA . ASP A 1 217 ? -13.102 -5.52 6.785 1 97.69 217 ASP A CA 1
ATOM 1544 C C . ASP A 1 217 ? -14.008 -6.492 6.039 1 97.69 217 ASP A C 1
ATOM 1546 O O . ASP A 1 217 ? -14.148 -7.652 6.434 1 97.69 217 ASP A O 1
ATOM 1550 N N . GLY A 1 218 ? -14.641 -5.977 5.02 1 98.19 218 GLY A N 1
ATOM 1551 C CA . GLY A 1 218 ? -15.492 -6.836 4.215 1 98.19 218 GLY A CA 1
ATOM 1552 C C . GLY A 1 218 ? -14.742 -7.996 3.586 1 98.19 218 GLY A C 1
ATOM 1553 O O . GLY A 1 218 ? -15.219 -9.133 3.607 1 98.19 218 GLY A O 1
ATOM 1554 N N . ILE A 1 219 ? -13.617 -7.723 3.016 1 98.38 219 ILE A N 1
ATOM 1555 C CA . ILE A 1 219 ? -12.781 -8.75 2.41 1 98.38 219 ILE A CA 1
ATOM 1556 C C . ILE A 1 219 ? -12.406 -9.797 3.463 1 98.38 219 ILE A C 1
ATOM 1558 O O . ILE A 1 219 ? -12.539 -11 3.229 1 98.38 219 ILE A O 1
ATOM 1562 N N . LEU A 1 220 ? -11.953 -9.312 4.66 1 97.94 220 LEU A N 1
ATOM 1563 C CA . LEU A 1 220 ? -11.555 -10.219 5.738 1 97.94 220 LEU A CA 1
ATOM 1564 C C . LEU A 1 220 ? -12.727 -11.086 6.172 1 97.94 220 LEU A C 1
ATOM 1566 O O . LEU A 1 220 ? -12.578 -12.297 6.355 1 97.94 220 LEU A O 1
ATOM 1570 N N . ASP A 1 221 ? -13.891 -10.477 6.297 1 98.19 221 ASP A N 1
ATOM 1571 C CA . ASP A 1 221 ? -15.086 -11.227 6.668 1 98.19 221 ASP A CA 1
ATOM 1572 C C . ASP A 1 221 ? -15.391 -12.312 5.637 1 98.19 221 ASP A C 1
ATOM 1574 O O . ASP A 1 221 ? -15.719 -13.445 5.996 1 98.19 221 ASP A O 1
ATOM 1578 N N . GLY A 1 222 ? -15.312 -11.938 4.371 1 98.38 222 GLY A N 1
ATOM 1579 C CA . GLY A 1 222 ? -15.523 -12.922 3.32 1 98.38 222 GLY A CA 1
ATOM 1580 C C . GLY A 1 222 ? -14.539 -14.07 3.379 1 98.38 222 GLY A C 1
ATOM 1581 O O . GLY A 1 222 ? -14.914 -15.227 3.18 1 98.38 222 GLY A O 1
ATOM 1582 N N . CYS A 1 223 ? -13.305 -13.758 3.641 1 98.25 223 CYS A N 1
ATOM 1583 C CA . CYS A 1 223 ? -12.281 -14.789 3.752 1 98.25 223 CYS A CA 1
ATOM 1584 C C . CYS A 1 223 ? -12.57 -15.727 4.918 1 98.25 223 CYS A C 1
ATOM 1586 O O . CYS A 1 223 ? -12.477 -16.953 4.777 1 98.25 223 CYS A O 1
ATOM 1588 N N . VAL A 1 224 ? -12.914 -15.172 6.055 1 98.06 224 VAL A N 1
ATOM 1589 C CA . VAL A 1 224 ? -13.234 -15.969 7.234 1 98.06 224 VAL A CA 1
ATOM 1590 C C . VAL A 1 224 ? -14.461 -16.844 6.957 1 98.06 224 VAL A C 1
ATOM 1592 O O . VAL A 1 224 ? -14.484 -18.016 7.316 1 98.06 224 VAL A O 1
ATOM 1595 N N . ALA A 1 225 ? -15.445 -16.266 6.324 1 98.19 225 ALA A N 1
ATOM 1596 C CA . ALA A 1 225 ? -16.656 -17.016 5.969 1 98.19 225 ALA A CA 1
ATOM 1597 C C . ALA A 1 225 ? -16.312 -18.219 5.105 1 98.19 225 ALA A C 1
ATOM 1599 O O . ALA A 1 225 ? -16.984 -19.25 5.195 1 98.19 225 ALA A O 1
ATOM 1600 N N . GLU A 1 226 ? -15.266 -18.125 4.312 1 97.5 226 GLU A N 1
ATOM 1601 C CA . GLU A 1 226 ? -14.875 -19.188 3.402 1 97.5 226 GLU A CA 1
ATOM 1602 C C . GLU A 1 226 ? -13.812 -20.094 4.031 1 97.5 226 GLU A C 1
ATOM 1604 O O . GLU A 1 226 ? -13.273 -20.984 3.369 1 97.5 226 GLU A O 1
ATOM 1609 N N . GLY A 1 227 ? -13.391 -19.766 5.312 1 97.38 227 GLY A N 1
ATOM 1610 C CA . GLY A 1 227 ? -12.641 -20.75 6.074 1 97.38 227 GLY A CA 1
ATOM 1611 C C . GLY A 1 227 ? -11.203 -20.344 6.332 1 97.38 227 GLY A C 1
ATOM 1612 O O . GLY A 1 227 ? -10.43 -21.094 6.918 1 97.38 227 GLY A O 1
ATOM 1613 N N . MET A 1 228 ? -10.82 -19.203 5.988 1 97.75 228 MET A N 1
ATOM 1614 C CA . MET A 1 228 ? -9.445 -18.75 6.207 1 97.75 228 MET A CA 1
ATOM 1615 C C . MET A 1 228 ? -9.312 -18.031 7.543 1 97.75 228 MET A C 1
ATOM 1617 O O . MET A 1 228 ? -10.203 -17.266 7.934 1 97.75 228 MET A O 1
ATOM 1621 N N . LYS A 1 229 ? -8.195 -18.266 8.18 1 97.25 229 LYS A N 1
ATOM 1622 C CA . LYS A 1 229 ? -7.922 -17.531 9.414 1 97.25 229 LYS A CA 1
ATOM 1623 C C . LYS A 1 229 ? -7.766 -16.047 9.141 1 97.25 229 LYS A C 1
ATOM 1625 O O . LYS A 1 229 ? -7.156 -15.648 8.148 1 97.25 229 LYS A O 1
ATOM 1630 N N . ARG A 1 230 ? -8.266 -15.289 10.07 1 95.88 230 ARG A N 1
ATOM 1631 C CA . ARG A 1 230 ? -8.289 -13.836 9.883 1 95.88 230 ARG A CA 1
ATOM 1632 C C . ARG A 1 230 ? -6.871 -13.281 9.766 1 95.88 230 ARG A C 1
ATOM 1634 O O . ARG A 1 230 ? -6.617 -12.375 8.977 1 95.88 230 ARG A O 1
ATOM 1641 N N . ALA A 1 231 ? -5.934 -13.766 10.516 1 95.75 231 ALA A N 1
ATOM 1642 C CA . ALA A 1 231 ? -4.551 -13.297 10.484 1 95.75 231 ALA A CA 1
ATOM 1643 C C . ALA A 1 231 ? -3.934 -13.5 9.102 1 95.75 231 ALA A C 1
ATOM 1645 O O . ALA A 1 231 ? -3.279 -12.594 8.57 1 95.75 231 ALA A O 1
ATOM 1646 N N . ASP A 1 232 ? -4.176 -14.68 8.445 1 96.06 232 ASP A N 1
ATOM 1647 C CA . ASP A 1 232 ? -3.68 -14.953 7.098 1 96.06 232 ASP A CA 1
ATOM 1648 C C . ASP A 1 232 ? -4.328 -14.031 6.07 1 96.06 232 ASP A C 1
ATOM 1650 O O . ASP A 1 232 ? -3.646 -13.477 5.211 1 96.06 232 ASP A O 1
ATOM 1654 N N . ALA A 1 233 ? -5.633 -13.883 6.266 1 97.19 233 ALA A N 1
ATOM 1655 C CA . ALA A 1 233 ? -6.383 -13.016 5.359 1 97.19 233 ALA A CA 1
ATOM 1656 C C . ALA A 1 233 ? -5.875 -11.578 5.426 1 97.19 233 ALA A C 1
ATOM 1658 O O . ALA A 1 233 ? -5.715 -10.922 4.395 1 97.19 233 ALA A O 1
ATOM 1659 N N . SER A 1 234 ? -5.637 -11.148 6.656 1 96.62 234 SER A N 1
ATOM 1660 C CA . SER A 1 234 ? -5.18 -9.781 6.859 1 96.62 234 SER A CA 1
ATOM 1661 C C . SER A 1 234 ? -3.824 -9.547 6.203 1 96.62 234 SER A C 1
ATOM 1663 O O . SER A 1 234 ? -3.625 -8.539 5.516 1 96.62 234 SER A O 1
ATOM 1665 N N . GLU A 1 235 ? -2.947 -10.445 6.387 1 96.5 235 GLU A N 1
ATOM 1666 C CA . GLU A 1 235 ? -1.609 -10.344 5.812 1 96.5 235 GLU A CA 1
ATOM 1667 C C . GLU A 1 235 ? -1.665 -10.305 4.285 1 96.5 235 GLU A C 1
ATOM 1669 O O . GLU A 1 235 ? -1.038 -9.453 3.656 1 96.5 235 GLU A O 1
ATOM 1674 N N . MET A 1 236 ? -2.385 -11.18 3.725 1 97.69 236 MET A N 1
ATOM 1675 C CA . MET A 1 236 ? -2.465 -11.266 2.268 1 97.69 236 MET A CA 1
ATOM 1676 C C . MET A 1 236 ? -3.197 -10.062 1.691 1 97.69 236 MET A C 1
ATOM 1678 O O . MET A 1 236 ? -2.811 -9.531 0.647 1 97.69 236 MET A O 1
ATOM 1682 N N . THR A 1 237 ? -4.266 -9.648 2.389 1 97.88 237 THR A N 1
ATOM 1683 C CA . THR A 1 237 ? -5.012 -8.477 1.945 1 97.88 237 THR A CA 1
ATOM 1684 C C . THR A 1 237 ? -4.125 -7.23 1.975 1 97.88 237 THR A C 1
ATOM 1686 O O . THR A 1 237 ? -4.152 -6.422 1.046 1 97.88 237 THR A O 1
ATOM 1689 N N . ALA A 1 238 ? -3.352 -7.098 3.031 1 97.62 238 ALA A N 1
ATOM 1690 C CA . ALA A 1 238 ? -2.438 -5.965 3.148 1 97.62 238 ALA A CA 1
ATOM 1691 C C . ALA A 1 238 ? -1.459 -5.93 1.978 1 97.62 238 ALA A C 1
ATOM 1693 O O . ALA A 1 238 ? -1.197 -4.863 1.413 1 97.62 238 ALA A O 1
ATOM 1694 N N . GLN A 1 239 ? -0.946 -7.062 1.585 1 97.94 239 GLN A N 1
ATOM 1695 C CA . GLN A 1 239 ? -0.013 -7.141 0.466 1 97.94 239 GLN A CA 1
ATOM 1696 C C . GLN A 1 239 ? -0.699 -6.777 -0.848 1 97.94 239 GLN A C 1
ATOM 1698 O O . GLN A 1 239 ? -0.099 -6.129 -1.71 1 97.94 239 GLN A O 1
ATOM 1703 N N . CYS A 1 240 ? -1.946 -7.23 -0.993 1 97.75 240 CYS A N 1
ATOM 1704 C CA . CYS A 1 240 ? -2.711 -6.871 -2.182 1 97.75 240 CYS A CA 1
ATOM 1705 C C . CYS A 1 240 ? -2.902 -5.359 -2.27 1 97.75 240 CYS A C 1
ATOM 1707 O O . CYS A 1 240 ? -2.75 -4.773 -3.342 1 97.75 240 CYS A O 1
ATOM 1709 N N . LEU A 1 241 ? -3.195 -4.785 -1.128 1 97.62 241 LEU A N 1
ATOM 1710 C CA . LEU A 1 241 ? -3.359 -3.336 -1.081 1 97.62 241 LEU A CA 1
ATOM 1711 C C . LEU A 1 241 ? -2.055 -2.629 -1.428 1 97.62 241 LEU A C 1
ATOM 1713 O O . LEU A 1 241 ? -2.057 -1.638 -2.162 1 97.62 241 LEU A O 1
ATOM 1717 N N . LEU A 1 242 ? -1.002 -3.104 -0.835 1 97.62 242 LEU A N 1
ATOM 1718 C CA . LEU A 1 242 ? 0.314 -2.547 -1.129 1 97.62 242 LEU A CA 1
ATOM 1719 C C . LEU A 1 242 ? 0.61 -2.611 -2.623 1 97.62 242 LEU A C 1
ATOM 1721 O O . LEU A 1 242 ? 1.097 -1.64 -3.207 1 97.62 242 LEU A O 1
ATOM 1725 N N . GLY A 1 243 ? 0.307 -3.734 -3.219 1 97.06 243 GLY A N 1
ATOM 1726 C CA . GLY A 1 243 ? 0.49 -3.893 -4.652 1 97.06 243 GLY A CA 1
ATOM 1727 C C . GLY A 1 243 ? -0.325 -2.908 -5.469 1 97.06 243 GLY A C 1
ATOM 1728 O O . GLY A 1 243 ? 0.19 -2.295 -6.406 1 97.06 243 GLY A O 1
ATOM 1729 N N . LEU A 1 244 ? -1.598 -2.762 -5.094 1 97 244 LEU A N 1
ATOM 1730 C CA . LEU A 1 244 ? -2.459 -1.816 -5.793 1 97 244 LEU A CA 1
ATOM 1731 C C . LEU A 1 244 ? -1.916 -0.396 -5.68 1 97 244 LEU A C 1
ATOM 1733 O O . LEU A 1 244 ? -1.853 0.332 -6.672 1 97 244 LEU A O 1
ATOM 1737 N N . ALA A 1 245 ? -1.509 -0.024 -4.469 1 97.19 245 ALA A N 1
ATOM 1738 C CA . ALA A 1 245 ? -0.961 1.31 -4.23 1 97.19 245 ALA A CA 1
ATOM 1739 C C . ALA A 1 245 ? 0.257 1.566 -5.113 1 97.19 245 ALA A C 1
ATOM 1741 O O . ALA A 1 245 ? 0.363 2.619 -5.746 1 97.19 245 ALA A O 1
ATOM 1742 N N . GLN A 1 246 ? 1.105 0.586 -5.18 1 96.81 246 GLN A N 1
ATOM 1743 C CA . GLN A 1 246 ? 2.33 0.736 -5.957 1 96.81 246 GLN A CA 1
ATOM 1744 C C . GLN A 1 246 ? 2.031 0.786 -7.453 1 96.81 246 GLN A C 1
ATOM 1746 O O . GLN A 1 246 ? 2.693 1.51 -8.203 1 96.81 246 GLN A O 1
ATOM 1751 N N . MET A 1 247 ? 1.065 -0.003 -7.875 1 95.88 247 MET A N 1
ATOM 1752 C CA . MET A 1 247 ? 0.66 0.044 -9.273 1 95.88 247 MET A CA 1
ATOM 1753 C C . MET A 1 247 ? 0.144 1.43 -9.648 1 95.88 247 MET A C 1
ATOM 1755 O O . MET A 1 247 ? 0.469 1.952 -10.719 1 95.88 247 MET A O 1
ATOM 1759 N N . LEU A 1 248 ? -0.623 2.004 -8.773 1 95.94 248 LEU A N 1
ATOM 1760 C CA . LEU A 1 248 ? -1.146 3.346 -9.008 1 95.94 248 LEU A CA 1
ATOM 1761 C C . LEU A 1 248 ? -0.018 4.371 -9.047 1 95.94 248 LEU A C 1
ATOM 1763 O O . LEU A 1 248 ? -0.003 5.25 -9.914 1 95.94 248 LEU A O 1
ATOM 1767 N N . LYS A 1 249 ? 0.896 4.258 -8.125 1 94.94 249 LYS A N 1
ATOM 1768 C CA . LYS A 1 249 ? 2.033 5.172 -8.086 1 94.94 249 LYS A CA 1
ATOM 1769 C C . LYS A 1 249 ? 2.885 5.047 -9.352 1 94.94 249 LYS A C 1
ATOM 1771 O O . LYS A 1 249 ? 3.51 6.02 -9.781 1 94.94 249 LYS A O 1
ATOM 1776 N N . ASP A 1 250 ? 2.893 3.807 -9.945 1 93.5 250 ASP A N 1
ATOM 1777 C CA . ASP A 1 250 ? 3.654 3.541 -11.164 1 93.5 250 ASP A CA 1
ATOM 1778 C C . ASP A 1 250 ? 2.902 4.027 -12.398 1 93.5 250 ASP A C 1
ATOM 1780 O O . ASP A 1 250 ? 3.385 3.881 -13.523 1 93.5 250 ASP A O 1
ATOM 1784 N N . GLY A 1 251 ? 1.738 4.516 -12.18 1 91.06 251 GLY A N 1
ATOM 1785 C CA . GLY A 1 251 ? 1.035 5.18 -13.266 1 91.06 251 GLY A CA 1
ATOM 1786 C C . GLY A 1 251 ? -0.044 4.32 -13.891 1 91.06 251 GLY A C 1
ATOM 1787 O O . GLY A 1 251 ? -0.674 4.723 -14.875 1 91.06 251 GLY A O 1
ATOM 1788 N N . HIS A 1 252 ? -0.284 3.154 -13.367 1 90.56 252 HIS A N 1
ATOM 1789 C CA . HIS A 1 252 ? -1.338 2.307 -13.906 1 90.56 252 HIS A CA 1
ATOM 1790 C C . HIS A 1 252 ? -2.719 2.861 -13.57 1 90.56 252 HIS A C 1
ATOM 1792 O O . HIS A 1 252 ? -2.967 3.273 -12.438 1 90.56 252 HIS A O 1
ATOM 1798 N N . HIS A 1 253 ? -3.535 2.857 -14.57 1 90.75 253 HIS A N 1
ATOM 1799 C CA . HIS A 1 253 ? -4.906 3.314 -14.375 1 90.75 253 HIS A CA 1
ATOM 1800 C C . HIS A 1 253 ? -5.773 2.213 -13.773 1 90.75 253 HIS A C 1
ATOM 1802 O O . HIS A 1 253 ? -5.762 1.077 -14.258 1 90.75 253 HIS A O 1
ATOM 1808 N N . PRO A 1 254 ? -6.594 2.584 -12.773 1 90.38 254 PRO A N 1
ATOM 1809 C CA . PRO A 1 254 ? -7.391 1.555 -12.102 1 90.38 254 PRO A CA 1
ATOM 1810 C C . PRO A 1 254 ? -8.305 0.792 -13.055 1 90.38 254 PRO A C 1
ATOM 1812 O O . PRO A 1 254 ? -8.422 -0.432 -12.961 1 90.38 254 PRO A O 1
ATOM 1815 N N . ALA A 1 255 ? -8.922 1.48 -13.953 1 88.44 255 ALA A N 1
ATOM 1816 C CA . ALA A 1 255 ? -9.836 0.839 -14.891 1 88.44 255 ALA A CA 1
ATOM 1817 C C . ALA A 1 255 ? -9.094 -0.135 -15.805 1 88.44 255 ALA A C 1
ATOM 1819 O O . ALA A 1 255 ? -9.594 -1.221 -16.109 1 88.44 255 ALA A O 1
ATOM 1820 N N . VAL A 1 256 ? -7.93 0.248 -16.234 1 87.12 256 VAL A N 1
ATOM 1821 C CA . VAL A 1 256 ? -7.113 -0.597 -17.094 1 87.12 256 VAL A CA 1
ATOM 1822 C C . VAL A 1 256 ? -6.648 -1.831 -16.328 1 87.12 256 VAL A C 1
ATOM 1824 O O . VAL A 1 256 ? -6.664 -2.943 -16.859 1 87.12 256 VAL A O 1
ATOM 1827 N N . LEU A 1 257 ? -6.344 -1.638 -15.094 1 87.19 257 LEU A N 1
ATOM 1828 C CA . LEU A 1 257 ? -5.945 -2.744 -14.234 1 87.19 257 LEU A CA 1
ATOM 1829 C C . LEU A 1 257 ? -7.066 -3.77 -14.109 1 87.19 257 LEU A C 1
ATOM 1831 O O . LEU A 1 257 ? -6.836 -4.969 -14.273 1 87.19 257 LEU A O 1
ATOM 1835 N N . ARG A 1 258 ? -8.266 -3.322 -13.875 1 89.88 258 ARG A N 1
ATOM 1836 C CA . ARG A 1 258 ? -9.422 -4.195 -13.703 1 89.88 258 ARG A CA 1
ATOM 1837 C C . ARG A 1 258 ? -9.703 -4.992 -14.977 1 89.88 258 ARG A C 1
ATOM 1839 O O . ARG A 1 258 ? -9.977 -6.188 -14.914 1 89.88 258 ARG A O 1
ATOM 1846 N N . GLU A 1 259 ? -9.562 -4.293 -16.078 1 85.12 259 GLU A N 1
ATOM 1847 C CA . GLU A 1 259 ? -9.836 -4.949 -17.359 1 85.12 259 GLU A CA 1
ATOM 1848 C C . GLU A 1 259 ? -8.781 -6.004 -17.672 1 85.12 259 GLU A C 1
ATOM 1850 O O . GLU A 1 259 ? -9.102 -7.074 -18.188 1 85.12 259 GLU A O 1
ATOM 1855 N N . SER A 1 260 ? -7.609 -5.73 -17.344 1 82.06 260 SER A N 1
ATOM 1856 C CA . SER A 1 260 ? -6.496 -6.605 -17.688 1 82.06 260 SER A CA 1
ATOM 1857 C C . SER A 1 260 ? -6.52 -7.883 -16.859 1 82.06 260 SER A C 1
ATOM 1859 O O . SER A 1 260 ? -5.984 -8.914 -17.281 1 82.06 260 SER A O 1
ATOM 1861 N N . ILE A 1 261 ? -7.195 -7.883 -15.766 1 81.25 261 ILE A N 1
ATOM 1862 C CA . ILE A 1 261 ? -7.113 -9.055 -14.898 1 81.25 261 ILE A CA 1
ATOM 1863 C C . ILE A 1 261 ? -8.477 -9.742 -14.828 1 81.25 261 ILE A C 1
ATOM 1865 O O . ILE A 1 261 ? -8.695 -10.602 -13.977 1 81.25 261 ILE A O 1
ATOM 1869 N N . SER A 1 262 ? -9.367 -9.234 -15.57 1 84.94 262 SER A N 1
ATOM 1870 C CA . SER A 1 262 ? -10.688 -9.852 -15.648 1 84.94 262 SER A CA 1
ATOM 1871 C C . SER A 1 262 ? -10.828 -10.695 -16.906 1 84.94 262 SER A C 1
ATOM 1873 O O . SER A 1 262 ? -11.117 -10.164 -17.984 1 84.94 262 SER A O 1
ATOM 1875 N N . SER A 1 263 ? -10.656 -11.938 -16.766 1 78.31 263 SER A N 1
ATOM 1876 C CA . SER A 1 263 ? -10.805 -12.844 -17.891 1 78.31 263 SER A CA 1
ATOM 1877 C C . SER A 1 263 ? -12.266 -13.227 -18.094 1 78.31 263 SER A C 1
ATOM 1879 O O . SER A 1 263 ? -13.078 -13.141 -17.172 1 78.31 263 SER A O 1
ATOM 1881 N N . PRO A 1 264 ? -12.594 -13.625 -19.375 1 82.88 264 PRO A N 1
ATOM 1882 C CA . PRO A 1 264 ? -13.969 -14.078 -19.625 1 82.88 264 PRO A CA 1
ATOM 1883 C C . PRO A 1 264 ? -14.375 -15.242 -18.719 1 82.88 264 PRO A C 1
ATOM 1885 O O . PRO A 1 264 ? -13.648 -16.234 -18.625 1 82.88 264 PRO A O 1
ATOM 1888 N N . LYS A 1 265 ? -15.453 -15.094 -17.984 1 82.75 265 LYS A N 1
ATOM 1889 C CA . LYS A 1 265 ? -16.031 -16.109 -17.094 1 82.75 265 LYS A CA 1
ATOM 1890 C C . LYS A 1 265 ? -15.094 -16.406 -15.922 1 82.75 265 LYS A C 1
ATOM 1892 O O . LYS A 1 265 ? -15.172 -17.469 -15.32 1 82.75 265 LYS A O 1
ATOM 1897 N N . GLY A 1 266 ? -14.242 -15.445 -15.664 1 84.69 266 GLY A N 1
ATOM 1898 C CA . GLY A 1 266 ? -13.297 -15.648 -14.57 1 84.69 266 GLY A CA 1
ATOM 1899 C C . GLY A 1 266 ? -13.883 -15.305 -13.211 1 84.69 266 GLY A C 1
ATOM 1900 O O . GLY A 1 266 ? -15.031 -14.875 -13.117 1 84.69 266 GLY A O 1
ATOM 1901 N N . CYS A 1 267 ? -13.094 -15.516 -12.18 1 87.75 267 CYS A N 1
ATOM 1902 C CA . CYS A 1 267 ? -13.555 -15.242 -10.82 1 87.75 267 CYS A CA 1
ATOM 1903 C C . CYS A 1 267 ? -13.523 -13.75 -10.523 1 87.75 267 CYS A C 1
ATOM 1905 O O . CYS A 1 267 ? -14.352 -13.25 -9.758 1 87.75 267 CYS A O 1
ATOM 1907 N N . THR A 1 268 ? -12.617 -12.992 -11.133 1 90.81 268 THR A N 1
ATOM 1908 C CA . THR A 1 268 ? -12.461 -11.562 -10.883 1 90.81 268 THR A CA 1
ATOM 1909 C C . THR A 1 268 ? -13.742 -10.812 -11.242 1 90.81 268 THR A C 1
ATOM 1911 O O . THR A 1 268 ? -14.211 -9.969 -10.477 1 90.81 268 THR A O 1
ATOM 1914 N N . ILE A 1 269 ? -14.328 -11.172 -12.406 1 93.19 269 ILE A N 1
ATOM 1915 C CA . ILE A 1 269 ? -15.523 -10.469 -12.867 1 93.19 269 ILE A CA 1
ATOM 1916 C C . ILE A 1 269 ? -16.672 -10.727 -11.898 1 93.19 269 ILE A C 1
ATOM 1918 O O . ILE A 1 269 ? -17.516 -9.852 -11.68 1 93.19 269 ILE A O 1
ATOM 1922 N N . GLN A 1 270 ? -16.734 -11.922 -11.312 1 93.25 270 GLN A N 1
ATOM 1923 C CA . GLN A 1 270 ? -17.766 -12.211 -10.328 1 93.25 270 GLN A CA 1
ATOM 1924 C C . GLN A 1 270 ? -17.641 -11.305 -9.109 1 93.25 270 GLN A C 1
ATOM 1926 O O . GLN A 1 270 ? -18.641 -10.805 -8.602 1 93.25 270 GLN A O 1
ATOM 1931 N N . GLY A 1 271 ? -16.453 -11.148 -8.617 1 95.19 271 GLY A N 1
ATOM 1932 C CA . GLY A 1 271 ? -16.203 -10.227 -7.516 1 95.19 271 GLY A CA 1
ATOM 1933 C C . GLY A 1 271 ? -16.547 -8.789 -7.859 1 95.19 271 GLY A C 1
ATOM 1934 O O . GLY A 1 271 ? -17.141 -8.078 -7.051 1 95.19 271 GLY A O 1
ATOM 1935 N N . LEU A 1 272 ? -16.203 -8.383 -9.062 1 96.69 272 LEU A N 1
ATOM 1936 C CA . LEU A 1 272 ? -16.469 -7.023 -9.523 1 96.69 272 LEU A CA 1
ATOM 1937 C C . LEU A 1 272 ? -17.969 -6.758 -9.609 1 96.69 272 LEU A C 1
ATOM 1939 O O . LEU A 1 272 ? -18.438 -5.684 -9.234 1 96.69 272 LEU A O 1
ATOM 1943 N N . LEU A 1 273 ? -18.672 -7.723 -10.102 1 96.75 273 LEU A N 1
ATOM 1944 C CA . LEU A 1 273 ? -20.109 -7.57 -10.227 1 96.75 273 LEU A CA 1
ATOM 1945 C C . LEU A 1 273 ? -20.75 -7.344 -8.859 1 96.75 273 LEU A C 1
ATOM 1947 O O . LEU A 1 273 ? -21.688 -6.555 -8.734 1 96.75 273 LEU A O 1
ATOM 1951 N N . ALA A 1 274 ? -20.25 -8.016 -7.844 1 96.88 274 ALA A N 1
ATOM 1952 C CA . ALA A 1 274 ? -20.781 -7.863 -6.496 1 96.88 274 ALA A CA 1
ATOM 1953 C C . ALA A 1 274 ? -20.625 -6.43 -6 1 96.88 274 ALA A C 1
ATOM 1955 O O . ALA A 1 274 ? -21.578 -5.844 -5.469 1 96.88 274 ALA A O 1
ATOM 1956 N N . VAL A 1 275 ? -19.484 -5.805 -6.238 1 97.69 275 VAL A N 1
ATOM 1957 C CA . VAL A 1 275 ? -19.234 -4.465 -5.715 1 97.69 275 VAL A CA 1
ATOM 1958 C C . VAL A 1 275 ? -19.922 -3.428 -6.594 1 97.69 275 VAL A C 1
ATOM 1960 O O . VAL A 1 275 ? -20.391 -2.398 -6.102 1 97.69 275 VAL A O 1
ATOM 1963 N N . GLU A 1 276 ? -20.016 -3.703 -7.895 1 96.69 276 GLU A N 1
ATOM 1964 C CA . GLU A 1 276 ? -20.719 -2.797 -8.789 1 96.69 276 GLU A CA 1
ATOM 1965 C C . GLU A 1 276 ? -22.219 -2.77 -8.477 1 96.69 276 GLU A C 1
ATOM 1967 O O . GLU A 1 276 ? -22.812 -1.698 -8.422 1 96.69 276 GLU A O 1
ATOM 1972 N N . LYS A 1 277 ? -22.828 -3.889 -8.266 1 97.31 277 LYS A N 1
ATOM 1973 C CA . LYS A 1 277 ? -24.25 -3.99 -7.945 1 97.31 277 LYS A CA 1
ATOM 1974 C C . LYS A 1 277 ? -24.578 -3.258 -6.645 1 97.31 277 LYS A C 1
ATOM 1976 O O . LYS A 1 277 ? -25.656 -2.684 -6.504 1 97.31 277 LYS A O 1
ATOM 1981 N N . ALA A 1 278 ? -23.641 -3.242 -5.754 1 97.38 278 ALA A N 1
ATOM 1982 C CA . ALA A 1 278 ? -23.828 -2.619 -4.449 1 97.38 278 ALA A CA 1
ATOM 1983 C C . ALA A 1 278 ? -23.578 -1.115 -4.516 1 97.38 278 ALA A C 1
ATOM 1985 O O . ALA A 1 278 ? -23.766 -0.402 -3.527 1 97.38 278 ALA A O 1
ATOM 1986 N N . GLY A 1 279 ? -23.094 -0.567 -5.609 1 97.94 279 GLY A N 1
ATOM 1987 C CA . GLY A 1 279 ? -22.859 0.859 -5.766 1 97.94 279 GLY A CA 1
ATOM 1988 C C . GLY A 1 279 ? -21.641 1.354 -5.008 1 97.94 279 GLY A C 1
ATOM 1989 O O . GLY A 1 279 ? -21.672 2.438 -4.422 1 97.94 279 GLY A O 1
ATOM 1990 N N . VAL A 1 280 ? -20.609 0.605 -4.988 1 98.12 280 VAL A N 1
ATOM 1991 C CA . VAL A 1 280 ? -19.406 0.909 -4.203 1 98.12 280 VAL A CA 1
ATOM 1992 C C . VAL A 1 280 ? -18.75 2.18 -4.734 1 98.12 280 VAL A C 1
ATOM 1994 O O . VAL A 1 280 ? -18.344 3.047 -3.955 1 98.12 280 VAL A O 1
ATOM 1997 N N . ARG A 1 281 ? -18.672 2.289 -6.062 1 97.69 281 ARG A N 1
ATOM 1998 C CA . ARG A 1 281 ? -18.047 3.469 -6.656 1 97.69 281 ARG A CA 1
ATOM 1999 C C . ARG A 1 281 ? -18.734 4.746 -6.191 1 97.69 281 ARG A C 1
ATOM 2001 O O . ARG A 1 281 ? -18.078 5.68 -5.727 1 97.69 281 ARG A O 1
ATOM 2008 N N . SER A 1 282 ? -20.047 4.758 -6.223 1 98.31 282 SER A N 1
ATOM 2009 C CA . SER A 1 282 ? -20.812 5.93 -5.809 1 98.31 282 SER A CA 1
ATOM 2010 C C . SER A 1 282 ? -20.688 6.176 -4.309 1 98.31 282 SER A C 1
ATOM 2012 O O . SER A 1 282 ? -20.641 7.324 -3.863 1 98.31 282 SER A O 1
ATOM 2014 N N . ALA A 1 283 ? -20.656 5.137 -3.553 1 98.5 283 ALA A N 1
ATOM 2015 C CA . ALA A 1 283 ? -20.531 5.258 -2.104 1 98.5 283 ALA A CA 1
ATOM 2016 C C . ALA A 1 283 ? -19.25 5.988 -1.721 1 98.5 283 ALA A C 1
ATOM 2018 O O . ALA A 1 283 ? -19.25 6.863 -0.852 1 98.5 283 ALA A O 1
ATOM 2019 N N . TYR A 1 284 ? -18.156 5.672 -2.383 1 98.69 284 TYR A N 1
ATOM 2020 C CA . TYR A 1 284 ? -16.875 6.289 -2.059 1 98.69 284 TYR A CA 1
ATOM 2021 C C . TYR A 1 284 ? -16.812 7.719 -2.588 1 98.69 284 TYR A C 1
ATOM 2023 O O . TYR A 1 284 ? -16.203 8.586 -1.964 1 98.69 284 TYR A O 1
ATOM 2031 N N . ALA A 1 285 ? -17.391 7.953 -3.729 1 98.62 285 ALA A N 1
ATOM 2032 C CA . ALA A 1 285 ? -17.516 9.328 -4.195 1 98.62 285 ALA A CA 1
ATOM 2033 C C . ALA A 1 285 ? -18.281 10.188 -3.188 1 98.62 285 ALA A C 1
ATOM 2035 O O . ALA A 1 285 ? -17.812 11.266 -2.809 1 98.62 285 ALA A O 1
ATOM 2036 N N . ASP A 1 286 ? -19.391 9.68 -2.73 1 98.44 286 ASP A N 1
ATOM 2037 C CA . ASP A 1 286 ? -20.203 10.391 -1.751 1 98.44 286 ASP A CA 1
ATOM 2038 C C . ASP A 1 286 ? -19.438 10.617 -0.452 1 98.44 286 ASP A C 1
ATOM 2040 O O . ASP A 1 286 ? -19.625 11.633 0.214 1 98.44 286 ASP A O 1
ATOM 2044 N N . SER A 1 287 ? -18.641 9.609 -0.064 1 98.12 287 SER A N 1
ATOM 2045 C CA . SER A 1 287 ? -17.828 9.742 1.141 1 98.12 287 SER A CA 1
ATOM 2046 C C . SER A 1 287 ? -16.953 10.984 1.075 1 98.12 287 SER A C 1
ATOM 2048 O O . SER A 1 287 ? -16.891 11.766 2.027 1 98.12 287 SER A O 1
ATOM 2050 N N . ILE A 1 288 ? -16.281 11.219 -0.05 1 98.25 288 ILE A N 1
ATOM 2051 C CA . ILE A 1 288 ? -15.406 12.359 -0.247 1 98.25 288 ILE A CA 1
ATOM 2052 C C . ILE A 1 288 ? -16.219 13.648 -0.273 1 98.25 288 ILE A C 1
ATOM 2054 O O . ILE A 1 288 ? -15.898 14.617 0.422 1 98.25 288 ILE A O 1
ATOM 2058 N N . ILE A 1 289 ? -17.328 13.648 -1.017 1 97.88 289 ILE A N 1
ATOM 2059 C CA . ILE A 1 289 ? -18.141 14.836 -1.215 1 97.88 289 ILE A CA 1
ATOM 2060 C C . ILE A 1 289 ? -18.781 15.258 0.111 1 97.88 289 ILE A C 1
ATOM 2062 O O . ILE A 1 289 ? -18.703 16.422 0.505 1 97.88 289 ILE A O 1
ATOM 2066 N N . ASN A 1 290 ? -19.344 14.297 0.828 1 96.31 290 ASN A N 1
ATOM 2067 C CA . ASN A 1 290 ? -20 14.586 2.1 1 96.31 290 ASN A CA 1
ATOM 2068 C C . ASN A 1 290 ? -19 15.055 3.154 1 96.31 290 ASN A C 1
ATOM 2070 O O . ASN A 1 290 ? -19.266 15.992 3.898 1 96.31 290 ASN A O 1
ATOM 2074 N N . GLY A 1 291 ? -17.859 14.336 3.244 1 94.62 291 GLY A N 1
ATOM 2075 C CA . GLY A 1 291 ? -16.828 14.742 4.195 1 94.62 291 GLY A CA 1
ATOM 2076 C C . GLY A 1 291 ? -16.281 16.125 3.92 1 94.62 291 GLY A C 1
ATOM 2077 O O . GLY A 1 291 ? -16.078 16.922 4.844 1 94.62 291 GLY A O 1
ATOM 2078 N N . THR A 1 292 ? -16.031 16.406 2.658 1 95.12 292 THR A N 1
ATOM 2079 C CA . THR A 1 292 ? -15.539 17.719 2.262 1 95.12 292 THR A CA 1
ATOM 2080 C C . THR A 1 292 ? -16.547 18.812 2.596 1 95.12 292 THR A C 1
ATOM 2082 O O . THR A 1 292 ? -16.188 19.859 3.143 1 95.12 292 THR A O 1
ATOM 2085 N N . GLY A 1 293 ? -17.797 18.594 2.234 1 93.81 293 GLY A N 1
ATOM 2086 C CA . GLY A 1 293 ? -18.859 19.531 2.57 1 93.81 293 GLY A CA 1
ATOM 2087 C C . GLY A 1 293 ? -18.953 19.812 4.055 1 93.81 293 GLY A C 1
ATOM 2088 O O . GLY A 1 293 ? -19.156 20.969 4.457 1 93.81 293 GLY A O 1
ATOM 2089 N N . HIS A 1 294 ? -18.812 18.797 4.855 1 92.5 294 HIS A N 1
ATOM 2090 C CA . HIS A 1 294 ? -18.844 18.953 6.305 1 92.5 294 HIS A CA 1
ATOM 2091 C C . HIS A 1 294 ? -17.703 19.844 6.785 1 92.5 294 HIS A C 1
ATOM 2093 O O . HIS A 1 294 ? -17.906 20.703 7.652 1 92.5 294 HIS A O 1
ATOM 2099 N N . LEU A 1 295 ? -16.484 19.656 6.262 1 89.12 295 LEU A N 1
ATOM 2100 C CA . LEU A 1 295 ? -15.336 20.453 6.637 1 89.12 295 LEU A CA 1
ATOM 2101 C C . LEU A 1 295 ? -15.555 21.922 6.277 1 89.12 295 LEU A C 1
ATOM 2103 O O . LEU A 1 295 ? -15.203 22.812 7.055 1 89.12 295 LEU A O 1
ATOM 2107 N N . LYS A 1 296 ? -16.125 22.172 5.156 1 88.31 296 LYS A N 1
ATOM 2108 C CA . LYS A 1 296 ? -16.422 23.531 4.727 1 88.31 296 LYS A CA 1
ATOM 2109 C C . LYS A 1 296 ? -17.406 24.203 5.676 1 88.31 296 LYS A C 1
ATOM 2111 O O . LYS A 1 296 ? -17.266 25.391 5.965 1 88.31 296 LYS A O 1
ATOM 2116 N N . LYS A 1 297 ? -18.281 23.422 6.188 1 86.69 297 LYS A N 1
ATOM 2117 C CA . LYS A 1 297 ? -19.281 23.953 7.105 1 86.69 297 LYS A CA 1
ATOM 2118 C C . LYS A 1 297 ? -18.672 24.219 8.484 1 86.69 297 LYS A C 1
ATOM 2120 O O . LYS A 1 297 ? -19.094 25.141 9.188 1 86.69 297 LYS A O 1
ATOM 2125 N N . LEU A 1 298 ? -17.703 23.391 8.945 1 79.25 298 LEU A N 1
ATOM 2126 C CA . LEU A 1 298 ? -17.047 23.547 10.234 1 79.25 298 LEU A CA 1
ATOM 2127 C C . LEU A 1 298 ? -16.234 24.844 10.273 1 79.25 298 LEU A C 1
ATOM 2129 O O . LEU A 1 298 ? -16.094 25.469 11.328 1 79.25 298 LEU A O 1
ATOM 2133 N N . GLN A 1 299 ? -15.539 25.281 9.219 1 70.88 299 GLN A N 1
ATOM 2134 C CA . GLN A 1 299 ? -14.727 26.484 9.156 1 70.88 299 GLN A CA 1
ATOM 2135 C C . GLN A 1 299 ? -15.586 27.734 9.359 1 70.88 299 GLN A C 1
ATOM 2137 O O . GLN A 1 299 ? -15.102 28.75 9.852 1 70.88 299 GLN A O 1
ATOM 2142 N N . GLY A 1 300 ? -16.812 27.625 8.867 1 58.53 300 GLY A N 1
ATOM 2143 C CA . GLY A 1 300 ? -17.703 28.781 9.008 1 58.53 300 GLY A CA 1
ATOM 2144 C C . GLY A 1 300 ? -18.188 28.984 10.43 1 58.53 300 GLY A C 1
ATOM 2145 O O . GLY A 1 300 ? -18.766 30.031 10.75 1 58.53 300 GLY A O 1
ATOM 2146 N N . LYS A 1 301 ? -18.047 28.078 11.352 1 53.5 301 LYS A N 1
ATOM 2147 C CA . LYS A 1 301 ? -18.531 28.281 12.711 1 53.5 301 LYS A CA 1
ATOM 2148 C C . LYS A 1 301 ? -17.391 28.672 13.648 1 53.5 301 LYS A C 1
ATOM 2150 O O . LYS A 1 301 ? -16.25 28.266 13.453 1 53.5 301 LYS A O 1
ATOM 2155 N N . MET B 1 1 ? 23.734 -23.5 -1.898 1 36.66 1 MET B N 1
ATOM 2156 C CA . MET B 1 1 ? 23.766 -24.359 -3.082 1 36.66 1 MET B CA 1
ATOM 2157 C C . MET B 1 1 ? 23.562 -23.547 -4.352 1 36.66 1 MET B C 1
ATOM 2159 O O . MET B 1 1 ? 22.578 -22.812 -4.469 1 36.66 1 MET B O 1
ATOM 2163 N N . ALA B 1 2 ? 24.609 -23.016 -4.875 1 48.59 2 ALA B N 1
ATOM 2164 C CA . ALA B 1 2 ? 24.734 -22.266 -6.121 1 48.59 2 ALA B CA 1
ATOM 2165 C C . ALA B 1 2 ? 23.922 -22.906 -7.234 1 48.59 2 ALA B C 1
ATOM 2167 O O . ALA B 1 2 ? 24.312 -23.922 -7.812 1 48.59 2 ALA B O 1
ATOM 2168 N N . SER B 1 3 ? 22.531 -23.125 -7.18 1 70.81 3 SER B N 1
ATOM 2169 C CA . SER B 1 3 ? 21.906 -24.078 -8.094 1 70.81 3 SER B CA 1
ATOM 2170 C C . SER B 1 3 ? 21.828 -23.516 -9.508 1 70.81 3 SER B C 1
ATOM 2172 O O . SER B 1 3 ? 21.797 -22.297 -9.695 1 70.81 3 SER B O 1
ATOM 2174 N N . ASN B 1 4 ? 22.406 -24.141 -10.484 1 88.94 4 ASN B N 1
ATOM 2175 C CA . ASN B 1 4 ? 22.516 -23.906 -11.922 1 88.94 4 ASN B CA 1
ATOM 2176 C C . ASN B 1 4 ? 21.297 -24.453 -12.664 1 88.94 4 ASN B C 1
ATOM 2178 O O . ASN B 1 4 ? 21.438 -25.094 -13.711 1 88.94 4 ASN B O 1
ATOM 2182 N N . LEU B 1 5 ? 20.141 -24.141 -12.094 1 96.75 5 LEU B N 1
ATOM 2183 C CA . LEU B 1 5 ? 18.938 -24.688 -12.703 1 96.75 5 LEU B CA 1
ATOM 2184 C C . LEU B 1 5 ? 18.547 -23.875 -13.938 1 96.75 5 LEU B C 1
ATOM 2186 O O . LEU B 1 5 ? 18.891 -22.703 -14.062 1 96.75 5 LEU B O 1
ATOM 2190 N N . THR B 1 6 ? 17.859 -24.625 -14.859 1 97.88 6 THR B N 1
ATOM 2191 C CA . THR B 1 6 ? 17.266 -23.969 -16.016 1 97.88 6 THR B CA 1
ATOM 2192 C C . THR B 1 6 ? 15.75 -23.859 -15.859 1 97.88 6 THR B C 1
ATOM 2194 O O . THR B 1 6 ? 15.07 -24.844 -15.562 1 97.88 6 THR B O 1
ATOM 2197 N N . LEU B 1 7 ? 15.227 -22.625 -16 1 98.25 7 LEU B N 1
ATOM 2198 C CA . LEU B 1 7 ? 13.797 -22.359 -15.93 1 98.25 7 LEU B CA 1
ATOM 2199 C C . LEU B 1 7 ? 13.211 -22.141 -17.312 1 98.25 7 LEU B C 1
ATOM 2201 O O . LEU B 1 7 ? 13.75 -21.375 -18.109 1 98.25 7 LEU B O 1
ATOM 2205 N N . ALA B 1 8 ? 12.211 -22.875 -17.609 1 98.38 8 ALA B N 1
ATOM 2206 C CA . ALA B 1 8 ? 11.445 -22.625 -18.828 1 98.38 8 ALA B CA 1
ATOM 2207 C C . ALA B 1 8 ? 10.086 -22.016 -18.5 1 98.38 8 ALA B C 1
ATOM 2209 O O . ALA B 1 8 ? 9.359 -22.531 -17.641 1 98.38 8 ALA B O 1
ATOM 2210 N N . ILE B 1 9 ? 9.711 -20.938 -19.172 1 97.88 9 ILE B N 1
ATOM 2211 C CA . ILE B 1 9 ? 8.406 -20.312 -19.016 1 97.88 9 ILE B CA 1
ATOM 2212 C C . ILE B 1 9 ? 7.574 -20.547 -20.281 1 97.88 9 ILE B C 1
ATOM 2214 O O . ILE B 1 9 ? 7.82 -19.922 -21.312 1 97.88 9 ILE B O 1
ATOM 2218 N N . ILE B 1 10 ? 6.641 -21.438 -20.125 1 96.12 10 ILE B N 1
ATOM 2219 C CA . ILE B 1 10 ? 5.738 -21.719 -21.234 1 96.12 10 ILE B CA 1
ATOM 2220 C C . ILE B 1 10 ? 4.555 -20.75 -21.203 1 96.12 10 ILE B C 1
ATOM 2222 O O . ILE B 1 10 ? 3.756 -20.781 -20.266 1 96.12 10 ILE B O 1
ATOM 2226 N N . GLY B 1 11 ? 4.387 -19.938 -22.219 1 90.62 11 GLY B N 1
ATOM 2227 C CA . GLY B 1 11 ? 3.412 -18.859 -22.188 1 90.62 11 GLY B CA 1
ATOM 2228 C C . GLY B 1 11 ? 3.914 -17.609 -21.484 1 90.62 11 GLY B C 1
ATOM 2229 O O . GLY B 1 11 ? 3.314 -17.172 -20.5 1 90.62 11 GLY B O 1
ATOM 2230 N N . CYS B 1 12 ? 4.941 -17.062 -22.047 1 90.06 12 CYS B N 1
ATOM 2231 C CA . CYS B 1 12 ? 5.543 -15.883 -21.422 1 90.06 12 CYS B CA 1
ATOM 2232 C C . CYS B 1 12 ? 4.82 -14.609 -21.844 1 90.06 12 CYS B C 1
ATOM 2234 O O . CYS B 1 12 ? 5.383 -13.789 -22.578 1 90.06 12 CYS B O 1
ATOM 2236 N N . GLY B 1 13 ? 3.635 -14.508 -21.391 1 87.06 13 GLY B N 1
ATOM 2237 C CA . GLY B 1 13 ? 2.857 -13.289 -21.547 1 87.06 13 GLY B CA 1
ATOM 2238 C C . GLY B 1 13 ? 3.141 -12.25 -20.484 1 87.06 13 GLY B C 1
ATOM 2239 O O . GLY B 1 13 ? 4.297 -12.023 -20.125 1 87.06 13 GLY B O 1
ATOM 2240 N N . ASN B 1 14 ? 2.08 -11.625 -20 1 83.69 14 ASN B N 1
ATOM 2241 C CA . ASN B 1 14 ? 2.246 -10.578 -19 1 83.69 14 ASN B CA 1
ATOM 2242 C C . ASN B 1 14 ? 2.777 -11.133 -17.688 1 83.69 14 ASN B C 1
ATOM 2244 O O . ASN B 1 14 ? 3.746 -10.609 -17.125 1 83.69 14 ASN B O 1
ATOM 2248 N N . MET B 1 15 ? 2.143 -12.203 -17.234 1 87.94 15 MET B N 1
ATOM 2249 C CA . MET B 1 15 ? 2.561 -12.773 -15.953 1 87.94 15 MET B CA 1
ATOM 2250 C C . MET B 1 15 ? 3.945 -13.406 -16.062 1 87.94 15 MET B C 1
ATOM 2252 O O . MET B 1 15 ? 4.789 -13.227 -15.195 1 87.94 15 MET B O 1
ATOM 2256 N N . GLY B 1 16 ? 4.129 -14.195 -17.172 1 92.44 16 GLY B N 1
ATOM 2257 C CA . GLY B 1 16 ? 5.445 -14.781 -17.391 1 92.44 16 GLY B CA 1
ATOM 2258 C C . GLY B 1 16 ? 6.551 -13.742 -17.469 1 92.44 16 GLY B C 1
ATOM 2259 O O . GLY B 1 16 ? 7.625 -13.93 -16.891 1 92.44 16 GLY B O 1
ATOM 2260 N N . SER B 1 17 ? 6.277 -12.672 -18.109 1 93 17 SER B N 1
ATOM 2261 C CA . SER B 1 17 ? 7.25 -11.594 -18.234 1 93 17 SER B CA 1
ATOM 2262 C C . SER B 1 17 ? 7.535 -10.938 -16.891 1 93 17 SER B C 1
ATOM 2264 O O . SER B 1 17 ? 8.672 -10.539 -16.609 1 93 17 SER B O 1
ATOM 2266 N N . ALA B 1 18 ? 6.508 -10.781 -16.094 1 93.06 18 ALA B N 1
ATOM 2267 C CA . ALA B 1 18 ? 6.684 -10.195 -14.773 1 93.06 18 ALA B CA 1
ATOM 2268 C C . ALA B 1 18 ? 7.594 -11.062 -13.906 1 93.06 18 ALA B C 1
ATOM 2270 O O . ALA B 1 18 ? 8.469 -10.547 -13.211 1 93.06 18 ALA B O 1
ATOM 2271 N N . ILE B 1 19 ? 7.375 -12.32 -13.977 1 95.44 19 ILE B N 1
ATOM 2272 C CA . ILE B 1 19 ? 8.195 -13.258 -13.219 1 95.44 19 ILE B CA 1
ATOM 2273 C C . ILE B 1 19 ? 9.633 -13.211 -13.742 1 95.44 19 ILE B C 1
ATOM 2275 O O . ILE B 1 19 ? 10.578 -13.102 -12.953 1 95.44 19 ILE B O 1
ATOM 2279 N N . LEU B 1 20 ? 9.75 -13.258 -15.078 1 96.12 20 LEU B N 1
ATOM 2280 C CA . LEU B 1 20 ? 11.062 -13.172 -15.719 1 96.12 20 LEU B CA 1
ATOM 2281 C C . LEU B 1 20 ? 11.797 -11.914 -15.273 1 96.12 20 LEU B C 1
ATOM 2283 O O . LEU B 1 20 ? 12.953 -11.984 -14.844 1 96.12 20 LEU B O 1
ATOM 2287 N N . SER B 1 21 ? 11.172 -10.82 -15.344 1 95.38 21 SER B N 1
ATOM 2288 C CA . SER B 1 21 ? 11.781 -9.547 -14.969 1 95.38 21 SER B CA 1
ATOM 2289 C C . SER B 1 21 ? 12.18 -9.531 -13.492 1 95.38 21 SER B C 1
ATOM 2291 O O . SER B 1 21 ? 13.234 -9 -13.141 1 95.38 21 SER B O 1
ATOM 2293 N N . GLY B 1 22 ? 11.289 -10.086 -12.648 1 95.44 22 GLY B N 1
ATOM 2294 C CA . GLY B 1 22 ? 11.602 -10.164 -11.227 1 95.44 22 GLY B CA 1
ATOM 2295 C C . GLY B 1 22 ? 12.867 -10.953 -10.945 1 95.44 22 GLY B C 1
ATOM 2296 O O . GLY B 1 22 ? 13.695 -10.531 -10.133 1 95.44 22 GLY B O 1
ATOM 2297 N N . ILE B 1 23 ? 13.008 -12.047 -11.609 1 94.81 23 ILE B N 1
ATOM 2298 C CA . ILE B 1 23 ? 14.18 -12.898 -11.422 1 94.81 23 ILE B CA 1
ATOM 2299 C C . ILE B 1 23 ? 15.43 -12.18 -11.938 1 94.81 23 ILE B C 1
ATOM 2301 O O . ILE B 1 23 ? 16.469 -12.164 -11.266 1 94.81 23 ILE B O 1
ATOM 2305 N N . LEU B 1 24 ? 15.328 -11.539 -13.125 1 95.06 24 LEU B N 1
ATOM 2306 C CA . LEU B 1 24 ? 16.469 -10.836 -13.703 1 95.06 24 LEU B CA 1
ATOM 2307 C C . LEU B 1 24 ? 16.906 -9.68 -12.82 1 95.06 24 LEU B C 1
ATOM 2309 O O . LEU B 1 24 ? 18.109 -9.469 -12.609 1 95.06 24 LEU B O 1
ATOM 2313 N N . ASP B 1 25 ? 16 -8.953 -12.305 1 93.38 25 ASP B N 1
ATOM 2314 C CA . ASP B 1 25 ? 16.328 -7.828 -11.43 1 93.38 25 ASP B CA 1
ATOM 2315 C C . ASP B 1 25 ? 17.031 -8.297 -10.164 1 93.38 25 ASP B C 1
ATOM 2317 O O . ASP B 1 25 ? 17.969 -7.645 -9.695 1 93.38 25 ASP B O 1
ATOM 2321 N N . ALA B 1 26 ? 16.547 -9.391 -9.664 1 92.25 26 ALA B N 1
ATOM 2322 C CA . ALA B 1 26 ? 17.109 -9.922 -8.43 1 92.25 26 ALA B CA 1
ATOM 2323 C C . ALA B 1 26 ? 18.531 -10.422 -8.648 1 92.25 26 ALA B C 1
ATOM 2325 O O . ALA B 1 26 ? 19.312 -10.531 -7.695 1 92.25 26 ALA B O 1
ATOM 2326 N N . THR B 1 27 ? 18.828 -10.742 -9.844 1 92.06 27 THR B N 1
ATOM 2327 C CA . THR B 1 27 ? 20.125 -11.344 -10.125 1 92.06 27 THR B CA 1
ATOM 2328 C C . THR B 1 27 ? 21.078 -10.312 -10.711 1 92.06 27 THR B C 1
ATOM 2330 O O . THR B 1 27 ? 22.219 -10.641 -11.062 1 92.06 27 THR B O 1
ATOM 2333 N N . THR B 1 28 ? 20.547 -9.125 -10.836 1 90.19 28 THR B N 1
ATOM 2334 C CA . THR B 1 28 ? 21.406 -8.039 -11.312 1 90.19 28 THR B CA 1
ATOM 2335 C C . THR B 1 28 ? 22.328 -7.555 -10.203 1 90.19 28 THR B C 1
ATOM 2337 O O . THR B 1 28 ? 21.875 -7.289 -9.086 1 90.19 28 THR B O 1
ATOM 2340 N N . PRO B 1 29 ? 23.547 -7.629 -10.414 1 79.19 29 PRO B N 1
ATOM 2341 C CA . PRO B 1 29 ? 24.484 -7.16 -9.391 1 79.19 29 PRO B CA 1
ATOM 2342 C C . PRO B 1 29 ? 24.203 -5.723 -8.953 1 79.19 29 PRO B C 1
ATOM 2344 O O . PRO B 1 29 ? 23.812 -4.891 -9.766 1 79.19 29 PRO B O 1
ATOM 2347 N N . ALA B 1 30 ? 23.875 -5.684 -7.723 1 62.81 30 ALA B N 1
ATOM 2348 C CA . ALA B 1 30 ? 23.641 -4.352 -7.156 1 62.81 30 ALA B CA 1
ATOM 2349 C C . ALA B 1 30 ? 24.734 -3.383 -7.594 1 62.81 30 ALA B C 1
ATOM 2351 O O . ALA B 1 30 ? 25.906 -3.768 -7.723 1 62.81 30 ALA B O 1
ATOM 2352 N N . SER B 1 31 ? 24.547 -2.379 -8.273 1 49.62 31 SER B N 1
ATOM 2353 C CA . SER B 1 31 ? 25.641 -1.418 -8.188 1 49.62 31 SER B CA 1
ATOM 2354 C C . SER B 1 31 ? 26.141 -1.269 -6.754 1 49.62 31 SER B C 1
ATOM 2356 O O . SER B 1 31 ? 25.438 -1.626 -5.809 1 49.62 31 SER B O 1
ATOM 2358 N N . ALA B 1 32 ? 27.281 -0.767 -6.32 1 40.12 32 ALA B N 1
ATOM 2359 C CA . ALA B 1 32 ? 27.891 -0.637 -5 1 40.12 32 ALA B CA 1
ATOM 2360 C C . ALA B 1 32 ? 26.844 -0.295 -3.943 1 40.12 32 ALA B C 1
ATOM 2362 O O . ALA B 1 32 ? 27.062 -0.519 -2.75 1 40.12 32 ALA B O 1
ATOM 2363 N N . THR B 1 33 ? 25.812 0.479 -4.148 1 38.69 33 THR B N 1
ATOM 2364 C CA . THR B 1 33 ? 25.125 1.144 -3.053 1 38.69 33 THR B CA 1
ATOM 2365 C C . THR B 1 33 ? 23.938 0.309 -2.58 1 38.69 33 THR B C 1
ATOM 2367 O O . THR B 1 33 ? 23.344 0.595 -1.538 1 38.69 33 THR B O 1
ATOM 2370 N N . ASP B 1 34 ? 23.234 -0.438 -3.494 1 42.62 34 ASP B N 1
ATOM 2371 C CA . ASP B 1 34 ? 21.953 -0.895 -2.984 1 42.62 34 ASP B CA 1
ATOM 2372 C C . ASP B 1 34 ? 22.062 -2.277 -2.35 1 42.62 34 ASP B C 1
ATOM 2374 O O . ASP B 1 34 ? 22.016 -3.293 -3.045 1 42.62 34 ASP B O 1
ATOM 2378 N N . ALA B 1 35 ? 22.797 -2.428 -1.399 1 38.69 35 ALA B N 1
ATOM 2379 C CA . ALA B 1 35 ? 23.172 -3.598 -0.602 1 38.69 35 ALA B CA 1
ATOM 2380 C C . ALA B 1 35 ? 21.922 -4.379 -0.181 1 38.69 35 ALA B C 1
ATOM 2382 O O . ALA B 1 35 ? 22.016 -5.328 0.601 1 38.69 35 ALA B O 1
ATOM 2383 N N . THR B 1 36 ? 20.703 -3.83 -0.292 1 41.09 36 THR B N 1
ATOM 2384 C CA . THR B 1 36 ? 19.688 -4.539 0.472 1 41.09 36 THR B CA 1
ATOM 2385 C C . THR B 1 36 ? 19.281 -5.832 -0.234 1 41.09 36 THR B C 1
ATOM 2387 O O . THR B 1 36 ? 18.297 -6.473 0.149 1 41.09 36 THR B O 1
ATOM 2390 N N . SER B 1 37 ? 19.688 -6.113 -1.429 1 44.94 37 SER B N 1
ATOM 2391 C CA . SER B 1 37 ? 19.125 -7.309 -2.053 1 44.94 37 SER B CA 1
ATOM 2392 C C . SER B 1 37 ? 19.5 -8.562 -1.269 1 44.94 37 SER B C 1
ATOM 2394 O O . SER B 1 37 ? 20.641 -8.727 -0.837 1 44.94 37 SER B O 1
ATOM 2396 N N . SER B 1 38 ? 18.688 -9.156 -0.579 1 47.09 38 SER B N 1
ATOM 2397 C CA . SER B 1 38 ? 18.797 -10.469 0.045 1 47.09 38 SER B CA 1
ATOM 2398 C C . SER B 1 38 ? 19.672 -11.406 -0.784 1 47.09 38 SER B C 1
ATOM 2400 O O . SER B 1 38 ? 19.516 -11.492 -2.004 1 47.09 38 SER B O 1
ATOM 2402 N N . SER B 1 39 ? 20.828 -11.695 -0.353 1 50.88 39 SER B N 1
ATOM 2403 C CA . SER B 1 39 ? 22 -12.516 -0.65 1 50.88 39 SER B CA 1
ATOM 2404 C C . SER B 1 39 ? 21.594 -13.883 -1.185 1 50.88 39 SER B C 1
ATOM 2406 O O . SER B 1 39 ? 22.438 -14.734 -1.45 1 50.88 39 SER B O 1
ATOM 2408 N N . GLU B 1 40 ? 20.297 -14.25 -1.092 1 65.25 40 GLU B N 1
ATOM 2409 C CA . GLU B 1 40 ? 20.297 -15.648 -1.506 1 65.25 40 GLU B CA 1
ATOM 2410 C C . GLU B 1 40 ? 20.516 -15.781 -3.01 1 65.25 40 GLU B C 1
ATOM 2412 O O . GLU B 1 40 ? 19.891 -15.07 -3.799 1 65.25 40 GLU B O 1
ATOM 2417 N N . LYS B 1 41 ? 21.516 -16.422 -3.342 1 81.69 41 LYS B N 1
ATOM 2418 C CA . LYS B 1 41 ? 21.938 -16.703 -4.711 1 81.69 41 LYS B CA 1
ATOM 2419 C C . LYS B 1 41 ? 20.797 -17.344 -5.516 1 81.69 41 LYS B C 1
ATOM 2421 O O . LYS B 1 41 ? 20.047 -18.156 -4.988 1 81.69 41 LYS B O 1
ATOM 2426 N N . SER B 1 42 ? 20.531 -16.812 -6.688 1 91.38 42 SER B N 1
ATOM 2427 C CA . SER B 1 42 ? 19.531 -17.375 -7.602 1 91.38 42 SER B CA 1
ATOM 2428 C C . SER B 1 42 ? 19.781 -18.844 -7.859 1 91.38 42 SER B C 1
ATOM 2430 O O . SER B 1 42 ? 20.922 -19.266 -8.094 1 91.38 42 SER B O 1
ATOM 2432 N N . PRO B 1 43 ? 18.734 -19.562 -7.777 1 95.19 43 PRO B N 1
ATOM 2433 C CA . PRO B 1 43 ? 18.906 -20.969 -8.172 1 95.19 43 PRO B CA 1
ATOM 2434 C C . PRO B 1 43 ? 19.016 -21.141 -9.68 1 95.19 43 PRO B C 1
ATOM 2436 O O . PRO B 1 43 ? 19.391 -22.219 -10.156 1 95.19 43 PRO B O 1
ATOM 2439 N N . PHE B 1 44 ? 18.703 -20.109 -10.438 1 96.44 44 PHE B N 1
ATOM 2440 C CA . PHE B 1 44 ? 18.641 -20.25 -11.891 1 96.44 44 PHE B CA 1
ATOM 2441 C C . PHE B 1 44 ? 19.859 -19.609 -12.547 1 96.44 44 PHE B C 1
ATOM 2443 O O . PHE B 1 44 ? 20.266 -18.5 -12.195 1 96.44 44 PHE B O 1
ATOM 2450 N N . SER B 1 45 ? 20.469 -20.344 -13.484 1 96.25 45 SER B N 1
ATOM 2451 C CA . SER B 1 45 ? 21.547 -19.797 -14.297 1 96.25 45 SER B CA 1
ATOM 2452 C C . SER B 1 45 ? 21.094 -19.547 -15.727 1 96.25 45 SER B C 1
ATOM 2454 O O . SER B 1 45 ? 21.781 -18.859 -16.484 1 96.25 45 SER B O 1
ATOM 2456 N N . ARG B 1 46 ? 19.953 -20.188 -16.031 1 97.25 46 ARG B N 1
ATOM 2457 C CA . ARG B 1 46 ? 19.406 -20.078 -17.391 1 97.25 46 ARG B CA 1
ATOM 2458 C C . ARG B 1 46 ? 17.875 -20.031 -17.359 1 97.25 46 ARG B C 1
ATOM 2460 O O . ARG B 1 46 ? 17.25 -20.75 -16.594 1 97.25 46 ARG B O 1
ATOM 2467 N N . ILE B 1 47 ? 17.328 -19.109 -18.219 1 97.94 47 ILE B N 1
ATOM 2468 C CA . ILE B 1 47 ? 15.883 -19.016 -18.375 1 97.94 47 ILE B CA 1
ATOM 2469 C C . ILE B 1 47 ? 15.523 -19.062 -19.859 1 97.94 47 ILE B C 1
ATOM 2471 O O . ILE B 1 47 ? 16.125 -18.359 -20.672 1 97.94 47 ILE B O 1
ATOM 2475 N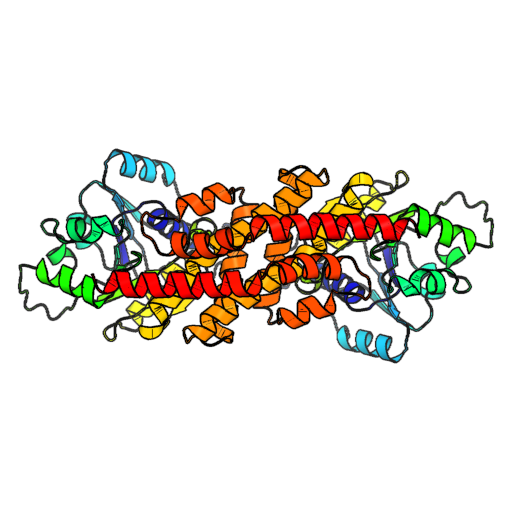 N . ILE B 1 48 ? 14.57 -19.922 -20.188 1 98.06 48 ILE B N 1
ATOM 2476 C CA . ILE B 1 48 ? 14.031 -20.016 -21.531 1 98.06 48 ILE B CA 1
ATOM 2477 C C . ILE B 1 48 ? 12.594 -19.484 -21.547 1 98.06 48 ILE B C 1
ATOM 2479 O O . ILE B 1 48 ? 11.703 -20.078 -20.938 1 98.06 48 ILE B O 1
ATOM 2483 N N . ALA B 1 49 ? 12.398 -18.422 -22.234 1 97.75 49 ALA B N 1
ATOM 2484 C CA . ALA B 1 49 ? 11.062 -17.875 -22.391 1 97.75 49 ALA B CA 1
ATOM 2485 C C . ALA B 1 49 ? 10.43 -18.344 -23.703 1 97.75 49 ALA B C 1
ATOM 2487 O O . ALA B 1 49 ? 10.961 -18.062 -24.781 1 97.75 49 ALA B O 1
ATOM 2488 N N . CYS B 1 50 ? 9.344 -19 -23.562 1 96.31 50 CYS B N 1
ATOM 2489 C CA . CYS B 1 50 ? 8.664 -19.516 -24.75 1 96.31 50 CYS B CA 1
ATOM 2490 C C . CYS B 1 50 ? 7.371 -18.75 -25.016 1 96.31 50 CYS B C 1
ATOM 2492 O O . CYS B 1 50 ? 6.555 -18.578 -24.094 1 96.31 50 CYS B O 1
ATOM 2494 N N . THR B 1 51 ? 7.195 -18.297 -26.281 1 94.56 51 THR B N 1
ATOM 2495 C CA . THR B 1 51 ? 5.984 -17.594 -26.703 1 94.56 51 THR B CA 1
ATOM 2496 C C . THR B 1 51 ? 5.285 -18.344 -27.828 1 94.56 51 THR B C 1
ATOM 2498 O O . THR B 1 51 ? 5.828 -19.312 -28.359 1 94.56 51 THR B O 1
ATOM 2501 N N . LYS B 1 52 ? 4.062 -17.891 -28.031 1 90.88 52 LYS B N 1
ATOM 2502 C CA . LYS B 1 52 ? 3.283 -18.547 -29.094 1 90.88 52 LYS B CA 1
ATOM 2503 C C . LYS B 1 52 ? 3.793 -18.156 -30.469 1 90.88 52 LYS B C 1
ATOM 2505 O O . LYS B 1 52 ? 3.779 -18.969 -31.391 1 90.88 52 LYS B O 1
ATOM 2510 N N . SER B 1 53 ? 4.273 -16.891 -30.625 1 93.31 53 SER B N 1
ATOM 2511 C CA . SER B 1 53 ? 4.676 -16.391 -31.938 1 93.31 53 SER B CA 1
ATOM 2512 C C . SER B 1 53 ? 6.117 -15.891 -31.922 1 93.31 53 SER B C 1
ATOM 2514 O O . SER B 1 53 ? 6.66 -15.57 -30.859 1 93.31 53 SER B O 1
ATOM 2516 N N . GLN B 1 54 ? 6.664 -15.891 -33.125 1 95.5 54 GLN B N 1
ATOM 2517 C CA . GLN B 1 54 ? 8.016 -15.359 -33.281 1 95.5 54 GLN B CA 1
ATOM 2518 C C . GLN B 1 54 ? 8.055 -13.867 -32.969 1 95.5 54 GLN B C 1
ATOM 2520 O O . GLN B 1 54 ? 9.023 -13.367 -32.406 1 95.5 54 GLN B O 1
ATOM 2525 N N . SER B 1 55 ? 6.965 -13.219 -33.344 1 96 55 SER B N 1
ATOM 2526 C CA . SER B 1 55 ? 6.883 -11.781 -33.062 1 96 55 SER B CA 1
ATOM 2527 C C . SER B 1 55 ? 6.973 -11.492 -31.578 1 96 55 SER B C 1
ATOM 2529 O O . SER B 1 55 ? 7.672 -10.57 -31.156 1 96 55 SER B O 1
ATOM 2531 N N . SER B 1 56 ? 6.289 -12.25 -30.797 1 94.31 56 SER B N 1
ATOM 2532 C CA . SER B 1 56 ? 6.32 -12.078 -29.344 1 94.31 56 SER B CA 1
ATOM 2533 C C . SER B 1 56 ? 7.699 -12.406 -28.781 1 94.31 56 SER B C 1
ATOM 2535 O O . SER B 1 56 ? 8.18 -11.734 -27.875 1 94.31 56 SER B O 1
ATOM 2537 N N . ALA B 1 57 ? 8.297 -13.438 -29.312 1 95.38 57 ALA B N 1
ATOM 2538 C CA . ALA B 1 57 ? 9.641 -13.812 -28.875 1 95.38 57 ALA B CA 1
ATOM 2539 C C . ALA B 1 57 ? 10.641 -12.695 -29.172 1 95.38 57 ALA B C 1
ATOM 2541 O O . ALA B 1 57 ? 11.5 -12.383 -28.344 1 95.38 57 ALA B O 1
ATOM 2542 N N . ASP B 1 58 ? 10.477 -12.102 -30.312 1 96.19 58 ASP B N 1
ATOM 2543 C CA . ASP B 1 58 ? 11.367 -11.016 -30.719 1 96.19 58 ASP B CA 1
ATOM 2544 C C . ASP B 1 58 ? 11.195 -9.797 -29.828 1 96.19 58 ASP B C 1
ATOM 2546 O O . ASP B 1 58 ? 12.164 -9.117 -29.5 1 96.19 58 ASP B O 1
ATOM 2550 N N . LYS B 1 59 ? 9.984 -9.531 -29.516 1 94.88 59 LYS B N 1
ATOM 2551 C CA . LYS B 1 59 ? 9.703 -8.414 -28.625 1 94.88 59 LYS B CA 1
ATOM 2552 C C . LYS B 1 59 ? 10.367 -8.609 -27.266 1 94.88 59 LYS B C 1
ATOM 2554 O O . LYS B 1 59 ? 10.953 -7.68 -26.719 1 94.88 59 LYS B O 1
ATOM 2559 N N . LEU B 1 60 ? 10.289 -9.797 -26.766 1 95.12 60 LEU B N 1
ATOM 2560 C CA . LEU B 1 60 ? 10.914 -10.109 -25.484 1 95.12 60 LEU B CA 1
ATOM 2561 C C . LEU B 1 60 ? 12.43 -10.008 -25.578 1 95.12 60 LEU B C 1
ATOM 2563 O O . LEU B 1 60 ? 13.086 -9.477 -24.672 1 95.12 60 LEU B O 1
ATOM 2567 N N . LYS B 1 61 ? 12.961 -10.594 -26.641 1 95.38 61 LYS B N 1
ATOM 2568 C CA . LYS B 1 61 ? 14.398 -10.523 -26.859 1 95.38 61 LYS B CA 1
ATOM 2569 C C . LYS B 1 61 ? 14.883 -9.078 -26.875 1 95.38 61 LYS B C 1
ATOM 2571 O O . LYS B 1 61 ? 15.906 -8.75 -26.266 1 95.38 61 LYS B O 1
ATOM 2576 N N . ALA B 1 62 ? 14.133 -8.242 -27.547 1 96.19 62 ALA B N 1
ATOM 2577 C CA . ALA B 1 62 ? 14.477 -6.824 -27.625 1 96.19 62 ALA B CA 1
ATOM 2578 C C . ALA B 1 62 ? 14.375 -6.16 -26.266 1 96.19 62 ALA B C 1
ATOM 2580 O O . ALA B 1 62 ? 15.234 -5.352 -25.891 1 96.19 62 ALA B O 1
ATOM 2581 N N . LYS B 1 63 ? 13.398 -6.508 -25.547 1 94.12 63 LYS B N 1
ATOM 2582 C CA . LYS B 1 63 ? 13.148 -5.91 -24.234 1 94.12 63 LYS B CA 1
ATOM 2583 C C . LYS B 1 63 ? 14.289 -6.207 -23.281 1 94.12 63 LYS B C 1
ATOM 2585 O O . LYS B 1 63 ? 14.656 -5.355 -22.453 1 94.12 63 LYS B O 1
ATOM 2590 N N . TYR B 1 64 ? 14.805 -7.387 -23.375 1 94.31 64 TYR B N 1
ATOM 2591 C CA . TYR B 1 64 ? 15.781 -7.793 -22.375 1 94.31 64 TYR B CA 1
ATOM 2592 C C . TYR B 1 64 ? 17.188 -7.766 -22.938 1 94.31 64 TYR B C 1
ATOM 2594 O O . TYR B 1 64 ? 18.141 -8.219 -22.297 1 94.31 64 TYR B O 1
ATOM 2602 N N . ALA B 1 65 ? 17.266 -7.277 -24.172 1 92.5 65 ALA B N 1
ATOM 2603 C CA . ALA B 1 65 ? 18.578 -7.148 -24.797 1 92.5 65 ALA B CA 1
ATOM 2604 C C . ALA B 1 65 ? 19.516 -6.293 -23.938 1 92.5 65 ALA B C 1
ATOM 2606 O O . ALA B 1 65 ? 19.156 -5.176 -23.547 1 92.5 65 ALA B O 1
ATOM 2607 N N . GLY B 1 66 ? 20.609 -6.859 -23.516 1 91 66 GLY B N 1
ATOM 2608 C CA . GLY B 1 66 ? 21.594 -6.102 -22.781 1 91 66 GLY B CA 1
ATOM 2609 C C . GLY B 1 66 ? 21.297 -6.023 -21.281 1 91 66 GLY B C 1
ATOM 2610 O O . GLY B 1 66 ? 21.891 -5.219 -20.578 1 91 66 GLY B O 1
ATOM 2611 N N . HIS B 1 67 ? 20.328 -6.777 -20.891 1 91.69 67 HIS B N 1
ATOM 2612 C CA . HIS B 1 67 ? 20.047 -6.797 -19.469 1 91.69 67 HIS B CA 1
ATOM 2613 C C . HIS B 1 67 ? 21.266 -7.23 -18.672 1 91.69 67 HIS B C 1
ATOM 2615 O O . HIS B 1 67 ? 21.969 -8.172 -19.062 1 91.69 67 HIS B O 1
ATOM 2621 N N . PRO B 1 68 ? 21.594 -6.582 -17.531 1 93 68 PRO B N 1
ATOM 2622 C CA . PRO B 1 68 ? 22.859 -6.797 -16.812 1 93 68 PRO B CA 1
ATOM 2623 C C . PRO B 1 68 ? 22.891 -8.109 -16.047 1 93 68 PRO B C 1
ATOM 2625 O O . PRO B 1 68 ? 23.938 -8.523 -15.555 1 93 68 PRO B O 1
ATOM 2628 N N . SER B 1 69 ? 21.812 -8.789 -15.938 1 93 69 SER B N 1
ATOM 2629 C CA . SER B 1 69 ? 21.766 -10.047 -15.195 1 93 69 SER B CA 1
ATOM 2630 C C . SER B 1 69 ? 22.672 -11.094 -15.828 1 93 69 SER B C 1
ATOM 2632 O O . SER B 1 69 ? 22.75 -11.203 -17.047 1 93 69 SER B O 1
ATOM 2634 N N . PRO B 1 70 ? 23.375 -11.891 -14.977 1 93.12 70 PRO B N 1
ATOM 2635 C CA . PRO B 1 70 ? 24.234 -12.953 -15.5 1 93.12 70 PRO B CA 1
ATOM 2636 C C . PRO B 1 70 ? 23.453 -14.172 -15.977 1 93.12 70 PRO B C 1
ATOM 2638 O O . PRO B 1 70 ? 24.031 -15.102 -16.547 1 93.12 70 PRO B O 1
ATOM 2641 N N . VAL B 1 71 ? 22.203 -14.195 -15.742 1 94.88 71 VAL B N 1
ATOM 2642 C CA . VAL B 1 71 ? 21.359 -15.32 -16.156 1 94.88 71 VAL B CA 1
ATOM 2643 C C . VAL B 1 71 ? 21.266 -15.375 -17.672 1 94.88 71 VAL B C 1
ATOM 2645 O O . VAL B 1 71 ? 20.984 -14.359 -18.312 1 94.88 71 VAL B O 1
ATOM 2648 N N . GLN B 1 72 ? 21.562 -16.578 -18.203 1 96.44 72 GLN B N 1
ATOM 2649 C CA . GLN B 1 72 ? 21.422 -16.75 -19.641 1 96.44 72 GLN B CA 1
ATOM 2650 C C . GLN B 1 72 ? 19.953 -16.75 -20.062 1 96.44 72 GLN B C 1
ATOM 2652 O O . GLN B 1 72 ? 19.141 -17.5 -19.5 1 96.44 72 GLN B O 1
ATOM 2657 N N . LEU B 1 73 ? 19.672 -15.922 -21.141 1 97.06 73 LEU B N 1
ATOM 2658 C CA . LEU B 1 73 ? 18.297 -15.812 -21.594 1 97.06 73 LEU B CA 1
ATOM 2659 C C . LEU B 1 73 ? 18.141 -16.359 -23.016 1 97.06 73 LEU B C 1
ATOM 2661 O O . LEU B 1 73 ? 18.891 -15.969 -23.906 1 97.06 73 LEU B O 1
ATOM 2665 N N . ASP B 1 74 ? 17.25 -17.266 -23.125 1 97.5 74 ASP B N 1
ATOM 2666 C CA . ASP B 1 74 ? 16.875 -17.766 -24.453 1 97.5 74 ASP B CA 1
ATOM 2667 C C . ASP B 1 74 ? 15.391 -17.547 -24.719 1 97.5 74 ASP B C 1
ATOM 2669 O O . ASP B 1 74 ? 14.578 -17.562 -23.797 1 97.5 74 ASP B O 1
ATOM 2673 N N . PHE B 1 75 ? 15.125 -17.312 -25.984 1 97.44 75 PHE B N 1
ATOM 2674 C CA . PHE B 1 75 ? 13.75 -17.062 -26.391 1 97.44 75 PHE B CA 1
ATOM 2675 C C . PHE B 1 75 ? 13.32 -18.047 -27.469 1 97.44 75 PHE B C 1
ATOM 2677 O O . PHE B 1 75 ? 13.969 -18.156 -28.5 1 97.44 75 PHE B O 1
ATOM 2684 N N . PHE B 1 76 ? 12.289 -18.766 -27.109 1 96.88 76 PHE B N 1
ATOM 2685 C CA . PHE B 1 76 ? 11.734 -19.75 -28.031 1 96.88 76 PHE B CA 1
ATOM 2686 C C . PHE B 1 76 ? 10.352 -19.312 -28.516 1 96.88 76 PHE B C 1
ATOM 2688 O O . PHE B 1 76 ? 9.641 -18.594 -27.797 1 96.88 76 PHE B O 1
ATOM 2695 N N . ALA B 1 77 ? 10.008 -19.734 -29.797 1 96 77 ALA B N 1
ATOM 2696 C CA . ALA B 1 77 ? 8.68 -19.516 -30.344 1 96 77 ALA B CA 1
ATOM 2697 C C . ALA B 1 77 ? 8.039 -20.828 -30.797 1 96 77 ALA B C 1
ATOM 2699 O O . ALA B 1 77 ? 8.641 -21.578 -31.562 1 96 77 ALA B O 1
ATOM 2700 N N . SER B 1 78 ? 6.918 -21.062 -30.297 1 93.31 78 SER B N 1
ATOM 2701 C CA . SER B 1 78 ? 6.113 -22.203 -30.688 1 93.31 78 SER B CA 1
ATOM 2702 C C . SER B 1 78 ? 6.887 -23.516 -30.516 1 93.31 78 SER B C 1
ATOM 2704 O O . SER B 1 78 ? 6.832 -24.391 -31.375 1 93.31 78 SER B O 1
ATOM 2706 N N . ASP B 1 79 ? 7.719 -23.594 -29.484 1 95.56 79 ASP B N 1
ATOM 2707 C CA . ASP B 1 79 ? 8.5 -24.797 -29.188 1 95.56 79 ASP B CA 1
ATOM 2708 C C . ASP B 1 79 ? 8.523 -25.078 -27.688 1 95.56 79 ASP B C 1
ATOM 2710 O O . ASP B 1 79 ? 9.586 -25.078 -27.062 1 95.56 79 ASP B O 1
ATOM 2714 N N . ASN B 1 80 ? 7.348 -25.375 -27.203 1 96.88 80 ASN B N 1
ATOM 2715 C CA . ASN B 1 80 ? 7.195 -25.641 -25.766 1 96.88 80 ASN B CA 1
ATOM 2716 C C . ASN B 1 80 ? 7.965 -26.891 -25.344 1 96.88 80 ASN B C 1
ATOM 2718 O O . ASN B 1 80 ? 8.602 -26.906 -24.297 1 96.88 80 ASN B O 1
ATOM 2722 N N . ALA B 1 81 ? 7.941 -27.906 -26.203 1 96.5 81 ALA B N 1
ATOM 2723 C CA . ALA B 1 81 ? 8.625 -29.156 -25.891 1 96.5 81 ALA B CA 1
ATOM 2724 C C . ALA B 1 81 ? 10.133 -28.969 -25.828 1 96.5 81 ALA B C 1
ATOM 2726 O O . ALA B 1 81 ? 10.805 -29.516 -24.938 1 96.5 81 ALA B O 1
ATOM 2727 N N . GLY B 1 82 ? 10.633 -28.203 -26.812 1 96.75 82 GLY B N 1
ATOM 2728 C CA . GLY B 1 82 ? 12.055 -27.906 -26.812 1 96.75 82 GLY B CA 1
ATOM 2729 C C . GLY B 1 82 ? 12.5 -27.156 -25.578 1 96.75 82 GLY B C 1
ATOM 2730 O O . GLY B 1 82 ? 13.547 -27.453 -25 1 96.75 82 GLY B O 1
ATOM 2731 N N . ALA B 1 83 ? 11.75 -26.219 -25.141 1 97.25 83 ALA B N 1
ATOM 2732 C CA . ALA B 1 83 ? 12.062 -25.453 -23.938 1 97.25 83 ALA B CA 1
ATOM 2733 C C . ALA B 1 83 ? 11.992 -26.328 -22.688 1 97.25 83 ALA B C 1
ATOM 2735 O O . ALA B 1 83 ? 12.914 -26.312 -21.859 1 97.25 83 ALA B O 1
ATOM 2736 N N . ALA B 1 84 ? 10.961 -27.109 -22.578 1 97.06 84 ALA B N 1
ATOM 2737 C CA . ALA B 1 84 ? 10.734 -27.953 -21.406 1 97.06 84 ALA B CA 1
ATOM 2738 C C . ALA B 1 84 ? 11.812 -29.016 -21.281 1 97.06 84 ALA B C 1
ATOM 2740 O O . ALA B 1 84 ? 12.234 -29.359 -20.172 1 97.06 84 ALA B O 1
ATOM 2741 N N . SER B 1 85 ? 12.266 -29.547 -22.422 1 96.38 85 SER B N 1
ATOM 2742 C CA . SER B 1 85 ? 13.242 -30.641 -22.406 1 96.38 85 SER B CA 1
ATOM 2743 C C . SER B 1 85 ? 14.594 -30.156 -21.891 1 96.38 85 SER B C 1
ATOM 2745 O O . SER B 1 85 ? 15.398 -30.969 -21.422 1 96.38 85 SER B O 1
ATOM 2747 N N . GLN B 1 86 ? 14.789 -28.891 -21.906 1 97 86 GLN B N 1
ATOM 2748 C CA . GLN B 1 86 ? 16.062 -28.344 -21.469 1 97 86 GLN B CA 1
ATOM 2749 C C . GLN B 1 86 ? 15.969 -27.766 -20.062 1 97 86 GLN B C 1
ATOM 2751 O O . GLN B 1 86 ? 16.953 -27.281 -19.516 1 97 86 GLN B O 1
ATOM 2756 N N . ALA B 1 87 ? 14.797 -27.875 -19.484 1 97.69 87 ALA B N 1
ATOM 2757 C CA . ALA B 1 87 ? 14.562 -27.156 -18.234 1 97.69 87 ALA B CA 1
ATOM 2758 C C . ALA B 1 87 ? 14.531 -28.125 -17.047 1 97.69 87 ALA B C 1
ATOM 2760 O O . ALA B 1 87 ? 14.281 -29.312 -17.219 1 97.69 87 ALA B O 1
ATOM 2761 N N . ASP B 1 88 ? 14.828 -27.609 -15.875 1 96.75 88 ASP B N 1
ATOM 2762 C CA . ASP B 1 88 ? 14.641 -28.312 -14.609 1 96.75 88 ASP B CA 1
ATOM 2763 C C . ASP B 1 88 ? 13.297 -27.953 -13.977 1 96.75 88 ASP B C 1
ATOM 2765 O O . ASP B 1 88 ? 12.68 -28.781 -13.305 1 96.75 88 ASP B O 1
ATOM 2769 N N . VAL B 1 89 ? 12.93 -26.719 -14.18 1 97.75 89 VAL B N 1
ATOM 2770 C CA . VAL B 1 89 ? 11.672 -26.156 -13.695 1 97.75 89 VAL B CA 1
ATOM 2771 C C . VAL B 1 89 ? 10.898 -25.531 -14.859 1 97.75 89 VAL B C 1
ATOM 2773 O O . VAL B 1 89 ? 11.484 -24.859 -15.703 1 97.75 89 VAL B O 1
ATOM 2776 N N . VAL B 1 90 ? 9.625 -25.828 -14.898 1 98 90 VAL B N 1
ATOM 2777 C CA . VAL B 1 90 ? 8.781 -25.297 -15.969 1 98 90 VAL B CA 1
ATOM 2778 C C . VAL B 1 90 ? 7.605 -24.531 -15.375 1 98 90 VAL B C 1
ATOM 2780 O O . VAL B 1 90 ? 6.863 -25.062 -14.539 1 98 90 VAL B O 1
ATOM 2783 N N . ILE B 1 91 ? 7.465 -23.297 -15.781 1 98.06 91 ILE B N 1
ATOM 2784 C CA . ILE B 1 91 ? 6.273 -22.531 -15.445 1 98.06 91 ILE B CA 1
ATOM 2785 C C . ILE B 1 91 ? 5.246 -22.641 -16.578 1 98.06 91 ILE B C 1
ATOM 2787 O O . ILE B 1 91 ? 5.562 -22.406 -17.734 1 98.06 91 ILE B O 1
ATOM 2791 N N . LEU B 1 92 ? 4.133 -23.078 -16.203 1 96.12 92 LEU B N 1
ATOM 2792 C CA . LEU B 1 92 ? 3.01 -23.047 -17.125 1 96.12 92 LEU B CA 1
ATOM 2793 C C . LEU B 1 92 ? 2.209 -21.766 -16.969 1 96.12 92 LEU B C 1
ATOM 2795 O O . LEU B 1 92 ? 1.481 -21.594 -15.984 1 96.12 92 LEU B O 1
ATOM 2799 N N . GLY B 1 93 ? 2.312 -20.859 -17.938 1 92.25 93 GLY B N 1
ATOM 2800 C CA . GLY B 1 93 ? 1.703 -19.547 -17.797 1 92.25 93 GLY B CA 1
ATOM 2801 C C . GLY B 1 93 ? 0.806 -19.188 -18.969 1 92.25 93 GLY B C 1
ATOM 2802 O O . GLY B 1 93 ? 0.689 -18.016 -19.328 1 92.25 93 GLY B O 1
ATOM 2803 N N . CYS B 1 94 ? 0.227 -20.156 -19.641 1 86.81 94 CYS B N 1
ATOM 2804 C CA . CYS B 1 94 ? -0.705 -19.891 -20.734 1 86.81 94 CYS B CA 1
ATOM 2805 C C . CYS B 1 94 ? -2.1 -19.594 -20.188 1 86.81 94 CYS B C 1
ATOM 2807 O O . CYS B 1 94 ? -2.359 -19.75 -19 1 86.81 94 CYS B O 1
ATOM 2809 N N . LYS B 1 95 ? -2.951 -19.078 -21.016 1 82.06 95 LYS B N 1
ATOM 2810 C CA . LYS B 1 95 ? -4.336 -18.812 -20.625 1 82.06 95 LYS B C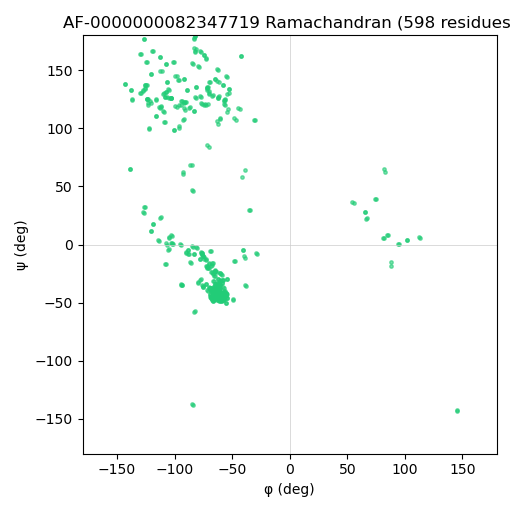A 1
ATOM 2811 C C . LYS B 1 95 ? -5.059 -20.109 -20.266 1 82.06 95 LYS B C 1
ATOM 2813 O O . LYS B 1 95 ? -4.801 -21.156 -20.859 1 82.06 95 LYS B O 1
ATOM 2818 N N . PRO B 1 96 ? -6.027 -20.016 -19.375 1 82.12 96 PRO B N 1
ATOM 2819 C CA . PRO B 1 96 ? -6.719 -21.219 -18.906 1 82.12 96 PRO B CA 1
ATOM 2820 C C . PRO B 1 96 ? -7.367 -22 -20.047 1 82.12 96 PRO B C 1
ATOM 2822 O O . PRO B 1 96 ? -7.309 -23.234 -20.062 1 82.12 96 PRO B O 1
ATOM 2825 N N . TYR B 1 97 ? -7.883 -21.312 -21 1 82.19 97 TYR B N 1
ATOM 2826 C CA . TYR B 1 97 ? -8.617 -22 -22.062 1 82.19 97 TYR B CA 1
ATOM 2827 C C . TYR B 1 97 ? -7.664 -22.656 -23.031 1 82.19 97 TYR B C 1
ATOM 2829 O O . TYR B 1 97 ? -8.078 -23.5 -23.844 1 82.19 97 TYR B O 1
ATOM 2837 N N . LEU B 1 98 ? -6.348 -22.406 -22.875 1 85.88 98 LEU B N 1
ATOM 2838 C CA . LEU B 1 98 ? -5.359 -22.953 -23.812 1 85.88 98 LEU B CA 1
ATOM 2839 C C . LEU B 1 98 ? -4.605 -24.125 -23.172 1 85.88 98 LEU B C 1
ATOM 2841 O O . LEU B 1 98 ? -3.814 -24.781 -23.844 1 85.88 98 LEU B O 1
ATOM 2845 N N . VAL B 1 99 ? -4.84 -24.422 -21.953 1 88.38 99 VAL B N 1
ATOM 2846 C CA . VAL B 1 99 ? -4.016 -25.359 -21.188 1 88.38 99 VAL B CA 1
ATOM 2847 C C . VAL B 1 99 ? -4.066 -26.75 -21.844 1 88.38 99 VAL B C 1
ATOM 2849 O O . VAL B 1 99 ? -3.029 -27.375 -22.047 1 88.38 99 VAL B O 1
ATOM 2852 N N . ASP B 1 100 ? -5.219 -27.203 -22.172 1 89.81 100 ASP B N 1
ATOM 2853 C CA . ASP B 1 100 ? -5.367 -28.531 -22.781 1 89.81 100 ASP B CA 1
ATOM 2854 C C . ASP B 1 100 ? -4.641 -28.609 -24.109 1 89.81 100 ASP B C 1
ATOM 2856 O O . ASP B 1 100 ? -3.969 -29.609 -24.406 1 89.81 100 ASP B O 1
ATOM 2860 N N . ALA B 1 101 ? -4.816 -27.547 -24.875 1 92.38 101 ALA B N 1
ATOM 2861 C CA . ALA B 1 101 ? -4.156 -27.5 -26.172 1 92.38 101 ALA B CA 1
ATOM 2862 C C . ALA B 1 101 ? -2.639 -27.516 -26.016 1 92.38 101 ALA B C 1
ATOM 2864 O O . ALA B 1 101 ? -1.938 -28.219 -26.75 1 92.38 101 ALA B O 1
ATOM 2865 N N . VAL B 1 102 ? -2.123 -26.812 -25.062 1 93.44 102 VAL B N 1
ATOM 2866 C CA . VAL B 1 102 ? -0.687 -26.703 -24.828 1 93.44 102 VAL B CA 1
ATOM 2867 C C . VAL B 1 102 ? -0.14 -28.031 -24.344 1 93.44 102 VAL B C 1
ATOM 2869 O O . VAL B 1 102 ? 0.859 -28.547 -24.859 1 93.44 102 VAL B O 1
ATOM 2872 N N . LEU B 1 103 ? -0.793 -28.688 -23.422 1 93.69 103 LEU B N 1
ATOM 2873 C CA . LEU B 1 103 ? -0.313 -29.922 -22.828 1 93.69 103 LEU B CA 1
ATOM 2874 C C . LEU B 1 103 ? -0.413 -31.094 -23.812 1 93.69 103 LEU B C 1
ATOM 2876 O O . LEU B 1 103 ? 0.238 -32.125 -23.625 1 93.69 103 LEU B O 1
ATOM 2880 N N . SER B 1 104 ? -1.253 -30.891 -24.844 1 93.62 104 SER B N 1
ATOM 2881 C CA . SER B 1 104 ? -1.436 -31.953 -25.828 1 93.62 104 SER B CA 1
ATOM 2882 C C . SER B 1 104 ? -0.432 -31.828 -26.969 1 93.62 104 SER B C 1
ATOM 2884 O O . SER B 1 104 ? -0.397 -32.656 -27.875 1 93.62 104 SER B O 1
ATOM 2886 N N . GLU B 1 105 ? 0.265 -30.766 -26.938 1 94.5 105 GLU B N 1
ATOM 2887 C CA . GLU B 1 105 ? 1.274 -30.594 -27.969 1 94.5 105 GLU B CA 1
ATOM 2888 C C . GLU B 1 105 ? 2.234 -31.781 -28.016 1 94.5 105 GLU B C 1
ATOM 2890 O O . GLU B 1 105 ? 2.621 -32.312 -26.969 1 94.5 105 GLU B O 1
ATOM 2895 N N . GLU B 1 106 ? 2.645 -32.094 -29.219 1 92.44 106 GLU B N 1
ATOM 2896 C CA . GLU B 1 106 ? 3.5 -33.281 -29.406 1 92.44 106 GLU B CA 1
ATOM 2897 C C . GLU B 1 106 ? 4.82 -33.125 -28.656 1 92.44 106 GLU B C 1
ATOM 2899 O O . GLU B 1 106 ? 5.488 -32.094 -28.766 1 92.44 106 GLU B O 1
ATOM 2904 N N . GLY B 1 107 ? 5.121 -34.094 -27.844 1 93.75 107 GLY B N 1
ATOM 2905 C CA . GLY B 1 107 ? 6.418 -34.188 -27.188 1 93.75 107 GLY B CA 1
ATOM 2906 C C . GLY B 1 107 ? 6.461 -33.438 -25.875 1 93.75 107 GLY B C 1
ATOM 2907 O O . GLY B 1 107 ? 7.379 -33.625 -25.078 1 93.75 107 GLY B O 1
ATOM 2908 N N . LEU B 1 108 ? 5.527 -32.594 -25.609 1 94.88 108 LEU B N 1
ATOM 2909 C CA . LEU B 1 108 ? 5.57 -31.781 -24.391 1 94.88 108 LEU B CA 1
ATOM 2910 C C . LEU B 1 108 ? 5.398 -32.656 -23.156 1 94.88 108 LEU B C 1
ATOM 2912 O O . LEU B 1 108 ? 6.141 -32.531 -22.188 1 94.88 108 LEU B O 1
ATOM 2916 N N . GLY B 1 109 ? 4.406 -33.531 -23.172 1 92.94 109 GLY B N 1
ATOM 2917 C CA . GLY B 1 109 ? 4.195 -34.438 -22.062 1 92.94 109 GLY B CA 1
ATOM 2918 C C . GLY B 1 109 ? 5.457 -35.156 -21.641 1 92.94 109 GLY B C 1
ATOM 2919 O O . GLY B 1 109 ? 5.781 -35.25 -20.453 1 92.94 109 GLY B O 1
ATOM 2920 N N . ASP B 1 110 ? 6.141 -35.688 -22.609 1 93.56 110 ASP B N 1
ATOM 2921 C CA . ASP B 1 110 ? 7.371 -36.406 -22.344 1 93.56 110 ASP B CA 1
ATOM 2922 C C . ASP B 1 110 ? 8.469 -35.5 -21.828 1 93.56 110 ASP B C 1
ATOM 2924 O O . ASP B 1 110 ? 9.234 -35.875 -20.938 1 93.56 110 ASP B O 1
ATOM 2928 N N . ALA B 1 111 ? 8.516 -34.344 -22.375 1 94.88 111 ALA B N 1
ATOM 2929 C CA . ALA B 1 111 ? 9.531 -33.344 -21.969 1 94.88 111 ALA B CA 1
ATOM 2930 C C . ALA B 1 111 ? 9.352 -32.938 -20.516 1 94.88 111 ALA B C 1
ATOM 2932 O O . ALA B 1 111 ? 10.305 -32.5 -19.859 1 94.88 111 ALA B O 1
ATOM 2933 N N . LEU B 1 112 ? 8.148 -33.094 -20 1 95.44 112 LEU B N 1
ATOM 2934 C CA . LEU B 1 112 ? 7.836 -32.656 -18.656 1 95.44 112 LEU B CA 1
ATOM 2935 C C . LEU B 1 112 ? 8.156 -33.719 -17.625 1 95.44 112 LEU B C 1
ATOM 2937 O O . LEU B 1 112 ? 8.133 -33.469 -16.422 1 95.44 112 LEU B O 1
ATOM 2941 N N . THR B 1 113 ? 8.492 -34.906 -18.062 1 92.12 113 THR B N 1
ATOM 2942 C CA . THR B 1 113 ? 8.758 -36 -17.156 1 92.12 113 THR B CA 1
ATOM 2943 C C . THR B 1 113 ? 9.938 -35.688 -16.25 1 92.12 113 THR B C 1
ATOM 2945 O O . THR B 1 113 ? 10.984 -35.25 -16.703 1 92.12 113 THR B O 1
ATOM 2948 N N . GLY B 1 114 ? 9.688 -35.844 -14.93 1 91.25 114 GLY B N 1
ATOM 2949 C CA . GLY B 1 114 ? 10.75 -35.688 -13.945 1 91.25 114 GLY B CA 1
ATOM 2950 C C . GLY B 1 114 ? 11.031 -34.219 -13.609 1 91.25 114 GLY B C 1
ATOM 2951 O O . GLY B 1 114 ? 11.977 -33.938 -12.883 1 91.25 114 GLY B O 1
ATOM 2952 N N . ARG B 1 115 ? 10.234 -33.344 -14.141 1 94.5 115 ARG B N 1
ATOM 2953 C CA . ARG B 1 115 ? 10.477 -31.906 -13.922 1 94.5 115 ARG B CA 1
ATOM 2954 C C . ARG B 1 115 ? 9.539 -31.359 -12.852 1 94.5 115 ARG B C 1
ATOM 2956 O O . ARG B 1 115 ? 8.531 -31.969 -12.516 1 94.5 115 ARG B O 1
ATOM 2963 N N . LEU B 1 116 ? 9.961 -30.266 -12.258 1 96.88 116 LEU B N 1
ATOM 2964 C CA . LEU B 1 116 ? 9.07 -29.453 -11.43 1 96.88 116 LEU B CA 1
ATOM 2965 C C . LEU B 1 116 ? 8.25 -28.5 -12.281 1 96.88 116 LEU B C 1
ATOM 2967 O O . LEU B 1 116 ? 8.797 -27.625 -12.953 1 96.88 116 LEU B O 1
ATOM 2971 N N . ILE B 1 117 ? 6.977 -28.734 -12.266 1 97.56 117 ILE B N 1
ATOM 2972 C CA . ILE B 1 117 ? 6.055 -27.875 -13 1 97.56 117 ILE B CA 1
ATOM 2973 C C . ILE B 1 117 ? 5.332 -26.938 -12.039 1 97.56 117 ILE B C 1
ATOM 2975 O O . ILE B 1 117 ? 4.762 -27.391 -11.039 1 97.56 117 ILE B O 1
ATOM 2979 N N . VAL B 1 118 ? 5.395 -25.656 -12.305 1 98 118 VAL B N 1
ATOM 2980 C CA . VAL B 1 118 ? 4.664 -24.656 -11.523 1 98 118 VAL B CA 1
ATOM 2981 C C . VAL B 1 118 ? 3.631 -23.969 -12.406 1 98 118 VAL B C 1
ATOM 2983 O O . VAL B 1 118 ? 3.988 -23.188 -13.289 1 98 118 VAL B O 1
ATOM 2986 N N . SER B 1 119 ? 2.43 -24.234 -12.156 1 96.69 119 SER B N 1
ATOM 2987 C CA . SER B 1 119 ? 1.355 -23.609 -12.93 1 96.69 119 SER B CA 1
ATOM 2988 C C . SER B 1 119 ? 0.913 -22.297 -12.305 1 96.69 119 SER B C 1
ATOM 2990 O O . SER B 1 119 ? 0.666 -22.234 -11.094 1 96.69 119 SER B O 1
ATOM 2992 N N . VAL B 1 120 ? 0.786 -21.266 -13.117 1 94.69 120 VAL B N 1
ATOM 2993 C CA . VAL B 1 120 ? 0.233 -20 -12.648 1 94.69 120 VAL B CA 1
ATOM 2994 C C . VAL B 1 120 ? -1.12 -19.75 -13.305 1 94.69 120 VAL B C 1
ATOM 2996 O O . VAL B 1 120 ? -1.545 -18.609 -13.453 1 94.69 120 VAL B O 1
ATOM 2999 N N . ILE B 1 121 ? -1.761 -20.875 -13.75 1 87.56 121 ILE B N 1
ATOM 3000 C CA . ILE B 1 121 ? -3.051 -20.828 -14.43 1 87.56 121 ILE B CA 1
ATOM 3001 C C . ILE B 1 121 ? -4.18 -20.938 -13.406 1 87.56 121 ILE B C 1
ATOM 3003 O O . ILE B 1 121 ? -4.277 -21.953 -12.703 1 87.56 121 ILE B O 1
ATOM 3007 N N . ALA B 1 122 ? -5.039 -19.969 -13.391 1 81.44 122 ALA B N 1
ATOM 3008 C CA . ALA B 1 122 ? -6.156 -19.969 -12.453 1 81.44 122 ALA B CA 1
ATOM 3009 C C . ALA B 1 122 ? -7.191 -21.031 -12.828 1 81.44 122 ALA B C 1
ATOM 3011 O O . ALA B 1 122 ? -7.48 -21.234 -14.008 1 81.44 122 ALA B O 1
ATOM 3012 N N . GLY B 1 123 ? -7.676 -21.766 -11.844 1 81.56 123 GLY B N 1
ATOM 3013 C CA . GLY B 1 123 ? -8.82 -22.641 -12.047 1 81.56 123 GLY B CA 1
ATOM 3014 C C . GLY B 1 123 ? -8.438 -24.062 -12.391 1 81.56 123 GLY B C 1
ATOM 3015 O O . GLY B 1 123 ? -9.305 -24.891 -12.656 1 81.56 123 GLY B O 1
ATOM 3016 N N . LYS B 1 124 ? -7.148 -24.359 -12.461 1 87.88 124 LYS B N 1
ATOM 3017 C CA . LYS B 1 124 ? -6.691 -25.719 -12.727 1 87.88 124 LYS B CA 1
ATOM 3018 C C . LYS B 1 124 ? -5.977 -26.312 -11.516 1 87.88 124 LYS B C 1
ATOM 3020 O O . LYS B 1 124 ? -4.914 -25.828 -11.125 1 87.88 124 LYS B O 1
ATOM 3025 N N . THR B 1 125 ? -6.539 -27.344 -11.016 1 91 125 THR B N 1
ATOM 3026 C CA . THR B 1 125 ? -5.957 -27.953 -9.828 1 91 125 THR B CA 1
ATOM 3027 C C . THR B 1 125 ? -4.723 -28.781 -10.195 1 91 125 THR B C 1
ATOM 3029 O O . THR B 1 125 ? -4.496 -29.078 -11.367 1 91 125 THR B O 1
ATOM 3032 N N . ILE B 1 126 ? -4.004 -29.109 -9.211 1 94.44 126 ILE B N 1
ATOM 3033 C CA . ILE B 1 126 ? -2.824 -29.953 -9.383 1 94.44 126 ILE B CA 1
ATOM 3034 C C . ILE B 1 126 ? -3.234 -31.297 -9.992 1 94.44 126 ILE B C 1
ATOM 3036 O O . ILE B 1 126 ? -2.578 -31.797 -10.906 1 94.44 126 ILE B O 1
ATOM 3040 N N . ASP B 1 127 ? -4.34 -31.828 -9.508 1 92.62 127 ASP B N 1
ATOM 3041 C CA . ASP B 1 127 ? -4.812 -33.125 -9.984 1 92.62 127 ASP B CA 1
ATOM 3042 C C . ASP B 1 127 ? -5.168 -33.062 -11.469 1 92.62 127 ASP B C 1
ATOM 3044 O O . ASP B 1 127 ? -4.793 -33.938 -12.242 1 92.62 127 ASP B O 1
ATOM 3048 N N . VAL B 1 128 ? -5.816 -32.031 -11.836 1 90 128 VAL B N 1
ATOM 3049 C CA . VAL B 1 128 ? -6.238 -31.859 -13.219 1 90 128 VAL B CA 1
ATOM 3050 C C . VAL B 1 128 ? -5.012 -31.719 -14.117 1 90 128 VAL B C 1
ATOM 3052 O O . VAL B 1 128 ? -4.926 -32.344 -15.172 1 90 128 VAL B O 1
ATOM 3055 N N . LEU B 1 129 ? -4.066 -30.984 -13.695 1 93.25 129 LEU B N 1
ATOM 3056 C CA . LEU B 1 129 ? -2.855 -30.75 -14.469 1 93.25 129 LEU B CA 1
ATOM 3057 C C . LEU B 1 129 ? -2.008 -32 -14.562 1 93.25 129 LEU B C 1
ATOM 3059 O O . LEU B 1 129 ? -1.502 -32.344 -15.633 1 93.25 129 LEU B O 1
ATOM 3063 N N . SER B 1 130 ? -1.893 -32.688 -13.438 1 93.44 130 SER B N 1
ATOM 3064 C CA . SER B 1 130 ? -1.12 -33.906 -13.406 1 93.44 130 SER B CA 1
ATOM 3065 C C . SER B 1 130 ? -1.729 -34.969 -14.328 1 93.44 130 SER B C 1
ATOM 3067 O O . SER B 1 130 ? -1.008 -35.656 -15.047 1 93.44 130 SER B O 1
ATOM 3069 N N . ALA B 1 131 ? -3.023 -35.062 -14.289 1 92.19 131 ALA B N 1
ATOM 3070 C CA . ALA B 1 131 ? -3.721 -36.031 -15.125 1 92.19 131 ALA B CA 1
ATOM 3071 C C . ALA B 1 131 ? -3.549 -35.688 -16.609 1 92.19 131 ALA B C 1
ATOM 3073 O O . ALA B 1 131 ? -3.328 -36.562 -17.422 1 92.19 131 ALA B O 1
ATOM 3074 N N . ALA B 1 132 ? -3.67 -34.438 -16.891 1 92.25 132 ALA B N 1
ATOM 3075 C CA . ALA B 1 132 ? -3.521 -34 -18.281 1 92.25 132 ALA B CA 1
ATOM 3076 C C . ALA B 1 132 ? -2.113 -34.281 -18.797 1 92.25 132 ALA B C 1
ATOM 3078 O O . ALA B 1 132 ? -1.941 -34.688 -19.938 1 92.25 132 ALA B O 1
ATOM 3079 N N . ILE B 1 133 ? -1.14 -34.094 -17.984 1 93.25 133 ILE B N 1
ATOM 3080 C CA . ILE B 1 133 ? 0.25 -34.344 -18.344 1 93.25 133 ILE B CA 1
ATOM 3081 C C . ILE B 1 133 ? 0.473 -35.844 -18.547 1 93.25 133 ILE B C 1
ATOM 3083 O O . ILE B 1 133 ? 1.058 -36.25 -19.547 1 93.25 133 ILE B O 1
ATOM 3087 N N . ALA B 1 134 ? -0.038 -36.625 -17.641 1 90.88 134 ALA B N 1
ATOM 3088 C CA . ALA B 1 134 ? 0.127 -38.062 -17.688 1 90.88 134 ALA B CA 1
ATOM 3089 C C . ALA B 1 134 ? -0.51 -38.625 -18.953 1 90.88 134 ALA B C 1
ATOM 3091 O O . ALA B 1 134 ? 0.051 -39.531 -19.578 1 90.88 134 ALA B O 1
ATOM 3092 N N . LYS B 1 135 ? -1.608 -38.094 -19.297 1 91.44 135 LYS B N 1
ATOM 3093 C CA . LYS B 1 135 ? -2.359 -38.594 -20.453 1 91.44 135 LYS B CA 1
ATOM 3094 C C . LYS B 1 135 ? -1.576 -38.375 -21.75 1 91.44 135 LYS B C 1
ATOM 3096 O O . LYS B 1 135 ? -1.743 -39.125 -22.703 1 91.44 135 LYS B O 1
ATOM 3101 N N . ASN B 1 136 ? -0.772 -37.406 -21.75 1 90.25 136 ASN B N 1
ATOM 3102 C CA . ASN B 1 136 ? -0.068 -37.031 -22.969 1 90.25 136 ASN B CA 1
ATOM 3103 C C . ASN B 1 136 ? 1.378 -37.531 -22.953 1 90.25 136 ASN B C 1
ATOM 3105 O O . ASN B 1 136 ? 2.188 -37.125 -23.781 1 90.25 136 ASN B O 1
ATOM 3109 N N . GLN B 1 137 ? 1.697 -38.312 -21.953 1 89.19 137 GLN B N 1
ATOM 3110 C CA . GLN B 1 137 ? 3.023 -38.906 -21.875 1 89.19 137 GLN B CA 1
ATOM 3111 C C . GLN B 1 137 ? 3.041 -40.281 -22.547 1 89.19 137 GLN B C 1
ATOM 3113 O O . GLN B 1 137 ? 2.115 -41.062 -22.359 1 89.19 137 GLN B O 1
ATOM 3118 N N . THR B 1 138 ? 3.771 -40.531 -23.578 1 82.69 138 THR B N 1
ATOM 3119 C CA . THR B 1 138 ? 3.85 -41.781 -24.312 1 82.69 138 THR B CA 1
ATOM 3120 C C . THR B 1 138 ? 4.809 -42.75 -23.625 1 82.69 138 THR B C 1
ATOM 3122 O O . THR B 1 138 ? 4.609 -43.969 -23.672 1 82.69 138 THR B O 1
ATOM 3125 N N . GLN B 1 139 ? 6.062 -42.344 -23.453 1 63.38 139 GLN B N 1
ATOM 3126 C CA . GLN B 1 139 ? 7.086 -43.281 -22.953 1 63.38 139 GLN B CA 1
ATOM 3127 C C . GLN B 1 139 ? 6.855 -43.625 -21.484 1 63.38 139 GLN B C 1
ATOM 3129 O O . GLN B 1 139 ? 6.734 -42.719 -20.641 1 63.38 139 GLN B O 1
ATOM 3134 N N . ALA B 1 140 ? 5.938 -44.656 -21.312 1 53.06 140 ALA B N 1
ATOM 3135 C CA . ALA B 1 140 ? 5.93 -45.25 -19.969 1 53.06 140 ALA B CA 1
ATOM 3136 C C . ALA B 1 140 ? 7.336 -45.281 -19.375 1 53.06 140 ALA B C 1
ATOM 3138 O O . ALA B 1 140 ? 8.047 -46.281 -19.5 1 53.06 140 ALA B O 1
ATOM 3139 N N . GLN B 1 141 ? 8.211 -44.312 -19.766 1 47.62 141 GLN B N 1
ATOM 3140 C CA . GLN B 1 141 ? 9.516 -44.562 -19.156 1 47.62 141 GLN B CA 1
ATOM 3141 C C . GLN B 1 141 ? 9.375 -44.875 -17.672 1 47.62 141 GLN B C 1
ATOM 3143 O O . GLN B 1 141 ? 8.648 -44.219 -16.938 1 47.62 141 GLN B O 1
ATOM 3148 N N . GLU B 1 142 ? 9.594 -46.125 -17.453 1 46.56 142 GLU B N 1
ATOM 3149 C CA . GLU B 1 142 ? 9.875 -46.656 -16.109 1 46.56 142 GLU B CA 1
ATOM 3150 C C . GLU B 1 142 ? 10.539 -45.594 -15.227 1 46.56 142 GLU B C 1
ATOM 3152 O O . GLU B 1 142 ? 11.164 -45.938 -14.219 1 46.56 142 GLU B O 1
ATOM 3157 N N . SER B 1 143 ? 10.898 -44.469 -15.82 1 51.41 143 SER B N 1
ATOM 3158 C CA . SER B 1 143 ? 11.711 -43.594 -14.992 1 51.41 143 SER B CA 1
ATOM 3159 C C . SER B 1 143 ? 10.961 -43.188 -13.734 1 51.41 143 SER B C 1
ATOM 3161 O O . SER B 1 143 ? 9.758 -42.906 -13.781 1 51.41 143 SER B O 1
ATOM 3163 N N . THR B 1 144 ? 11.352 -43.656 -12.734 1 54.41 144 THR B N 1
ATOM 3164 C CA . THR B 1 144 ? 11.055 -43.406 -11.32 1 54.41 144 THR B CA 1
ATOM 3165 C C . THR B 1 144 ? 10.914 -41.938 -11.047 1 54.41 144 THR B C 1
ATOM 3167 O O . THR B 1 144 ? 10.586 -41.531 -9.93 1 54.41 144 THR B O 1
ATOM 3170 N N . SER B 1 145 ? 11.195 -41.125 -12.164 1 67.44 145 SER B N 1
ATOM 3171 C CA . SER B 1 145 ? 11.195 -39.719 -11.766 1 67.44 145 SER B CA 1
ATOM 3172 C C . SER B 1 145 ? 9.844 -39.062 -12.047 1 67.44 145 SER B C 1
AT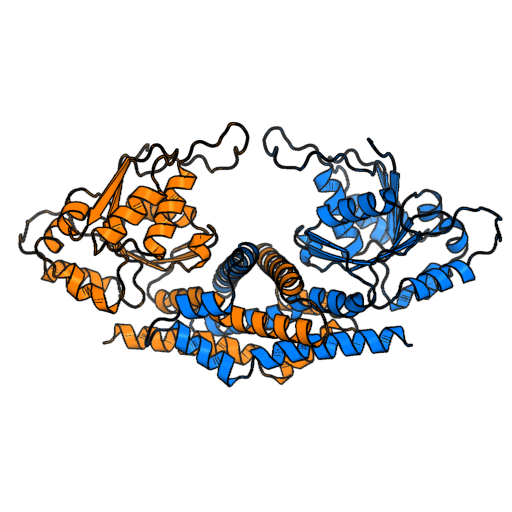OM 3174 O O . SER B 1 145 ? 9.414 -38.969 -13.195 1 67.44 145 SER B O 1
ATOM 3176 N N . THR B 1 146 ? 9.055 -38.906 -11.133 1 82.19 146 THR B N 1
ATOM 3177 C CA . THR B 1 146 ? 7.68 -38.406 -11.172 1 82.19 146 THR B CA 1
ATOM 3178 C C . THR B 1 146 ? 7.652 -36.906 -11.32 1 82.19 146 THR B C 1
ATOM 3180 O O . THR B 1 146 ? 8.5 -36.188 -10.758 1 82.19 146 THR B O 1
ATOM 3183 N N . THR B 1 147 ? 6.859 -36.5 -12.375 1 91.56 147 THR B N 1
ATOM 3184 C CA . THR B 1 147 ? 6.578 -35.062 -12.539 1 91.56 147 THR B CA 1
ATOM 3185 C C . THR B 1 147 ? 5.961 -34.5 -11.273 1 91.56 147 THR B C 1
ATOM 3187 O O . THR B 1 147 ? 5.066 -35.094 -10.68 1 91.56 147 THR B O 1
ATOM 3190 N N . VAL B 1 148 ? 6.578 -33.469 -10.734 1 95.38 148 VAL B N 1
ATOM 3191 C CA . VAL B 1 148 ? 6.035 -32.75 -9.578 1 95.38 148 VAL B CA 1
ATOM 3192 C C . VAL B 1 148 ? 5.305 -31.5 -10.031 1 95.38 148 VAL B C 1
ATOM 3194 O O . VAL B 1 148 ? 5.898 -30.625 -10.672 1 95.38 148 VAL B O 1
ATOM 3197 N N . VAL B 1 149 ? 3.994 -31.453 -9.734 1 97.06 149 VAL B N 1
ATOM 3198 C CA . VAL B 1 149 ? 3.186 -30.328 -10.188 1 97.06 149 VAL B CA 1
ATOM 3199 C C . VAL B 1 149 ? 2.756 -29.484 -8.992 1 97.06 149 VAL B C 1
ATOM 3201 O O . VAL B 1 149 ? 2.15 -29.984 -8.047 1 97.06 149 VAL B O 1
ATOM 3204 N N . ALA B 1 150 ? 3.164 -28.219 -8.984 1 97.75 150 ALA B N 1
ATOM 3205 C CA . ALA B 1 150 ? 2.703 -27.234 -8.008 1 97.75 150 ALA B CA 1
ATOM 3206 C C . ALA B 1 150 ? 1.854 -26.156 -8.68 1 97.75 150 ALA B C 1
ATOM 3208 O O . ALA B 1 150 ? 1.845 -26.047 -9.906 1 97.75 150 ALA B O 1
ATOM 3209 N N . ARG B 1 151 ? 1.124 -25.484 -7.895 1 96.5 151 ARG B N 1
ATOM 3210 C CA . ARG B 1 151 ? 0.327 -24.375 -8.406 1 96.5 151 ARG B CA 1
ATOM 3211 C C . ARG B 1 151 ? 0.612 -23.094 -7.633 1 96.5 151 ARG B C 1
ATOM 3213 O O . ARG B 1 151 ? 0.797 -23.125 -6.414 1 96.5 151 ARG B O 1
ATOM 3220 N N . ALA B 1 152 ? 0.73 -21.984 -8.352 1 97.19 152 ALA B N 1
ATOM 3221 C CA . ALA B 1 152 ? 0.956 -20.656 -7.789 1 97.19 152 ALA B CA 1
ATOM 3222 C C . ALA B 1 152 ? 0.105 -19.609 -8.5 1 97.19 152 ALA B C 1
ATOM 3224 O O . ALA B 1 152 ? -0.002 -19.625 -9.727 1 97.19 152 ALA B O 1
ATOM 3225 N N . ILE B 1 153 ? -0.531 -18.781 -7.688 1 95.56 153 ILE B N 1
ATOM 3226 C CA . ILE B 1 153 ? -1.349 -17.734 -8.281 1 95.56 153 ILE B CA 1
ATOM 3227 C C . ILE B 1 153 ? -0.861 -16.359 -7.805 1 95.56 153 ILE B C 1
ATOM 3229 O O . ILE B 1 153 ? -1.189 -15.93 -6.699 1 95.56 153 ILE B O 1
ATOM 3233 N N . PRO B 1 154 ? -0.104 -15.719 -8.625 1 95.81 154 PRO B N 1
ATOM 3234 C CA . PRO B 1 154 ? 0.25 -14.328 -8.359 1 95.81 154 PRO B CA 1
ATOM 3235 C C . PRO B 1 154 ? -0.838 -13.344 -8.797 1 95.81 154 PRO B C 1
ATOM 3237 O O . PRO B 1 154 ? -1.946 -13.766 -9.141 1 95.81 154 PRO B O 1
ATOM 3240 N N . ASN B 1 155 ? -0.61 -12.062 -8.586 1 94.25 155 ASN B N 1
ATOM 3241 C CA . ASN B 1 155 ? -1.498 -11.039 -9.141 1 94.25 155 ASN B CA 1
ATOM 3242 C C . ASN B 1 155 ? -0.727 -10 -9.945 1 94.25 155 ASN B C 1
ATOM 3244 O O . ASN B 1 155 ? 0.491 -10.109 -10.102 1 94.25 155 ASN B O 1
ATOM 3248 N N . VAL B 1 156 ? -1.383 -9.086 -10.531 1 92.69 156 VAL B N 1
ATOM 3249 C CA . VAL B 1 156 ? -0.832 -8.188 -11.539 1 92.69 156 VAL B CA 1
ATOM 3250 C C . VAL B 1 156 ? 0.197 -7.254 -10.898 1 92.69 156 VAL B C 1
ATOM 3252 O O . VAL B 1 156 ? 0.983 -6.613 -11.594 1 92.69 156 VAL B O 1
ATOM 3255 N N . ALA B 1 157 ? 0.201 -7.164 -9.594 1 96.06 157 ALA B N 1
ATOM 3256 C CA . ALA B 1 157 ? 1.192 -6.32 -8.93 1 96.06 157 ALA B CA 1
ATOM 3257 C C . ALA B 1 157 ? 2.592 -6.918 -9.062 1 96.06 157 ALA B C 1
ATOM 3259 O O . ALA B 1 157 ? 3.576 -6.301 -8.648 1 96.06 157 ALA B O 1
ATOM 3260 N N . ALA B 1 158 ? 2.662 -8.102 -9.633 1 95.62 158 ALA B N 1
ATOM 3261 C CA . ALA B 1 158 ? 3.955 -8.695 -9.969 1 95.62 158 ALA B CA 1
ATOM 3262 C C . ALA B 1 158 ? 4.781 -7.746 -10.836 1 95.62 158 ALA B C 1
ATOM 3264 O O . ALA B 1 158 ? 6.012 -7.723 -10.742 1 95.62 158 ALA B O 1
ATOM 3265 N N . ALA B 1 159 ? 4.121 -6.945 -11.594 1 92.94 159 ALA B N 1
ATOM 3266 C CA . ALA B 1 159 ? 4.777 -6.02 -12.516 1 92.94 159 ALA B CA 1
ATOM 3267 C C . ALA B 1 159 ? 5.598 -4.98 -11.75 1 92.94 159 ALA B C 1
ATOM 3269 O O . ALA B 1 159 ? 6.535 -4.398 -12.297 1 92.94 159 ALA B O 1
ATOM 3270 N N . VAL B 1 160 ? 5.211 -4.762 -10.438 1 94.81 160 VAL B N 1
ATOM 3271 C CA . VAL B 1 160 ? 5.914 -3.766 -9.641 1 94.81 160 VAL B CA 1
ATOM 3272 C C . VAL B 1 160 ? 6.566 -4.438 -8.43 1 94.81 160 VAL B C 1
ATOM 3274 O O . VAL B 1 160 ? 6.82 -3.789 -7.418 1 94.81 160 VAL B O 1
ATOM 3277 N N . ARG B 1 161 ? 6.707 -5.742 -8.492 1 96.44 161 ARG B N 1
ATOM 3278 C CA . ARG B 1 161 ? 7.406 -6.551 -7.5 1 96.44 161 ARG B CA 1
ATOM 3279 C C . ARG B 1 161 ? 6.68 -6.52 -6.16 1 96.44 161 ARG B C 1
ATOM 3281 O O . ARG B 1 161 ? 7.316 -6.512 -5.102 1 96.44 161 ARG B O 1
ATOM 3288 N N . GLU B 1 162 ? 5.379 -6.324 -6.18 1 97.12 162 GLU B N 1
ATOM 3289 C CA . GLU B 1 162 ? 4.582 -6.301 -4.957 1 97.12 162 GLU B CA 1
ATOM 3290 C C . GLU B 1 162 ? 3.42 -7.285 -5.035 1 97.12 162 GLU B C 1
ATOM 3292 O O . GLU B 1 162 ? 2.344 -7.027 -4.492 1 97.12 162 GLU B O 1
ATOM 3297 N N . SER B 1 163 ? 3.623 -8.352 -5.727 1 97.19 163 SER B N 1
ATOM 3298 C CA . SER B 1 163 ? 2.604 -9.383 -5.875 1 97.19 163 SER B CA 1
ATOM 3299 C C . SER B 1 163 ? 2.373 -10.125 -4.566 1 97.19 163 SER B C 1
ATOM 3301 O O . SER B 1 163 ? 3.311 -10.336 -3.791 1 97.19 163 SER B O 1
ATOM 3303 N N . MET B 1 164 ? 1.126 -10.391 -4.316 1 97.69 164 MET B N 1
ATOM 3304 C CA . MET B 1 164 ? 0.809 -11.492 -3.414 1 97.69 164 MET B CA 1
ATOM 3305 C C . MET B 1 164 ? 0.622 -12.797 -4.188 1 97.69 164 MET B C 1
ATOM 3307 O O . MET B 1 164 ? -0.181 -12.859 -5.121 1 97.69 164 MET B O 1
ATOM 3311 N N . THR B 1 165 ? 1.399 -13.805 -3.834 1 98 165 THR B N 1
ATOM 3312 C CA . THR B 1 165 ? 1.312 -15.086 -4.535 1 98 165 THR B CA 1
ATOM 3313 C C . THR B 1 165 ? 0.975 -16.203 -3.564 1 98 165 THR B C 1
ATOM 3315 O O . THR B 1 165 ? 1.682 -16.422 -2.574 1 98 165 THR B O 1
ATOM 3318 N N . VAL B 1 166 ? -0.086 -16.922 -3.805 1 97.81 166 VAL B N 1
ATOM 3319 C CA . VAL B 1 166 ? -0.393 -18.109 -3.027 1 97.81 166 VAL B CA 1
ATOM 3320 C C . VAL B 1 166 ? 0.099 -19.359 -3.773 1 97.81 166 VAL B C 1
ATOM 3322 O O . VAL B 1 166 ? 0.013 -19.422 -5 1 97.81 166 VAL B O 1
ATOM 3325 N N . VAL B 1 167 ? 0.625 -20.328 -3.029 1 98.06 167 VAL B N 1
ATOM 3326 C CA . VAL B 1 167 ? 1.208 -21.531 -3.619 1 98.06 167 VAL B CA 1
ATOM 3327 C C . VAL B 1 167 ? 0.593 -22.781 -2.979 1 98.06 167 VAL B C 1
ATOM 3329 O O . VAL B 1 167 ? 0.404 -22.828 -1.762 1 98.06 167 VAL B O 1
ATOM 3332 N N . GLU B 1 168 ? 0.211 -23.688 -3.781 1 97.69 168 GLU B N 1
ATOM 3333 C CA . GLU B 1 168 ? -0.177 -25.031 -3.371 1 97.69 168 GLU B CA 1
ATOM 3334 C C . GLU B 1 168 ? 0.874 -26.062 -3.783 1 97.69 168 GLU B C 1
ATOM 3336 O O . GLU B 1 168 ? 1.256 -26.125 -4.953 1 97.69 168 GLU B O 1
ATOM 3341 N N . LEU B 1 169 ? 1.306 -26.812 -2.854 1 96.88 169 LEU B N 1
ATOM 3342 C CA . LEU B 1 169 ? 2.324 -27.828 -3.104 1 96.88 169 LEU B CA 1
ATOM 3343 C C . LEU B 1 169 ? 1.717 -29.234 -3.082 1 96.88 169 LEU B C 1
ATOM 3345 O O . LEU B 1 169 ? 0.841 -29.516 -2.264 1 96.88 169 LEU B O 1
ATOM 3349 N N . PRO B 1 170 ? 2.193 -30.031 -4.016 1 94.56 170 PRO B N 1
ATOM 3350 C CA . PRO B 1 170 ? 1.808 -31.438 -3.893 1 94.56 170 PRO B CA 1
ATOM 3351 C C . PRO B 1 170 ? 2.529 -32.156 -2.75 1 94.56 170 PRO B C 1
ATOM 3353 O O . PRO B 1 170 ? 3.562 -31.672 -2.273 1 94.56 170 PRO B O 1
ATOM 3356 N N . ASP B 1 171 ? 1.978 -33.219 -2.328 1 91.19 171 ASP B N 1
ATOM 3357 C CA . ASP B 1 171 ? 2.604 -34 -1.271 1 91.19 171 ASP B CA 1
ATOM 3358 C C . ASP B 1 171 ? 4 -34.469 -1.683 1 91.19 171 ASP B C 1
ATOM 3360 O O . ASP B 1 171 ? 4.871 -34.656 -0.832 1 91.19 171 ASP B O 1
ATOM 3364 N N . SER B 1 172 ? 4.254 -34.594 -2.967 1 91.88 172 SER B N 1
ATOM 3365 C CA . SER B 1 172 ? 5.496 -35.125 -3.498 1 91.88 172 SER B CA 1
ATOM 3366 C C . SER B 1 172 ? 6.578 -34.062 -3.59 1 91.88 172 SER B C 1
ATOM 3368 O O . SER B 1 172 ? 7.719 -34.344 -3.951 1 91.88 172 SER B O 1
ATOM 3370 N N . ALA B 1 173 ? 6.258 -32.844 -3.229 1 94.69 173 ALA B N 1
ATOM 3371 C CA . ALA B 1 173 ? 7.234 -31.781 -3.357 1 94.69 173 ALA B CA 1
ATOM 3372 C C . ALA B 1 173 ? 8.367 -31.938 -2.35 1 94.69 173 ALA B C 1
ATOM 3374 O O . ALA B 1 173 ? 8.125 -32.156 -1.159 1 94.69 173 ALA B O 1
ATOM 3375 N N . SER B 1 174 ? 9.602 -31.859 -2.789 1 94.81 174 SER B N 1
ATOM 3376 C CA . SER B 1 174 ? 10.773 -31.906 -1.914 1 94.81 174 SER B CA 1
ATOM 3377 C C . SER B 1 174 ? 11.062 -30.531 -1.316 1 94.81 174 SER B C 1
ATOM 3379 O O . SER B 1 174 ? 10.477 -29.531 -1.729 1 94.81 174 SER B O 1
ATOM 3381 N N . LYS B 1 175 ? 11.945 -30.484 -0.353 1 95.31 175 LYS B N 1
ATOM 3382 C CA . LYS B 1 175 ? 12.375 -29.219 0.241 1 95.31 175 LYS B CA 1
ATOM 3383 C C . LYS B 1 175 ? 13.023 -28.312 -0.802 1 95.31 175 LYS B C 1
ATOM 3385 O O . LYS B 1 175 ? 12.875 -27.094 -0.753 1 95.31 175 LYS B O 1
ATOM 3390 N N . GLU B 1 176 ? 13.703 -28.969 -1.686 1 94.12 176 GLU B N 1
ATOM 3391 C CA . GLU B 1 176 ? 14.352 -28.219 -2.754 1 94.12 176 GLU B CA 1
ATOM 3392 C C . GLU B 1 176 ? 13.32 -27.578 -3.682 1 94.12 176 GLU B C 1
ATOM 3394 O O . GLU B 1 176 ? 13.484 -26.438 -4.105 1 94.12 176 GLU B O 1
ATOM 3399 N N . HIS B 1 177 ? 12.289 -28.344 -3.992 1 95.69 177 HIS B N 1
ATOM 3400 C CA . HIS B 1 177 ? 11.203 -27.797 -4.809 1 95.69 177 HIS B CA 1
ATOM 3401 C C . HIS B 1 177 ? 10.594 -26.562 -4.16 1 95.69 177 HIS B C 1
ATOM 3403 O O . HIS B 1 177 ? 10.406 -25.547 -4.816 1 95.69 177 HIS B O 1
ATOM 3409 N N . VAL B 1 178 ? 10.43 -26.703 -2.865 1 96.44 178 VAL B N 1
ATOM 3410 C CA . VAL B 1 178 ? 9.781 -25.641 -2.109 1 96.44 178 VAL B CA 1
ATOM 3411 C C . VAL B 1 178 ? 10.672 -24.391 -2.105 1 96.44 178 VAL B C 1
ATOM 3413 O O . VAL B 1 178 ? 10.195 -23.281 -2.352 1 96.44 178 VAL B O 1
ATOM 3416 N N . SER B 1 179 ? 11.852 -24.562 -1.895 1 95.88 179 SER B N 1
ATOM 3417 C CA . SER B 1 179 ? 12.805 -23.453 -1.837 1 95.88 179 SER B CA 1
ATOM 3418 C C . SER B 1 179 ? 12.867 -22.719 -3.168 1 95.88 179 SER B C 1
ATOM 3420 O O . SER B 1 179 ? 12.906 -21.484 -3.199 1 95.88 179 SER B O 1
ATOM 3422 N N . VAL B 1 180 ? 12.859 -23.484 -4.242 1 96.19 180 VAL B N 1
ATOM 3423 C CA . VAL B 1 180 ? 12.953 -22.891 -5.578 1 96.19 180 VAL B CA 1
ATOM 3424 C C . VAL B 1 180 ? 11.695 -22.078 -5.875 1 96.19 180 VAL B C 1
ATOM 3426 O O . VAL B 1 180 ? 11.781 -20.953 -6.379 1 96.19 180 VAL B O 1
ATOM 3429 N N . ILE B 1 181 ? 10.578 -22.625 -5.523 1 97.44 181 ILE B N 1
ATOM 3430 C CA . ILE B 1 181 ? 9.297 -21.969 -5.777 1 97.44 181 ILE B CA 1
ATOM 3431 C C . ILE B 1 181 ? 9.203 -20.688 -4.957 1 97.44 181 ILE B C 1
ATOM 3433 O O . ILE B 1 181 ? 8.852 -19.625 -5.484 1 97.44 181 ILE B O 1
ATOM 3437 N N . GLU B 1 182 ? 9.594 -20.781 -3.711 1 96.81 182 GLU B N 1
ATOM 3438 C CA . GLU B 1 182 ? 9.531 -19.625 -2.824 1 96.81 182 GLU B CA 1
ATOM 3439 C C . GLU B 1 182 ? 10.492 -18.531 -3.275 1 96.81 182 GLU B C 1
ATOM 3441 O O . GLU B 1 182 ? 10.148 -17.359 -3.271 1 96.81 182 GLU B O 1
ATOM 3446 N N . TRP B 1 183 ? 11.664 -18.969 -3.637 1 96.75 183 TRP B N 1
ATOM 3447 C CA . TRP B 1 183 ? 12.625 -17.984 -4.121 1 96.75 183 TRP B CA 1
ATOM 3448 C C . TRP B 1 183 ? 12.094 -17.266 -5.359 1 96.75 183 TRP B C 1
ATOM 3450 O O . TRP B 1 183 ? 12.141 -16.047 -5.445 1 96.75 183 TRP B O 1
ATOM 3460 N N . MET B 1 184 ? 11.555 -18.016 -6.281 1 96.25 184 MET B N 1
ATOM 3461 C CA . MET B 1 184 ? 11.07 -17.484 -7.551 1 96.25 184 MET B CA 1
ATOM 3462 C C . MET B 1 184 ? 10.008 -16.422 -7.324 1 96.25 184 MET B C 1
ATOM 3464 O O . MET B 1 184 ? 10.133 -15.297 -7.812 1 96.25 184 MET B O 1
ATOM 3468 N N . PHE B 1 185 ? 9.07 -16.719 -6.496 1 97.62 185 PHE B N 1
ATOM 3469 C CA . PHE B 1 185 ? 7.922 -15.82 -6.379 1 97.62 185 PHE B CA 1
ATOM 3470 C C . PHE B 1 185 ? 8.203 -14.719 -5.363 1 97.62 185 PHE B C 1
ATOM 3472 O O . PHE B 1 185 ? 7.508 -13.695 -5.348 1 97.62 185 PHE B O 1
ATOM 3479 N N . SER B 1 186 ? 9.242 -14.883 -4.531 1 97.25 186 SER B N 1
ATOM 3480 C CA . SER B 1 186 ? 9.648 -13.812 -3.625 1 97.25 186 SER B CA 1
ATOM 3481 C C . SER B 1 186 ? 10.273 -12.648 -4.387 1 97.25 186 SER B C 1
ATOM 3483 O O . SER B 1 186 ? 10.375 -11.539 -3.859 1 97.25 186 SER B O 1
ATOM 3485 N N . GLN B 1 187 ? 10.656 -12.93 -5.668 1 96.69 187 GLN B N 1
ATOM 3486 C CA . GLN B 1 187 ? 11.266 -11.867 -6.465 1 96.69 187 GLN B CA 1
ATOM 3487 C C . GLN B 1 187 ? 10.211 -10.906 -7 1 96.69 187 GLN B C 1
ATOM 3489 O O . GLN B 1 187 ? 10.539 -9.82 -7.488 1 96.69 187 GLN B O 1
ATOM 3494 N N . ILE B 1 188 ? 8.984 -11.328 -6.879 1 97.06 188 ILE B N 1
ATOM 3495 C CA . ILE B 1 188 ? 7.949 -10.461 -7.43 1 97.06 188 ILE B CA 1
ATOM 3496 C C . ILE B 1 188 ? 6.98 -10.055 -6.324 1 97.06 188 ILE B C 1
ATOM 3498 O O . ILE B 1 188 ? 5.906 -9.508 -6.602 1 97.06 188 ILE B O 1
ATOM 3502 N N . GLY B 1 189 ? 7.312 -10.305 -5.086 1 97.12 189 GLY B N 1
ATOM 3503 C CA . GLY B 1 189 ? 6.473 -9.906 -3.969 1 97.12 189 GLY B CA 1
ATOM 3504 C C . GLY B 1 189 ? 6.496 -10.898 -2.818 1 97.12 189 GLY B C 1
ATOM 3505 O O . GLY B 1 189 ? 7.539 -11.477 -2.516 1 97.12 189 GLY B O 1
ATOM 3506 N N . MET B 1 190 ? 5.359 -11.062 -2.182 1 97.5 190 MET B N 1
ATOM 3507 C CA . MET B 1 190 ? 5.223 -11.961 -1.035 1 97.5 190 MET B CA 1
ATOM 3508 C C . MET B 1 190 ? 4.641 -13.305 -1.46 1 97.5 190 MET B C 1
ATOM 3510 O O . MET B 1 190 ? 3.795 -13.359 -2.352 1 97.5 190 MET B O 1
ATOM 3514 N N . VAL B 1 191 ? 5.113 -14.352 -0.787 1 97.69 191 VAL B N 1
ATOM 3515 C CA . VAL B 1 191 ? 4.672 -15.703 -1.106 1 97.69 191 VAL B CA 1
ATOM 3516 C C . VAL B 1 191 ? 4.113 -16.375 0.145 1 97.69 191 VAL B C 1
ATOM 3518 O O . VAL B 1 191 ? 4.664 -16.234 1.237 1 97.69 191 VAL B O 1
ATOM 3521 N N . LYS B 1 192 ? 3.029 -17.047 -0.037 1 97.31 192 LYS B N 1
ATOM 3522 C CA . LYS B 1 192 ? 2.473 -17.844 1.057 1 97.31 192 LYS B CA 1
ATOM 3523 C C . LYS B 1 192 ? 2.002 -19.203 0.562 1 97.31 192 LYS B C 1
ATOM 3525 O O . LYS B 1 192 ? 1.217 -19.297 -0.384 1 97.31 192 LYS B O 1
ATOM 3530 N N . VAL B 1 193 ? 2.488 -20.266 1.169 1 97.25 193 VAL B N 1
ATOM 3531 C CA . VAL B 1 193 ? 2.01 -21.609 0.881 1 97.25 193 VAL B CA 1
ATOM 3532 C C . VAL B 1 193 ? 0.729 -21.875 1.664 1 97.25 193 VAL B C 1
ATOM 3534 O O . VAL B 1 193 ? 0.682 -21.688 2.881 1 97.25 193 VAL B O 1
ATOM 3537 N N . ILE B 1 194 ? -0.312 -22.297 0.99 1 96.62 194 ILE B N 1
ATOM 3538 C CA . ILE B 1 194 ? -1.573 -22.578 1.669 1 96.62 194 ILE B CA 1
ATOM 3539 C C . ILE B 1 194 ? -2.088 -23.953 1.268 1 96.62 194 ILE B C 1
ATOM 3541 O O . ILE B 1 194 ? -1.614 -24.547 0.292 1 96.62 194 ILE B O 1
ATOM 3545 N N . GLY B 1 195 ? -2.996 -24.438 2.033 1 95.06 195 GLY B N 1
ATOM 3546 C CA . GLY B 1 195 ? -3.559 -25.75 1.777 1 95.06 195 GLY B CA 1
ATOM 3547 C C . GLY B 1 195 ? -4.512 -25.781 0.597 1 95.06 195 GLY B C 1
ATOM 3548 O O . GLY B 1 195 ? -5.047 -24.734 0.204 1 95.06 195 GLY B O 1
ATOM 3549 N N . SER B 1 196 ? -4.773 -27 0.107 1 93.81 196 SER B N 1
ATOM 3550 C CA . SER B 1 196 ? -5.621 -27.203 -1.064 1 93.81 196 SER B CA 1
ATOM 3551 C C . SER B 1 196 ? -7.035 -26.688 -0.815 1 93.81 196 SER B C 1
ATOM 3553 O O . SER B 1 196 ? -7.672 -26.141 -1.718 1 93.81 196 SER B O 1
ATOM 3555 N N . GLU B 1 197 ? -7.523 -26.812 0.41 1 93.69 197 GLU B N 1
ATOM 3556 C CA . GLU B 1 197 ? -8.898 -26.453 0.743 1 93.69 197 GLU B CA 1
ATOM 3557 C C . GLU B 1 197 ? -9.109 -24.938 0.704 1 93.69 197 GLU B C 1
ATOM 3559 O O . GLU B 1 197 ? -10.234 -24.469 0.562 1 93.69 197 GLU B O 1
ATOM 3564 N N . LEU B 1 198 ? -8.039 -24.188 0.799 1 96 198 LEU B N 1
ATOM 3565 C CA . LEU B 1 198 ? -8.117 -22.734 0.85 1 96 198 LEU B CA 1
ATOM 3566 C C . LEU B 1 198 ? -7.652 -22.125 -0.465 1 96 198 LEU B C 1
ATOM 3568 O O . LEU B 1 198 ? -7.688 -20.891 -0.629 1 96 198 LEU B O 1
ATOM 3572 N N . PHE B 1 199 ? -7.273 -22.922 -1.394 1 95.81 199 PHE B N 1
ATOM 3573 C CA . PHE B 1 199 ? -6.539 -22.391 -2.535 1 95.81 199 PHE B CA 1
ATOM 3574 C C . PHE B 1 199 ? -7.457 -21.562 -3.432 1 95.81 199 PHE B C 1
ATOM 3576 O O . PHE B 1 199 ? -7.047 -20.531 -3.969 1 95.81 199 PHE B O 1
ATOM 3583 N N . ASP B 1 200 ? -8.68 -22.016 -3.637 1 94.12 200 ASP B N 1
ATOM 3584 C CA . ASP B 1 200 ? -9.617 -21.234 -4.434 1 94.12 200 ASP B CA 1
ATOM 3585 C C . ASP B 1 200 ? -9.883 -19.875 -3.795 1 94.12 200 ASP B C 1
ATOM 3587 O O . ASP B 1 200 ? -9.93 -18.859 -4.484 1 94.12 200 ASP B O 1
ATOM 3591 N N . LEU B 1 201 ? -10.07 -19.922 -2.508 1 96.31 201 LEU B N 1
ATOM 3592 C CA . LEU B 1 201 ? -10.242 -18.688 -1.764 1 96.31 201 LEU B CA 1
ATOM 3593 C C . LEU B 1 201 ? -9.008 -17.797 -1.906 1 96.31 201 LEU B C 1
ATOM 3595 O O . LEU B 1 201 ? -9.125 -16.594 -2.168 1 96.31 201 LEU B O 1
ATOM 3599 N N . GLY B 1 202 ? -7.836 -18.375 -1.702 1 96.25 202 GLY B N 1
ATOM 3600 C CA . GLY B 1 202 ? -6.598 -17.641 -1.88 1 96.25 202 GLY B CA 1
ATOM 3601 C C . GLY B 1 202 ? -6.465 -17.016 -3.26 1 96.25 202 GLY B C 1
ATOM 3602 O O . GLY B 1 202 ? -6.027 -15.875 -3.395 1 96.25 202 GLY B O 1
ATOM 3603 N N . SER B 1 203 ? -6.844 -17.766 -4.219 1 93.81 203 SER B N 1
ATOM 3604 C CA . SER B 1 203 ? -6.812 -17.281 -5.594 1 93.81 203 SER B CA 1
ATOM 3605 C C . SER B 1 203 ? -7.73 -16.062 -5.773 1 93.81 203 SER B C 1
ATOM 3607 O O . SER B 1 203 ? -7.352 -15.086 -6.41 1 93.81 203 SER B O 1
ATOM 3609 N N . MET B 1 204 ? -8.906 -16.172 -5.223 1 94.5 204 MET B N 1
ATOM 3610 C CA . MET B 1 204 ? -9.859 -15.078 -5.324 1 94.5 204 MET B CA 1
ATOM 3611 C C . MET B 1 204 ? -9.328 -13.828 -4.621 1 94.5 204 MET B C 1
ATOM 3613 O O . MET B 1 204 ? -9.539 -12.711 -5.086 1 94.5 204 MET B O 1
ATOM 3617 N N . LEU B 1 205 ? -8.695 -14.039 -3.523 1 95.88 205 LEU B N 1
ATOM 3618 C CA . LEU B 1 205 ? -8.148 -12.93 -2.76 1 95.88 205 LEU B CA 1
ATOM 3619 C C . LEU B 1 205 ? -7.125 -12.156 -3.586 1 95.88 205 LEU B C 1
ATOM 3621 O O . LEU B 1 205 ? -7.008 -10.938 -3.455 1 95.88 205 LEU B O 1
ATOM 3625 N N . MET B 1 206 ? -6.391 -12.82 -4.523 1 93.81 206 MET B N 1
ATOM 3626 C CA . MET B 1 206 ? -5.441 -12.156 -5.41 1 93.81 206 MET B CA 1
ATOM 3627 C C . MET B 1 206 ? -6.156 -11.188 -6.352 1 93.81 206 MET B C 1
ATOM 3629 O O . MET B 1 206 ? -5.57 -10.203 -6.797 1 93.81 206 MET B O 1
ATOM 3633 N N . ALA B 1 207 ? -7.418 -11.461 -6.543 1 91.19 207 ALA B N 1
ATOM 3634 C CA . ALA B 1 207 ? -8.219 -10.641 -7.445 1 91.19 207 ALA B CA 1
ATOM 3635 C C . ALA B 1 207 ? -8.828 -9.453 -6.707 1 91.19 207 ALA B C 1
ATOM 3637 O O . ALA B 1 207 ? -9.438 -8.578 -7.328 1 91.19 207 ALA B O 1
ATOM 3638 N N . SER B 1 208 ? -8.633 -9.383 -5.402 1 93.62 208 SER B N 1
ATOM 3639 C CA . SER B 1 208 ? -9.289 -8.352 -4.605 1 93.62 208 SER B CA 1
ATOM 3640 C C . SER B 1 208 ? -8.766 -6.965 -4.961 1 93.62 208 SER B C 1
ATOM 3642 O O . SER B 1 208 ? -9.469 -5.969 -4.785 1 93.62 208 SER B O 1
ATOM 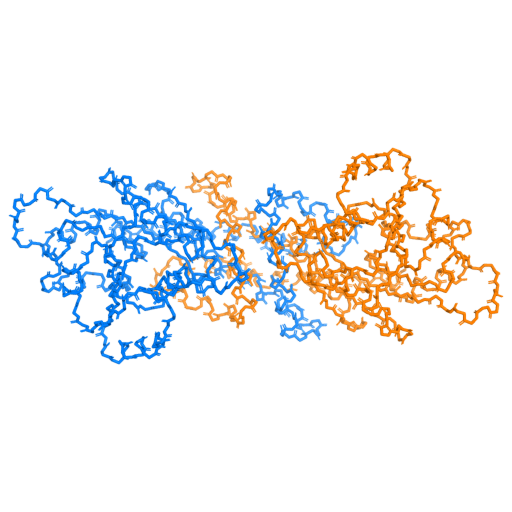3644 N N . LEU B 1 209 ? -7.559 -6.855 -5.484 1 93.75 209 LEU B N 1
ATOM 3645 C CA . LEU B 1 209 ? -7.039 -5.562 -5.914 1 93.75 209 LEU B CA 1
ATOM 3646 C C . LEU B 1 209 ? -7.941 -4.938 -6.973 1 93.75 209 LEU B C 1
ATOM 3648 O O . LEU B 1 209 ? -8.094 -3.715 -7.023 1 93.75 209 LEU B O 1
ATOM 3652 N N . ALA B 1 210 ? -8.539 -5.777 -7.793 1 94.56 210 ALA B N 1
ATOM 3653 C CA . ALA B 1 210 ? -9.469 -5.273 -8.805 1 94.56 210 ALA B CA 1
ATOM 3654 C C . ALA B 1 210 ? -10.703 -4.652 -8.148 1 94.56 210 ALA B C 1
ATOM 3656 O O . ALA B 1 210 ? -11.117 -3.555 -8.523 1 94.56 210 ALA B O 1
ATOM 3657 N N . THR B 1 211 ? -11.242 -5.332 -7.176 1 96.69 211 THR B N 1
ATOM 3658 C CA . THR B 1 211 ? -12.461 -4.824 -6.551 1 96.69 211 THR B CA 1
ATOM 3659 C C . THR B 1 211 ? -12.164 -3.576 -5.727 1 96.69 211 THR B C 1
ATOM 3661 O O . THR B 1 211 ? -12.977 -2.646 -5.691 1 96.69 211 THR B O 1
ATOM 3664 N N . VAL B 1 212 ? -11.023 -3.512 -5.062 1 97.56 212 VAL B N 1
ATOM 3665 C CA . VAL B 1 212 ? -10.656 -2.326 -4.297 1 97.56 212 VAL B CA 1
ATOM 3666 C C . VAL B 1 212 ? -10.422 -1.151 -5.242 1 97.56 212 VAL B C 1
ATOM 3668 O O . VAL B 1 212 ? -10.68 0 -4.887 1 97.56 212 VAL B O 1
ATOM 3671 N N . SER B 1 213 ? -9.953 -1.427 -6.457 1 97.19 213 SER B N 1
ATOM 3672 C CA . SER B 1 213 ? -9.75 -0.36 -7.43 1 97.19 213 SER B CA 1
ATOM 3673 C C . SER B 1 213 ? -11.055 0.361 -7.746 1 97.19 213 SER B C 1
ATOM 3675 O O . SER B 1 213 ? -11.047 1.522 -8.156 1 97.19 213 SER B O 1
ATOM 3677 N N . VAL B 1 214 ? -12.195 -0.302 -7.559 1 97.5 214 VAL B N 1
ATOM 3678 C CA . VAL B 1 214 ? -13.492 0.339 -7.75 1 97.5 214 VAL B CA 1
ATOM 3679 C C . VAL B 1 214 ? -13.703 1.414 -6.684 1 97.5 214 VAL B C 1
ATOM 3681 O O . VAL B 1 214 ? -14.203 2.502 -6.98 1 97.5 214 VAL B O 1
ATOM 3684 N N . ALA B 1 215 ? -13.375 1.084 -5.445 1 98 215 ALA B N 1
ATOM 3685 C CA . ALA B 1 215 ? -13.398 2.088 -4.383 1 98 215 ALA B CA 1
ATOM 3686 C C . ALA B 1 215 ? -12.508 3.279 -4.738 1 98 215 ALA B C 1
ATOM 3688 O O . ALA B 1 215 ? -12.906 4.434 -4.543 1 98 215 ALA B O 1
ATOM 3689 N N . VAL B 1 216 ? -11.32 3.012 -5.289 1 97.81 216 VAL B N 1
ATOM 3690 C CA . VAL B 1 216 ? -10.375 4.051 -5.68 1 97.81 216 VAL B CA 1
ATOM 3691 C C . VAL B 1 216 ? -11.008 4.953 -6.734 1 97.81 216 VAL B C 1
ATOM 3693 O O . VAL B 1 216 ? -10.938 6.18 -6.633 1 97.81 216 VAL B O 1
ATOM 3696 N N . ASP B 1 217 ? -11.641 4.34 -7.707 1 97.62 217 ASP B N 1
ATOM 3697 C CA . ASP B 1 217 ? -12.328 5.121 -8.727 1 97.62 217 ASP B CA 1
ATOM 3698 C C . ASP B 1 217 ? -13.352 6.062 -8.094 1 97.62 217 ASP B C 1
ATOM 3700 O O . ASP B 1 217 ? -13.477 7.219 -8.508 1 97.62 217 ASP B O 1
ATOM 3704 N N . GLY B 1 218 ? -14.086 5.535 -7.16 1 98.19 218 GLY B N 1
ATOM 3705 C CA . GLY B 1 218 ? -15.055 6.371 -6.465 1 98.19 218 GLY B CA 1
ATOM 3706 C C . GLY B 1 218 ? -14.422 7.551 -5.75 1 98.19 218 GLY B C 1
ATOM 3707 O O . GLY B 1 218 ? -14.922 8.672 -5.832 1 98.19 218 GLY B O 1
ATOM 3708 N N . ILE B 1 219 ? -13.352 7.301 -5.055 1 98.38 219 ILE B N 1
ATOM 3709 C CA . ILE B 1 219 ? -12.625 8.359 -4.359 1 98.38 219 ILE B CA 1
ATOM 3710 C C . ILE B 1 219 ? -12.156 9.414 -5.359 1 98.38 219 ILE B C 1
ATOM 3712 O O . ILE B 1 219 ? -12.359 10.609 -5.145 1 98.38 219 ILE B O 1
ATOM 3716 N N . LEU B 1 220 ? -11.562 8.945 -6.492 1 97.94 220 LEU B N 1
ATOM 3717 C CA . LEU B 1 220 ? -11.07 9.859 -7.516 1 97.94 220 LEU B CA 1
ATOM 3718 C C . LEU B 1 220 ? -12.203 10.703 -8.086 1 97.94 220 LEU B C 1
ATOM 3720 O O . LEU B 1 220 ? -12.062 11.914 -8.258 1 97.94 220 LEU B O 1
ATOM 3724 N N . ASP B 1 221 ? -13.32 10.062 -8.352 1 98.19 221 ASP B N 1
ATOM 3725 C CA . ASP B 1 221 ? -14.484 10.773 -8.859 1 98.19 221 ASP B CA 1
ATOM 3726 C C . ASP B 1 221 ? -14.953 11.844 -7.871 1 98.19 221 ASP B C 1
ATOM 3728 O O . ASP B 1 221 ? -15.273 12.969 -8.273 1 98.19 221 ASP B O 1
ATOM 3732 N N . GLY B 1 222 ? -15.008 11.469 -6.613 1 98.38 222 GLY B N 1
ATOM 3733 C CA . GLY B 1 222 ? -15.375 12.438 -5.594 1 98.38 222 GLY B CA 1
ATOM 3734 C C . GLY B 1 222 ? -14.422 13.625 -5.535 1 98.38 222 GLY B C 1
ATOM 3735 O O . GLY B 1 222 ? -14.859 14.766 -5.387 1 98.38 222 GLY B O 1
ATOM 3736 N N . CYS B 1 223 ? -13.156 13.344 -5.648 1 98.31 223 CYS B N 1
ATOM 3737 C CA . CYS B 1 223 ? -12.164 14.406 -5.633 1 98.31 223 CYS B CA 1
ATOM 3738 C C . CYS B 1 223 ? -12.344 15.336 -6.828 1 98.31 223 CYS B C 1
ATOM 3740 O O . CYS B 1 223 ? -12.297 16.562 -6.676 1 98.31 223 CYS B O 1
ATOM 3742 N N . VAL B 1 224 ? -12.531 14.781 -7.992 1 98.12 224 VAL B N 1
ATOM 3743 C CA . VAL B 1 224 ? -12.734 15.578 -9.203 1 98.12 224 VAL B CA 1
ATOM 3744 C C . VAL B 1 224 ? -14.008 16.406 -9.078 1 98.12 224 VAL B C 1
ATOM 3746 O O . VAL B 1 224 ? -14.031 17.578 -9.438 1 98.12 224 VAL B O 1
ATOM 3749 N N . ALA B 1 225 ? -15.055 15.797 -8.562 1 98.25 225 ALA B N 1
ATOM 3750 C CA . ALA B 1 225 ? -16.312 16.5 -8.352 1 98.25 225 ALA B CA 1
ATOM 3751 C C . ALA B 1 225 ? -16.125 17.719 -7.453 1 98.25 225 ALA B C 1
ATOM 3753 O O . ALA B 1 225 ? -16.797 18.734 -7.617 1 98.25 225 ALA B O 1
ATOM 3754 N N . GLU B 1 226 ? -15.164 17.641 -6.547 1 97.56 226 GLU B N 1
ATOM 3755 C CA . GLU B 1 226 ? -14.914 18.719 -5.594 1 97.56 226 GLU B CA 1
ATOM 3756 C C . GLU B 1 226 ? -13.812 19.641 -6.09 1 97.56 226 GLU B C 1
ATOM 3758 O O . GLU B 1 226 ? -13.375 20.547 -5.367 1 97.56 226 GLU B O 1
ATOM 3763 N N . GLY B 1 227 ? -13.242 19.359 -7.312 1 97.44 227 GLY B N 1
ATOM 3764 C CA . GLY B 1 227 ? -12.43 20.359 -7.977 1 97.44 227 GLY B CA 1
ATOM 3765 C C . GLY B 1 227 ? -10.961 20 -8.062 1 97.44 227 GLY B C 1
ATOM 3766 O O . GLY B 1 227 ? -10.148 20.781 -8.547 1 97.44 227 GLY B O 1
ATOM 3767 N N . MET B 1 228 ? -10.586 18.859 -7.68 1 97.75 228 MET B N 1
ATOM 3768 C CA . MET B 1 228 ? -9.188 18.453 -7.73 1 97.75 228 MET B CA 1
ATOM 3769 C C . MET B 1 228 ? -8.875 17.75 -9.039 1 97.75 228 MET B C 1
ATOM 3771 O O . MET B 1 228 ? -9.68 16.953 -9.531 1 97.75 228 MET B O 1
ATOM 3775 N N . LYS B 1 229 ? -7.695 18.016 -9.539 1 97.25 229 LYS B N 1
ATOM 3776 C CA . LYS B 1 229 ? -7.258 17.297 -10.734 1 97.25 229 LYS B CA 1
ATOM 3777 C C . LYS B 1 229 ? -7.094 15.805 -10.438 1 97.25 229 LYS B C 1
ATOM 3779 O O . LYS B 1 229 ? -6.594 15.43 -9.375 1 97.25 229 LYS B O 1
ATOM 3784 N N . ARG B 1 230 ? -7.465 15.023 -11.422 1 95.88 230 ARG B N 1
ATOM 3785 C CA . ARG B 1 230 ? -7.457 13.578 -11.242 1 95.88 230 ARG B CA 1
ATOM 3786 C C . ARG B 1 230 ? -6.051 13.07 -10.961 1 95.88 230 ARG B C 1
ATOM 3788 O O . ARG B 1 230 ? -5.863 12.164 -10.141 1 95.88 230 ARG B O 1
ATOM 3795 N N . ALA B 1 231 ? -5.039 13.586 -11.586 1 95.69 231 ALA B N 1
ATOM 3796 C CA . ALA B 1 231 ? -3.652 13.164 -11.398 1 95.69 231 ALA B CA 1
ATOM 3797 C C . ALA B 1 231 ? -3.209 13.375 -9.953 1 95.69 231 ALA B C 1
ATOM 3799 O O . ALA B 1 231 ? -2.594 12.492 -9.344 1 95.69 231 ALA B O 1
ATOM 3800 N N . ASP B 1 232 ? -3.57 14.547 -9.32 1 96.06 232 ASP B N 1
ATOM 3801 C CA . ASP B 1 232 ? -3.244 14.836 -7.926 1 96.06 232 ASP B CA 1
ATOM 3802 C C . ASP B 1 232 ? -3.984 13.891 -6.98 1 96.06 232 ASP B C 1
ATOM 3804 O O . ASP B 1 232 ? -3.391 13.352 -6.047 1 96.06 232 ASP B O 1
ATOM 3808 N N . ALA B 1 233 ? -5.242 13.703 -7.336 1 97.19 233 ALA B N 1
ATOM 3809 C CA . ALA B 1 233 ? -6.07 12.82 -6.527 1 97.19 233 ALA B CA 1
ATOM 3810 C C . ALA B 1 233 ? -5.512 11.398 -6.531 1 97.19 233 ALA B C 1
ATOM 3812 O O . ALA B 1 233 ? -5.457 10.742 -5.484 1 97.19 233 ALA B O 1
ATOM 3813 N N . SER B 1 234 ? -5.121 10.969 -7.723 1 96.56 234 SER B N 1
ATOM 3814 C CA . SER B 1 234 ? -4.602 9.617 -7.867 1 96.56 234 SER B CA 1
ATOM 3815 C C . SER B 1 234 ? -3.324 9.422 -7.055 1 96.56 234 SER B C 1
ATOM 3817 O O . SER B 1 234 ? -3.178 8.422 -6.348 1 96.56 234 SER B O 1
ATOM 3819 N N . GLU B 1 235 ? -2.459 10.359 -7.129 1 96.5 235 GLU B N 1
ATOM 3820 C CA . GLU B 1 235 ? -1.197 10.297 -6.398 1 96.5 235 GLU B CA 1
ATOM 3821 C C . GLU B 1 235 ? -1.432 10.25 -4.891 1 96.5 235 GLU B C 1
ATOM 3823 O O . GLU B 1 235 ? -0.857 9.422 -4.191 1 96.5 235 GLU B O 1
ATOM 3828 N N . MET B 1 236 ? -2.238 11.102 -4.422 1 97.69 236 MET B N 1
ATOM 3829 C CA . MET B 1 236 ? -2.494 11.18 -2.986 1 97.69 236 MET B CA 1
ATOM 3830 C C . MET B 1 236 ? -3.254 9.953 -2.498 1 97.69 236 MET B C 1
ATOM 3832 O O . MET B 1 236 ? -2.973 9.43 -1.418 1 97.69 236 MET B O 1
ATOM 3836 N N . THR B 1 237 ? -4.223 9.508 -3.316 1 97.88 237 THR B N 1
ATOM 3837 C CA . THR B 1 237 ? -4.977 8.312 -2.961 1 97.88 237 THR B CA 1
ATOM 3838 C C . THR B 1 237 ? -4.059 7.098 -2.883 1 97.88 237 THR B C 1
ATOM 3840 O O . THR B 1 237 ? -4.168 6.289 -1.963 1 97.88 237 THR B O 1
ATOM 3843 N N . ALA B 1 238 ? -3.16 6.984 -3.844 1 97.62 238 ALA B N 1
ATOM 3844 C CA . ALA B 1 238 ? -2.203 5.883 -3.85 1 97.62 238 ALA B CA 1
ATOM 3845 C C . ALA B 1 238 ? -1.371 5.871 -2.57 1 97.62 238 ALA B C 1
ATOM 3847 O O . ALA B 1 238 ? -1.145 4.812 -1.978 1 97.62 238 ALA B O 1
ATOM 3848 N N . GLN B 1 239 ? -0.94 7.023 -2.119 1 97.94 239 GLN B N 1
ATOM 3849 C CA . GLN B 1 239 ? -0.15 7.125 -0.897 1 97.94 239 GLN B CA 1
ATOM 3850 C C . GLN B 1 239 ? -0.976 6.738 0.326 1 97.94 239 GLN B C 1
ATOM 3852 O O . GLN B 1 239 ? -0.464 6.105 1.253 1 97.94 239 GLN B O 1
ATOM 3857 N N . CYS B 1 240 ? -2.242 7.152 0.321 1 97.75 240 CYS B N 1
ATOM 3858 C CA . CYS B 1 240 ? -3.131 6.766 1.412 1 97.75 240 CYS B CA 1
ATOM 3859 C C . CYS B 1 240 ? -3.285 5.254 1.479 1 97.75 240 CYS B C 1
ATOM 3861 O O . CYS B 1 240 ? -3.242 4.668 2.562 1 97.75 240 CYS B O 1
ATOM 3863 N N . LEU B 1 241 ? -3.428 4.676 0.315 1 97.62 241 LEU B N 1
ATOM 3864 C CA . LEU B 1 241 ? -3.545 3.223 0.252 1 97.62 241 LEU B CA 1
ATOM 3865 C C . LEU B 1 241 ? -2.27 2.553 0.75 1 97.62 241 LEU B C 1
ATOM 3867 O O . LEU B 1 241 ? -2.328 1.562 1.482 1 97.62 241 LEU B O 1
ATOM 3871 N N . LEU B 1 242 ? -1.159 3.053 0.284 1 97.62 242 LEU B N 1
ATOM 3872 C CA . LEU B 1 242 ? 0.129 2.535 0.733 1 97.62 242 LEU B CA 1
ATOM 3873 C C . LEU B 1 242 ? 0.242 2.605 2.252 1 97.62 242 LEU B C 1
ATOM 3875 O O . LEU B 1 242 ? 0.683 1.646 2.891 1 97.62 242 LEU B O 1
ATOM 3879 N N . GLY B 1 243 ? -0.167 3.723 2.801 1 97.12 243 GLY B N 1
ATOM 3880 C CA . GLY B 1 243 ? -0.16 3.881 4.246 1 97.12 243 GLY B CA 1
ATOM 3881 C C . GLY B 1 243 ? -1.038 2.871 4.961 1 97.12 243 GLY B C 1
ATOM 3882 O O . GLY B 1 243 ? -0.622 2.273 5.957 1 97.12 243 GLY B O 1
ATOM 3883 N N . LEU B 1 244 ? -2.252 2.689 4.441 1 97.06 244 LEU B N 1
ATOM 3884 C CA . LEU B 1 244 ? -3.162 1.717 5.035 1 97.06 244 LEU B CA 1
ATOM 3885 C C . LEU B 1 244 ? -2.564 0.314 4.988 1 97.06 244 LEU B C 1
ATOM 3887 O O . LEU B 1 244 ? -2.598 -0.412 5.984 1 97.06 244 LEU B O 1
ATOM 3891 N N . ALA B 1 245 ? -2.014 -0.047 3.832 1 97.25 245 ALA B N 1
ATOM 3892 C CA . ALA B 1 245 ? -1.404 -1.364 3.666 1 97.25 245 ALA B CA 1
ATOM 3893 C C . ALA B 1 245 ? -0.292 -1.584 4.688 1 97.25 245 ALA B C 1
ATOM 3895 O O . ALA B 1 245 ? -0.23 -2.635 5.332 1 97.25 245 ALA B O 1
ATOM 3896 N N . GLN B 1 246 ? 0.522 -0.583 4.848 1 96.88 246 GLN B N 1
ATOM 3897 C CA . GLN B 1 246 ? 1.65 -0.698 5.766 1 96.88 246 GLN B CA 1
ATOM 3898 C C . GLN B 1 246 ? 1.178 -0.761 7.215 1 96.88 246 GLN B C 1
ATOM 3900 O O . GLN B 1 246 ? 1.768 -1.467 8.039 1 96.88 246 GLN B O 1
ATOM 3905 N N . MET B 1 247 ? 0.152 0.002 7.52 1 95.94 247 MET B N 1
ATOM 3906 C CA . MET B 1 247 ? -0.414 -0.06 8.867 1 95.94 247 MET B CA 1
ATOM 3907 C C . MET B 1 247 ? -0.931 -1.46 9.172 1 95.94 247 MET B C 1
ATOM 3909 O O . MET B 1 247 ? -0.719 -1.977 10.273 1 95.94 247 MET B O 1
ATOM 3913 N N . LEU B 1 248 ? -1.575 -2.053 8.219 1 96 248 LEU B N 1
ATOM 3914 C CA . LEU B 1 248 ? -2.082 -3.41 8.391 1 96 248 LEU B CA 1
ATOM 3915 C C . LEU B 1 248 ? -0.937 -4.398 8.57 1 96 248 LEU B C 1
ATOM 3917 O O . LEU B 1 248 ? -0.998 -5.281 9.43 1 96 248 LEU B O 1
ATOM 3921 N N . LYS B 1 249 ? 0.075 -4.266 7.762 1 95.06 249 LYS B N 1
ATOM 3922 C CA . LYS B 1 249 ? 1.236 -5.145 7.859 1 95.06 249 LYS B CA 1
ATOM 3923 C C . LYS B 1 249 ? 1.926 -4.996 9.211 1 95.06 249 LYS B C 1
ATOM 3925 O O . LYS B 1 249 ? 2.521 -5.949 9.719 1 95.06 249 LYS B O 1
ATOM 3930 N N . ASP B 1 250 ? 1.823 -3.754 9.812 1 93.56 250 ASP B N 1
ATOM 3931 C CA . ASP B 1 250 ? 2.426 -3.471 11.109 1 93.56 250 ASP B CA 1
ATOM 3932 C C . ASP B 1 250 ? 1.544 -3.979 12.25 1 93.56 250 ASP B C 1
ATOM 3934 O O . ASP B 1 250 ? 1.888 -3.826 13.422 1 93.56 250 ASP B O 1
ATOM 3938 N N . GLY B 1 251 ? 0.439 -4.504 11.891 1 91.38 251 GLY B N 1
ATOM 3939 C CA . GLY B 1 251 ? -0.37 -5.191 12.883 1 91.38 251 GLY B CA 1
ATOM 3940 C C . GLY B 1 251 ? -1.54 -4.359 13.375 1 91.38 251 GLY B C 1
ATOM 3941 O O . GLY B 1 251 ? -2.268 -4.781 14.281 1 91.38 251 GLY B O 1
ATOM 3942 N N . HIS B 1 252 ? -1.745 -3.199 12.82 1 90.81 252 HIS B N 1
ATOM 3943 C CA . HIS B 1 252 ? -2.881 -2.383 13.234 1 90.81 252 HIS B CA 1
ATOM 3944 C C . HIS B 1 252 ? -4.195 -2.979 12.742 1 90.81 252 HIS B C 1
ATOM 3946 O O . HIS B 1 252 ? -4.297 -3.398 11.586 1 90.81 252 HIS B O 1
ATOM 3952 N N . HIS B 1 253 ? -5.129 -3 13.641 1 91.06 253 HIS B N 1
ATOM 3953 C CA . HIS B 1 253 ? -6.453 -3.496 13.281 1 91.06 253 HIS B CA 1
ATOM 3954 C C . HIS B 1 253 ? -7.277 -2.42 12.586 1 91.06 253 HIS B C 1
ATOM 3956 O O . HIS B 1 253 ? -7.355 -1.286 13.062 1 91.06 253 HIS B O 1
ATOM 3962 N N . PRO B 1 254 ? -7.957 -2.816 11.484 1 90.62 254 PRO B N 1
ATOM 3963 C CA . PRO B 1 254 ? -8.695 -1.809 10.719 1 90.62 254 PRO B CA 1
ATOM 3964 C C . PRO B 1 254 ? -9.742 -1.081 11.562 1 90.62 254 PRO B C 1
ATOM 3966 O O . PRO B 1 254 ? -9.891 0.139 11.453 1 90.62 254 PRO B O 1
ATOM 3969 N N . ALA B 1 255 ? -10.43 -1.79 12.383 1 88.81 255 ALA B N 1
ATOM 3970 C CA . ALA B 1 255 ? -11.469 -1.185 13.203 1 88.81 255 ALA B CA 1
ATOM 3971 C C . ALA B 1 255 ? -10.883 -0.187 14.195 1 88.81 255 ALA B C 1
ATOM 3973 O O . ALA B 1 255 ? -11.453 0.878 14.438 1 88.81 255 ALA B O 1
ATOM 3974 N N . VAL B 1 256 ? -9.773 -0.529 14.758 1 87.44 256 VAL B N 1
ATOM 3975 C CA . VAL B 1 256 ? -9.094 0.341 15.719 1 87.44 256 VAL B CA 1
ATOM 3976 C C . VAL B 1 256 ? -8.586 1.591 15 1 87.44 256 VAL B C 1
ATOM 3978 O O . VAL B 1 256 ? -8.695 2.701 15.523 1 87.44 256 VAL B O 1
ATOM 3981 N N . LEU B 1 257 ? -8.117 1.408 13.82 1 87.5 257 LEU B N 1
ATOM 3982 C CA . LEU B 1 257 ? -7.652 2.527 13.008 1 87.5 257 LEU B CA 1
ATOM 3983 C C . LEU B 1 257 ? -8.781 3.516 12.742 1 87.5 257 LEU B C 1
ATOM 3985 O O . LEU B 1 257 ? -8.609 4.723 12.93 1 87.5 257 LEU B O 1
ATOM 3989 N N . ARG B 1 258 ? -9.922 3.027 12.367 1 90.12 258 ARG B N 1
ATOM 3990 C CA . ARG B 1 258 ? -11.078 3.861 12.055 1 90.12 258 ARG B CA 1
ATOM 3991 C C . ARG B 1 258 ? -11.539 4.645 13.273 1 90.12 258 ARG B C 1
ATOM 3993 O O . ARG B 1 258 ? -11.852 5.836 13.18 1 90.12 258 ARG B O 1
ATOM 4000 N N . GLU B 1 259 ? -11.508 3.963 14.383 1 85.56 259 GLU B N 1
ATOM 4001 C CA . GLU B 1 259 ? -11.961 4.605 15.617 1 85.56 259 GLU B CA 1
ATOM 4002 C C . GLU B 1 259 ? -10.984 5.695 16.062 1 85.56 259 GLU B C 1
ATOM 4004 O O . GLU B 1 259 ? -11.398 6.754 16.531 1 85.56 259 GLU B O 1
ATOM 4009 N N . SER B 1 260 ? -9.781 5.457 15.891 1 82.31 260 SER B N 1
ATOM 4010 C CA . SER B 1 260 ? -8.742 6.363 16.375 1 82.31 260 SER B CA 1
ATOM 4011 C C . SER B 1 260 ? -8.703 7.645 15.547 1 82.31 260 SER B C 1
ATOM 4013 O O . SER B 1 260 ? -8.258 8.688 16.031 1 82.31 260 SER B O 1
ATOM 4015 N N . ILE B 1 261 ? -9.242 7.625 14.359 1 81.44 261 ILE B N 1
ATOM 4016 C CA . ILE B 1 261 ? -9.094 8.797 13.508 1 81.44 261 ILE B CA 1
ATOM 4017 C C . ILE B 1 261 ? -10.453 9.445 13.281 1 81.44 261 ILE B C 1
ATOM 4019 O O . ILE B 1 261 ? -10.602 10.305 12.406 1 81.44 261 ILE B O 1
ATOM 4023 N N . SER B 1 262 ? -11.422 8.906 13.906 1 85.31 262 SER B N 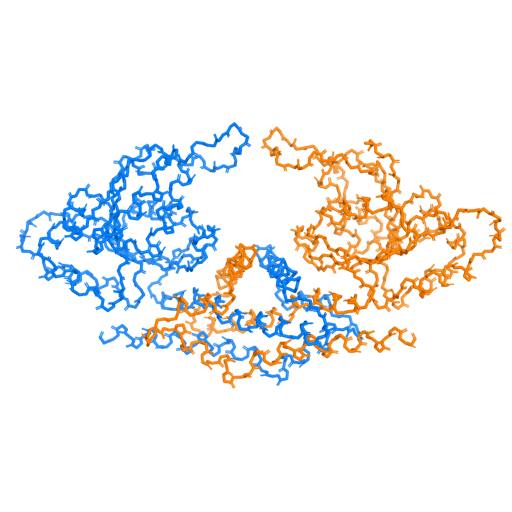1
ATOM 4024 C CA . SER B 1 262 ? -12.766 9.484 13.828 1 85.31 262 SER B CA 1
ATOM 4025 C C . SER B 1 262 ? -13.078 10.312 15.062 1 85.31 262 SER B C 1
ATOM 4027 O O . SER B 1 262 ? -13.469 9.766 16.094 1 85.31 262 SER B O 1
ATOM 4029 N N . SER B 1 263 ? -12.93 11.562 14.938 1 78.56 263 SER B N 1
ATOM 4030 C CA . SER B 1 263 ? -13.234 12.461 16.047 1 78.56 263 SER B CA 1
ATOM 4031 C C . SER B 1 263 ? -14.727 12.805 16.078 1 78.56 263 SER B C 1
ATOM 4033 O O . SER B 1 263 ? -15.414 12.703 15.062 1 78.56 263 SER B O 1
ATOM 4035 N N . PRO B 1 264 ? -15.211 13.188 17.297 1 83.06 264 PRO B N 1
ATOM 4036 C CA . PRO B 1 264 ? -16.609 13.609 17.375 1 83.06 264 PRO B CA 1
ATOM 4037 C C . PRO B 1 264 ? -16.938 14.766 16.438 1 83.06 264 PRO B C 1
ATOM 4039 O O . PRO B 1 264 ? -16.219 15.773 16.422 1 83.06 264 PRO B O 1
ATOM 4042 N N . LYS B 1 265 ? -17.906 14.594 15.578 1 83.06 265 LYS B N 1
ATOM 4043 C CA . LYS B 1 265 ? -18.406 15.586 14.625 1 83.06 265 LYS B CA 1
ATOM 4044 C C . LYS B 1 265 ? -17.344 15.906 13.57 1 83.06 265 LYS B C 1
ATOM 4046 O O . LYS B 1 265 ? -17.375 16.984 12.961 1 83.06 265 LYS B O 1
ATOM 4051 N N . GLY B 1 266 ? -16.453 14.977 13.422 1 84.94 266 GLY B N 1
ATOM 4052 C CA . GLY B 1 266 ? -15.383 15.195 12.453 1 84.94 266 GLY B CA 1
ATOM 4053 C C . GLY B 1 266 ? -15.789 14.844 11.031 1 84.94 266 GLY B C 1
ATOM 4054 O O . GLY B 1 266 ? -16.906 14.383 10.797 1 84.94 266 GLY B O 1
ATOM 4055 N N . CYS B 1 267 ? -14.898 15.07 10.109 1 87.94 267 CYS B N 1
ATOM 4056 C CA . CYS B 1 267 ? -15.188 14.789 8.703 1 87.94 267 CYS B CA 1
ATOM 4057 C C . CYS B 1 267 ? -15.07 13.297 8.414 1 87.94 267 CYS B C 1
ATOM 4059 O O . CYS B 1 267 ? -15.789 12.773 7.559 1 87.94 267 CYS B O 1
ATOM 4061 N N . THR B 1 268 ? -14.211 12.562 9.109 1 91 268 THR B N 1
ATOM 4062 C CA . THR B 1 268 ? -13.992 11.141 8.883 1 91 268 THR B CA 1
ATOM 4063 C C . THR B 1 268 ? -15.281 10.352 9.086 1 91 268 THR B C 1
ATOM 4065 O O . THR B 1 268 ? -15.633 9.5 8.273 1 91 268 THR B O 1
ATOM 4068 N N . ILE B 1 269 ? -16.016 10.688 10.188 1 93.31 269 ILE B N 1
ATOM 4069 C CA . ILE B 1 269 ? -17.234 9.953 10.5 1 93.31 269 ILE B CA 1
ATOM 4070 C C . ILE B 1 269 ? -18.266 10.18 9.398 1 93.31 269 ILE B C 1
ATOM 4072 O O . ILE B 1 269 ? -19.047 9.281 9.078 1 93.31 269 ILE B O 1
ATOM 4076 N N . GLN B 1 270 ? -18.281 11.383 8.805 1 93.31 270 GLN B N 1
ATOM 4077 C CA . GLN B 1 270 ? -19.203 11.648 7.707 1 93.31 270 GLN B CA 1
ATOM 4078 C C . GLN B 1 270 ? -18.906 10.75 6.508 1 93.31 270 GLN B C 1
ATOM 4080 O O . GLN B 1 270 ? -19.828 10.219 5.883 1 93.31 270 GLN B O 1
ATOM 4085 N N . GLY B 1 271 ? -17.656 10.625 6.156 1 95.31 271 GLY B N 1
ATOM 4086 C CA . GLY B 1 271 ? -17.266 9.719 5.094 1 95.31 271 GLY B CA 1
ATOM 4087 C C . GLY B 1 271 ? -17.594 8.273 5.395 1 95.31 271 GLY B C 1
ATOM 4088 O O . GLY B 1 271 ? -18.078 7.543 4.516 1 95.31 271 GLY B O 1
ATOM 4089 N N . LEU B 1 272 ? -17.391 7.871 6.633 1 96.69 272 LEU B N 1
ATOM 4090 C CA . LEU B 1 272 ? -17.672 6.5 7.055 1 96.69 272 LEU B CA 1
ATOM 4091 C C . LEU B 1 272 ? -19.156 6.191 6.961 1 96.69 272 LEU B C 1
ATOM 4093 O O . LEU B 1 272 ? -19.547 5.102 6.531 1 96.69 272 LEU B O 1
ATOM 4097 N N . LEU B 1 273 ? -19.938 7.137 7.367 1 96.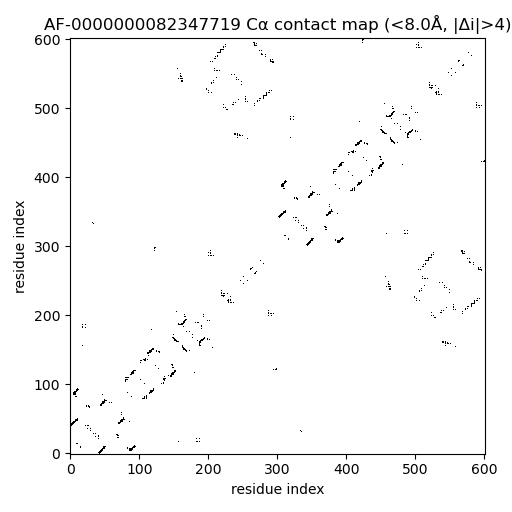81 273 LEU B N 1
ATOM 4098 C CA . LEU B 1 273 ? -21.391 6.938 7.316 1 96.81 273 LEU B CA 1
ATOM 4099 C C . LEU B 1 273 ? -21.844 6.695 5.883 1 96.81 273 LEU B C 1
ATOM 4101 O O . LEU B 1 273 ? -22.75 5.887 5.645 1 96.81 273 LEU B O 1
ATOM 4105 N N . ALA B 1 274 ? -21.25 7.383 4.922 1 96.94 274 ALA B N 1
ATOM 4106 C CA . ALA B 1 274 ? -21.609 7.219 3.52 1 96.94 274 ALA B CA 1
ATOM 4107 C C . ALA B 1 274 ? -21.359 5.789 3.049 1 96.94 274 ALA B C 1
ATOM 4109 O O . ALA B 1 274 ? -22.203 5.176 2.41 1 96.94 274 ALA B O 1
ATOM 4110 N N . VAL B 1 275 ? -20.234 5.188 3.424 1 97.75 275 VAL B N 1
ATOM 4111 C CA . VAL B 1 275 ? -19.875 3.857 2.939 1 97.75 275 VAL B CA 1
ATOM 4112 C C . VAL B 1 275 ? -20.641 2.801 3.732 1 97.75 275 VAL B C 1
ATOM 4114 O O . VAL B 1 275 ? -21.016 1.758 3.191 1 97.75 275 VAL B O 1
ATOM 4117 N N . GLU B 1 276 ? -20.891 3.076 5.012 1 96.69 276 GLU B N 1
ATOM 4118 C CA . GLU B 1 276 ? -21.672 2.146 5.816 1 96.69 276 GLU B CA 1
ATOM 4119 C C . GLU B 1 276 ? -23.125 2.074 5.328 1 96.69 276 GLU B C 1
ATOM 4121 O O . GLU B 1 276 ? -23.688 0.985 5.199 1 96.69 276 GLU B O 1
ATOM 4126 N N . LYS B 1 277 ? -23.734 3.182 5.051 1 97.25 277 LYS B N 1
ATOM 4127 C CA . LYS B 1 277 ? -25.109 3.24 4.559 1 97.25 277 LYS B CA 1
ATOM 4128 C C . LYS B 1 277 ? -25.25 2.492 3.238 1 97.25 277 LYS B C 1
ATOM 4130 O O . LYS B 1 277 ? -26.281 1.879 2.975 1 97.25 277 LYS B O 1
ATOM 4135 N N . ALA B 1 278 ? -24.219 2.504 2.457 1 97.38 278 ALA B N 1
ATOM 4136 C CA . ALA B 1 278 ? -24.234 1.875 1.139 1 97.38 278 ALA B CA 1
ATOM 4137 C C . ALA B 1 278 ? -23.953 0.38 1.241 1 97.38 278 ALA B C 1
ATOM 4139 O O . ALA B 1 278 ? -24 -0.339 0.24 1 97.38 278 ALA B O 1
ATOM 4140 N N . GLY B 1 279 ? -23.578 -0.15 2.391 1 97.94 279 GLY B N 1
ATOM 4141 C CA . GLY B 1 279 ? -23.328 -1.569 2.578 1 97.94 279 GLY B CA 1
ATOM 4142 C C . GLY B 1 279 ? -22.016 -2.023 1.969 1 97.94 279 GLY B C 1
ATOM 4143 O O . GLY B 1 279 ? -21.938 -3.107 1.387 1 97.94 279 GLY B O 1
ATOM 4144 N N . VAL B 1 280 ? -21 -1.245 2.074 1 98.19 280 VAL B N 1
ATOM 4145 C CA . VAL B 1 280 ? -19.703 -1.509 1.438 1 98.19 280 VAL B CA 1
ATOM 4146 C C . VAL B 1 280 ? -19.078 -2.762 2.043 1 98.19 280 VAL B C 1
ATOM 4148 O O . VAL B 1 280 ? -18.547 -3.611 1.319 1 98.19 280 VAL B O 1
ATOM 4151 N N . ARG B 1 281 ? -19.141 -2.863 3.373 1 97.69 281 ARG B N 1
ATOM 4152 C CA . ARG B 1 281 ? -18.562 -4.023 4.035 1 97.69 281 ARG B CA 1
ATOM 4153 C C . ARG B 1 281 ? -19.141 -5.32 3.496 1 97.69 281 ARG B C 1
ATOM 4155 O O . ARG B 1 281 ? -18.406 -6.23 3.109 1 97.69 281 ARG B O 1
ATOM 4162 N N . SER B 1 282 ? -20.469 -5.379 3.375 1 98.31 282 SER B N 1
ATOM 4163 C CA . SER B 1 282 ? -21.141 -6.57 2.873 1 98.31 282 SER B CA 1
ATOM 4164 C C . SER B 1 282 ? -20.828 -6.809 1.401 1 98.31 282 SER B C 1
ATOM 4166 O O . SER B 1 282 ? -20.703 -7.953 0.964 1 98.31 282 SER B O 1
ATOM 4168 N N . ALA B 1 283 ? -20.734 -5.766 0.649 1 98.5 283 ALA B N 1
ATOM 4169 C CA . ALA B 1 283 ? -20.438 -5.879 -0.776 1 98.5 283 ALA B CA 1
ATOM 4170 C C . ALA B 1 283 ? -19.109 -6.574 -1.002 1 98.5 283 ALA B C 1
ATOM 4172 O O . ALA B 1 283 ? -18.984 -7.449 -1.863 1 98.5 283 ALA B O 1
ATOM 4173 N N . TYR B 1 284 ? -18.125 -6.223 -0.234 1 98.69 284 TYR B N 1
ATOM 4174 C CA . TYR B 1 284 ? -16.797 -6.801 -0.404 1 98.69 284 TYR B CA 1
ATOM 4175 C C . TYR B 1 284 ? -16.75 -8.227 0.133 1 98.69 284 TYR B C 1
ATOM 4177 O O . TYR B 1 284 ? -16.047 -9.078 -0.412 1 98.69 284 TYR B O 1
ATOM 4185 N N . ALA B 1 285 ? -17.453 -8.492 1.224 1 98.62 285 ALA B N 1
ATOM 4186 C CA . ALA B 1 285 ? -17.578 -9.875 1.676 1 98.62 285 ALA B CA 1
ATOM 4187 C C . ALA B 1 285 ? -18.188 -10.758 0.588 1 98.62 285 ALA B C 1
ATOM 4189 O O . ALA B 1 285 ? -17.656 -11.82 0.273 1 98.62 285 ALA B O 1
ATOM 4190 N N . ASP B 1 286 ? -19.25 -10.273 0.004 1 98.38 286 ASP B N 1
ATOM 4191 C CA . ASP B 1 286 ? -19.922 -11 -1.065 1 98.38 286 ASP B CA 1
ATOM 4192 C C . ASP B 1 286 ? -19 -11.203 -2.262 1 98.38 286 ASP B C 1
ATOM 4194 O O . ASP B 1 286 ? -19.078 -12.234 -2.939 1 98.38 286 ASP B O 1
ATOM 4198 N N . SER B 1 287 ? -18.203 -10.18 -2.568 1 98.12 287 SER B N 1
ATOM 4199 C CA . SER B 1 287 ? -17.25 -10.289 -3.668 1 98.12 287 SER B CA 1
ATOM 4200 C C . SER B 1 287 ? -16.344 -11.508 -3.492 1 98.12 287 SER B C 1
ATOM 4202 O O . SER B 1 287 ? -16.156 -12.281 -4.426 1 98.12 287 SER B O 1
ATOM 4204 N N . ILE B 1 288 ? -15.812 -11.711 -2.293 1 98.25 288 ILE B N 1
ATOM 4205 C CA . ILE B 1 288 ? -14.922 -12.828 -1.991 1 98.25 288 ILE B CA 1
ATOM 4206 C C . ILE B 1 288 ? -15.703 -14.141 -2.057 1 98.25 288 ILE B C 1
ATOM 4208 O O . ILE B 1 288 ? -15.273 -15.094 -2.705 1 98.25 288 ILE B O 1
ATOM 4212 N N . ILE B 1 289 ? -16.875 -14.188 -1.443 1 97.88 289 ILE B N 1
ATOM 4213 C CA . ILE B 1 289 ? -17.672 -15.398 -1.339 1 97.88 289 ILE B CA 1
ATOM 4214 C C . ILE B 1 289 ? -18.141 -15.836 -2.729 1 97.88 289 ILE B C 1
ATOM 4216 O O . ILE B 1 289 ? -17.969 -17 -3.105 1 97.88 289 ILE B O 1
ATOM 4220 N N . ASN B 1 290 ? -18.641 -14.898 -3.504 1 96.25 290 ASN B N 1
ATOM 4221 C CA . ASN B 1 290 ? -19.141 -15.211 -4.844 1 96.25 290 ASN B CA 1
ATOM 4222 C C . ASN B 1 290 ? -18 -15.641 -5.77 1 96.25 290 ASN B C 1
ATOM 4224 O O . ASN B 1 290 ? -18.156 -16.594 -6.535 1 96.25 290 ASN B O 1
ATOM 4228 N N . GLY B 1 291 ? -16.891 -14.883 -5.738 1 94.5 291 GLY B N 1
ATOM 4229 C CA . GLY B 1 291 ? -15.75 -15.258 -6.562 1 94.5 291 GLY B CA 1
ATOM 4230 C C . GLY B 1 291 ? -15.188 -16.625 -6.223 1 94.5 291 GLY B C 1
ATOM 4231 O O . GLY B 1 291 ? -14.867 -17.406 -7.113 1 94.5 291 GLY B O 1
ATOM 4232 N N . THR B 1 292 ? -15.086 -16.906 -4.93 1 95.06 292 THR B N 1
ATOM 4233 C CA . THR B 1 292 ? -14.594 -18.203 -4.477 1 95.06 292 THR B CA 1
ATOM 4234 C C . THR B 1 292 ? -15.531 -19.312 -4.922 1 95.06 292 THR B C 1
ATOM 4236 O O . THR B 1 292 ? -15.07 -20.344 -5.422 1 95.06 292 THR B O 1
ATOM 4239 N N . GLY B 1 293 ? -16.812 -19.141 -4.711 1 93.69 293 GLY B N 1
ATOM 4240 C CA . GLY B 1 293 ? -17.797 -20.109 -5.164 1 93.69 293 GLY B CA 1
ATOM 4241 C C . GLY B 1 293 ? -17.703 -20.406 -6.652 1 93.69 293 GLY B C 1
ATOM 4242 O O . GLY B 1 293 ? -17.828 -21.562 -7.07 1 93.69 293 GLY B O 1
ATOM 4243 N N . HIS B 1 294 ? -17.516 -19.375 -7.434 1 92.38 294 HIS B N 1
ATOM 4244 C CA . HIS B 1 294 ? -17.359 -19.531 -8.875 1 92.38 294 HIS B CA 1
ATOM 4245 C C . HIS B 1 294 ? -16.156 -20.391 -9.219 1 92.38 294 HIS B C 1
ATOM 4247 O O . HIS B 1 294 ? -16.234 -21.25 -10.102 1 92.38 294 HIS B O 1
ATOM 4253 N N . LEU B 1 295 ? -15.016 -20.156 -8.555 1 89.06 295 LEU B N 1
ATOM 4254 C CA . LEU B 1 295 ? -13.797 -20.922 -8.789 1 89.06 295 LEU B CA 1
ATOM 4255 C C . LEU B 1 295 ? -14.008 -22.406 -8.453 1 89.06 295 LEU B C 1
ATOM 4257 O O . LEU B 1 295 ? -13.547 -23.281 -9.18 1 89.06 295 LEU B O 1
ATOM 4261 N N . LYS B 1 296 ? -14.703 -22.672 -7.406 1 88.25 296 LYS B N 1
ATOM 4262 C CA . LYS B 1 296 ? -15.008 -24.047 -7.008 1 88.25 296 LYS B CA 1
ATOM 4263 C C . LYS B 1 296 ? -15.844 -24.75 -8.062 1 88.25 296 LYS B C 1
ATOM 4265 O O . LYS B 1 296 ? -15.648 -25.938 -8.328 1 88.25 296 LYS B O 1
ATOM 4270 N N . LYS B 1 297 ? -16.688 -23.984 -8.68 1 86.44 297 LYS B N 1
ATOM 4271 C CA . LYS B 1 297 ? -17.547 -24.547 -9.711 1 86.44 297 LYS B CA 1
ATOM 4272 C C . LYS B 1 297 ? -16.766 -24.797 -11 1 86.44 297 LYS B C 1
ATOM 4274 O O . LYS B 1 297 ? -17.078 -25.719 -11.75 1 86.44 297 LYS B O 1
ATOM 4279 N N . LEU B 1 298 ? -15.789 -23.938 -11.352 1 79.12 298 LEU B N 1
ATOM 4280 C CA . LEU B 1 298 ? -14.984 -24.078 -12.555 1 79.12 298 LEU B CA 1
ATOM 4281 C C . LEU B 1 298 ? -14.133 -25.344 -12.492 1 79.12 298 LEU B C 1
ATOM 4283 O O . LEU B 1 298 ? -13.852 -25.953 -13.523 1 79.12 298 LEU B O 1
ATOM 4287 N N . GLN B 1 299 ? -13.547 -25.75 -11.367 1 70.88 299 GLN B N 1
ATOM 4288 C CA . GLN B 1 299 ? -12.711 -26.938 -11.203 1 70.88 299 GLN B CA 1
ATOM 4289 C C . GLN B 1 299 ? -13.5 -28.203 -11.5 1 70.88 299 GLN B C 1
ATOM 4291 O O . GLN B 1 299 ? -12.93 -29.219 -11.93 1 70.88 299 GLN B O 1
ATOM 4296 N N . GLY B 1 300 ? -14.781 -28.141 -11.164 1 58.75 300 GLY B N 1
ATOM 4297 C CA . GLY B 1 300 ? -15.602 -29.312 -11.398 1 58.75 300 GLY B CA 1
ATOM 4298 C C . GLY B 1 300 ? -15.922 -29.547 -12.867 1 58.75 300 GLY B C 1
ATOM 4299 O O . GLY B 1 300 ? -16.406 -30.609 -13.25 1 58.75 300 GLY B O 1
ATOM 4300 N N . LYS B 1 301 ? -15.703 -28.641 -13.773 1 53.59 301 LYS B N 1
ATOM 4301 C CA . LYS B 1 301 ? -16.016 -28.844 -15.18 1 53.59 301 LYS B CA 1
ATOM 4302 C C . LYS B 1 301 ? -14.758 -29.203 -15.977 1 53.59 301 LYS B C 1
ATOM 4304 O O . LYS B 1 301 ? -13.664 -28.75 -15.633 1 53.59 301 LYS B O 1
#

Foldseek 3Di:
DLAAFEEEEAACDLVNVLLVVLLQVLQAPDDVPPPPRDPDHANHQEYEYEHQAPVVQVVSCVVCPPRRGNRHYHYHHNCQLVRLLRGQEYEYEHEPVCLLVVLLPPNNLQSQFLHEYEYQYALEDQVNNQVSSVVNHDPPPPPPRHRWYKYKHWASLSNVLAIEIEIEGDPPQDPVNVVNVQVSSNSSHHYDYDYPVCVLLVNLVSVVVVVVVVVLVVQLVVCVVVPDDSVVSNVVVVVVVVVVVVCVVVPDDPVNVLVVPDDVVDPSVVVVVVCVVVVVVVVSVCSSVVSSVVSVVSNVD/DLAAFEEEEAACDLVNVLLVVLLLVLQAPDDVPPPPRDPDHANHQEYEYEHQAPVVQVVSCVVCPPRRGNRHYHYHHNCLLVRLLRGQEYEYEHEPVCLLVVLLPPNNLQSQFLHEYEYQYALADQVNNQVSSVVNHDPPPPPPRHRWYKYKHWASLSNVLAIEIEIEGDPPQDPVNVVNVQVSSNSSHHYYYDYPVCVLLVNLVSVVVVVVVVVLVVQLVVCVVVPDDSVVSNVVVVVVVVVVVVCVVVPDDPVVVLVVPDDVVDPSVVVVVVCVVVVVVVVSVCSSVVSSVVSVVSNVD

Sequence (602 aa):
MASNLTLAIIGCGNMGSAILSGILDATTPASATDATSSSEKSPFSRIIACTKSQSSADKLKAKYAGHPSPVQLDFFASDNAGAASQADVVILGCKPYLVDAVLSEEGLGDALTGRLIVSVIAGKTIDVLSAAIAKNQTQAQESTSTTVVARAIPNVAAAVRESMTVVELPDSASKEHVSVIEWMFSQIGMVKVIGSELFDLGSMLMASLATVSVAVDGILDGCVAEGMKRADASEMTAQCLLGLAQMLKDGHHPAVLRESISSPKGCTIQGLLAVEKAGVRSAYADSIINGTGHLKKLQGKMASNLTLAIIGCGNMGSAILSGILDATTPASATDATSSSEKSPFSRIIACTKSQSSADKLKAKYAGHPSPVQLDFFASDNAGAASQADVVILGCKPYLVDAVLSEEGLGDALTGRLIVSVIAGKTIDVLSAAIAKNQTQAQESTSTTVVARAIPNVAAAVRESMTVVELPDSASKEHVSVIEWMFSQIGMVKVIGSELFDLGSMLMASLATVSVAVDGILDGCVAEGMKRADASEMTAQCLLGLAQMLKDGHHPAVLRESISSPKGCTIQGLLAVEKAGVRSAYADSIINGTGHLKKLQGK

Solvent-accessible surface area (backbone atoms only — not comparable to full-atom values): 30025 Å² total; per-residue (Å²): 127,83,38,76,36,25,37,14,31,38,30,45,48,72,67,36,43,23,50,51,49,21,49,42,59,72,51,28,73,57,62,94,74,59,70,76,67,74,76,73,69,58,48,52,43,31,38,33,39,23,23,80,37,61,67,57,24,50,52,50,51,60,72,50,56,84,54,79,30,78,53,42,78,42,71,33,46,67,40,62,28,65,41,34,58,68,28,50,33,33,34,42,38,45,57,62,90,44,45,67,63,58,40,60,35,83,59,27,21,54,28,42,56,50,22,42,33,38,31,51,36,75,63,60,50,55,66,58,51,49,49,50,34,55,70,43,36,74,74,79,57,82,61,85,50,65,59,40,51,29,36,36,37,62,29,80,26,24,73,72,43,29,11,35,27,40,31,38,72,43,91,82,57,47,73,67,54,49,50,53,55,50,54,57,45,45,40,17,22,47,68,45,79,48,55,78,88,46,40,50,49,50,49,38,55,41,39,42,43,44,48,52,34,40,41,49,50,9,38,38,50,16,38,38,75,71,69,43,55,58,71,60,40,48,51,51,50,20,36,31,37,34,12,47,15,50,39,41,68,72,64,51,50,56,69,59,53,36,56,74,65,38,52,90,92,34,41,38,48,45,20,38,49,37,31,56,76,45,40,36,36,58,22,32,16,45,12,43,45,48,10,20,52,48,37,58,55,50,53,75,102,124,85,37,74,35,26,36,15,32,37,31,45,47,73,66,36,43,22,51,50,50,22,49,41,59,70,51,28,74,58,63,95,74,58,68,76,65,74,77,73,69,59,47,54,42,31,39,32,40,23,23,79,38,61,68,56,26,49,52,51,51,60,71,50,58,83,53,79,30,79,52,43,78,45,71,34,47,66,42,61,28,64,40,33,57,67,29,50,32,33,35,41,38,46,57,63,90,43,45,67,64,56,40,58,36,82,60,27,20,53,29,42,57,50,21,42,34,38,30,51,36,76,64,60,49,54,68,57,51,49,50,49,34,56,71,43,36,74,76,78,57,84,62,83,50,63,58,40,51,30,37,35,38,60,31,80,25,24,72,72,43,29,10,35,27,41,31,37,72,44,92,81,56,48,72,65,54,49,52,52,52,50,54,55,45,44,39,16,23,46,66,45,78,49,55,78,89,45,42,48,49,50,49,38,55,40,39,44,43,44,47,52,33,40,41,50,51,9,40,36,51,15,38,39,74,70,68,41,53,58,70,62,40,48,51,50,49,21,36,30,37,34,12,47,16,50,39,40,68,72,64,50,50,57,68,59,53,37,55,74,63,38,51,91,93,35,40,40,46,45,19,36,50,36,31,56,76,46,40,37,34,59,22,32,15,45,12,42,45,49,10,21,52,47,36,59,55,50,54,75,101

InterPro domains:
  IPR000304 Pyrroline-5-carboxylate reductase-like [MF_01925] (5-298)
  IPR000304 Pyrroline-5-carboxylate reductase-like [PIRSF000193] (6-288)
  IPR008927 6-phosphogluconate dehydrogenase-like, C-terminal domain superfamily [SSF48179] (208-299)
  IPR028939 Pyrroline-5-carboxylate reductase, catalytic, N-terminal [PF03807] (7-123)
  IPR029036 Pyrroline-5-carboxylate reductase, dimerisation domain [PF14748] (205-293)
  IPR036291 NAD(P)-binding domain superfamily [SSF51735] (7-193)

Radius of gyration: 27.77 Å; Cα contacts (8 Å, |Δi|>4): 1198; chains: 2; bounding box: 53×94×67 Å

Secondary structure (DSSP, 8-state):
----EEEEEES-SHHHHHHHHHHHHHTS---TT-TTS--PPPSEEEEEEEESSHHHHHHHHHHTTT----SEEEEEES-HHHHHHT-SEEEE-S-GGGHHHHHTSTTHHHHTTT-EEEE--TT--HHHHHHHHHHT---------PPEEEEEE--GGGGGT-EEEEEE--TT--HHHHHHHHHHHHTTEEEEE--HHHHHHHHHHHTHHHHHHHHHHHHHHHHHHTT--HHHHHHHHHHHHHHHHHHHHTT--HHHHHHHT--TT-HHHHHHHHHHHTTHHHHHHHHHHHHHHHHHHHHT-/----EEEEEES-SHHHHHHHHHHHHHTS---TT-TTS--PPPSEEEEEEEESSHHHHHHHHHHTTT----SEEEEEES-HHHHHHT-SEEEE-S-GGGHHHHHTSTTHHHHTTT-EEEE--TT--HHHHHHHHHHT---------PPEEEEEE--GGGGGT-EEEEEE--TT--HHHHHHHHHHHHTTEEEEE--GGGHHHHHHHHTHHHHHHHHHHHHHHHHHHTT--HHHHHHHHHHHHHHHHHHHHTT--HHHHHHHT--TT-HHHHHHHHHHHTTHHHHHHHHHHHHHHHHHHHHT-

Nearest PDB structures (foldseek):
  5bsh-assembly1_D  TM=8.914E-01  e=1.055E-19  Medicago truncatula
  5uau-assembly1_C  TM=8.787E-01  e=1.658E-19  Homo sapiens
  8tcu-assembly1_D-2  TM=8.863E-01  e=3.086E-19  Homo sapiens
  2rcy-assembly1_A  TM=8.899E-01  e=4.092E-19  Plasmodium falciparum 3D7
  5uaw-assembly1_A  TM=8.943E-01  e=2.462E-19  Homo sapiens

Organism: NCBI:txid1220207

pLDDT: mean 90.73, std 12.51, range [34.91, 98.69]